Protein 4PPS (pdb70)

Nearest PDB structures (foldseek):
  4iwf-assembly1_A  TM=1.003E+00  e=2.265E-34  Homo sapiens
  2qgw-assembly1_A  TM=9.998E-01  e=4.127E-34  Homo sapiens
  5krc-assembly1_B  TM=9.995E-01  e=3.058E-34  Homo sapiens
  3l03-assembly1_A  TM=9.975E-01  e=1.240E-33  Homo sapiens
  3erd-assembly1_B  TM=9.949E-01  e=5.856E-34  Homo sapiens

B-factor: mean 36.38, std 15.98, range [14.37, 150.78]

Solvent-accessible surface area: 20404 Å² total; per-residue (Å²): 78,73,3,53,85,41,72,26,71,88,2,12,57,31,1,75,121,6,60,48,75,111,33,133,8,94,47,68,100,108,165,119,43,62,62,57,45,0,6,25,20,20,12,65,2,17,31,76,34,1,75,77,6,9,12,0,53,131,2,17,5,0,94,70,12,62,54,128,9,6,5,31,0,1,20,26,0,1,19,2,8,20,14,0,10,8,0,76,48,0,13,122,60,85,42,70,0,26,26,0,61,56,0,65,2,53,94,96,49,0,127,44,2,120,40,8,18,103,17,4,52,38,5,22,29,2,2,41,30,0,68,148,16,95,5,78,22,63,8,4,4,0,0,7,0,2,3,0,1,4,4,0,0,23,83,94,152,53,78,104,38,43,72,20,2,24,100,2,10,30,63,2,4,24,1,0,17,50,21,2,51,130,75,62,49,79,88,106,88,13,8,33,37,0,3,38,0,2,9,0,4,3,13,0,8,29,3,3,8,60,8,10,69,27,20,92,33,5,68,64,118,130,38,13,131,19,40,102,11,2,60,65,2,5,106,51,33,108,84,125,0,41,90,34,75,22,72,94,2,12,67,34,1,77,98,6,60,46,79,98,32,132,7,109,72,49,101,111,170,123,62,54,56,50,52,2,7,23,20,22,12,64,4,15,35,71,32,2,69,70,9,4,78,8,0,71,121,2,13,5,0,78,69,8,66,58,128,14,8,11,42,0,1,19,17,0,1,21,2,9,20,13,0,10,7,0,73,42,0,10,130,63,82,46,84,0,22,24,0,60,52,4,64,3,49,97,98,64,0,117,44,1,109,38,9,20,103,17,4,49,37,5,24,31,2,3,49,17,0,75,111,16,94,4,82,21,62,9,5,4,0,0,9,0,2,2,0,2,3,3,0,0,17,71,74,163,72,73,81,14,2,29,115,3,9,27,52,1,5,30,2,0,21,62,22,2,50,153,82,60,51,78,90,90,83,16,13,32,36,0,1,41,0,3,10,0,4,3,13,0,4,29,3,2,5,44,8,8,62,27,18,106,44,2,74,70,97,137,28,11,126,16,42,98,11,1,58,57,3,6,95,47,35,115,190,86,31,3,25,134,27,0,124,99,41,124,143,60,2,74,173,56,2,96,112

Structure (mmCIF, N/CA/C/O backbone):
data_4PPS
#
_entry.id   4PPS
#
_cell.length_a   56.106
_cell.length_b   84.191
_cell.length_c   58.480
_cell.angle_alpha   90.00
_cell.angle_beta   108.35
_cell.angle_gamma   90.00
#
_symmetry.space_group_name_H-M   'P 1 21 1'
#
loop_
_entity.id
_entity.type
_entity.pdbx_description
1 polymer 'Estrogen receptor'
2 polymer 'Nuclear receptor coactivator 2'
3 non-polymer (1S,3aR,5R,7aS)-5-(4-hydroxyphenyl)-7a-methyloctahydro-1H-inden-1-ol
4 water water
#
loop_
_atom_site.group_PDB
_atom_site.id
_atom_site.type_symbol
_atom_site.label_atom_id
_atom_site.label_alt_id
_atom_site.label_comp_id
_atom_site.label_asym_id
_atom_site.label_entity_id
_atom_site.label_seq_id
_atom_site.pdbx_PDB_ins_code
_atom_site.Cartn_x
_atom_site.Cartn_y
_atom_site.Cartn_z
_atom_site.occupancy
_atom_site.B_iso_or_equiv
_atom_site.auth_seq_id
_atom_site.auth_comp_id
_atom_site.auth_asym_id
_atom_site.auth_atom_id
_atom_site.pdbx_PDB_model_num
ATOM 1 N N . SER A 1 1 ? -9.274 -19.351 24.621 1.00 87.86 305 SER A N 1
ATOM 2 C CA . SER A 1 1 ? -9.065 -18.784 25.947 1.00 87.34 305 SER A CA 1
ATOM 3 C C . SER A 1 1 ? -10.051 -17.664 26.255 1.00 85.01 305 SER A C 1
ATOM 4 O O . SER A 1 1 ? -10.707 -17.129 25.360 1.00 84.38 305 SER A O 1
ATOM 7 N N . LEU A 1 2 ? -10.138 -17.310 27.532 1.00 82.24 306 LEU A N 1
ATOM 8 C CA . LEU A 1 2 ? -11.042 -16.261 27.981 1.00 78.68 306 LEU A CA 1
ATOM 9 C C . LEU A 1 2 ? -10.689 -14.921 27.347 1.00 73.28 306 LEU A C 1
ATOM 10 O O . LEU A 1 2 ? -11.563 -14.086 27.117 1.00 73.37 306 LEU A O 1
ATOM 12 N N . ALA A 1 3 ? -9.405 -14.726 27.067 1.00 68.24 307 ALA A N 1
ATOM 13 C CA . ALA A 1 3 ? -8.924 -13.486 26.469 1.00 63.85 307 ALA A CA 1
ATOM 14 C C . ALA A 1 3 ? -9.663 -13.164 25.175 1.00 59.46 307 ALA A C 1
ATOM 15 O O . ALA A 1 3 ? -10.017 -12.012 24.921 1.00 59.35 307 ALA A O 1
ATOM 17 N N . LEU A 1 4 ? -9.897 -14.188 24.360 1.00 55.25 308 LEU A N 1
ATOM 18 C CA . LEU A 1 4 ? -10.566 -14.004 23.078 1.00 53.03 308 LEU A CA 1
ATOM 19 C C . LEU A 1 4 ? -12.077 -13.828 23.227 1.00 51.34 308 LEU A C 1
ATOM 20 O O . LEU A 1 4 ? -12.735 -13.304 22.330 1.00 53.68 308 LEU A O 1
ATOM 25 N N . SER A 1 5 ? -12.622 -14.263 24.359 1.00 47.65 309 SER A N 1
ATOM 26 C CA . SER A 1 5 ? -14.064 -14.190 24.584 1.00 48.02 309 SER A CA 1
ATOM 27 C C . SER A 1 5 ? -14.476 -12.881 25.250 1.00 48.34 309 SER A C 1
ATOM 28 O O . SER A 1 5 ? -15.662 -12.629 25.459 1.00 48.44 309 SER A O 1
ATOM 31 N N . LEU A 1 6 ? -13.493 -12.050 25.584 1.00 47.41 310 LEU A N 1
ATOM 32 C CA . LEU A 1 6 ? -13.763 -10.773 26.234 1.00 47.51 310 LEU A CA 1
ATOM 33 C C . LEU A 1 6 ? -14.360 -9.762 25.264 1.00 45.68 310 LEU A C 1
ATOM 34 O O . LEU A 1 6 ? -13.919 -9.653 24.120 1.00 48.14 310 LEU A O 1
ATOM 39 N N . THR A 1 7 ? -15.367 -9.026 25.724 1.00 43.48 311 THR A N 1
ATOM 40 C CA . THR A 1 7 ? -15.877 -7.897 24.963 1.00 41.72 311 THR A CA 1
ATOM 41 C C . THR A 1 7 ? -14.872 -6.759 25.092 1.00 41.89 311 THR A C 1
ATOM 42 O O . THR A 1 7 ? -14.035 -6.764 25.995 1.00 39.87 311 THR A O 1
ATOM 46 N N . ALA A 1 8 ? -14.949 -5.786 24.190 1.00 42.27 312 ALA A N 1
ATOM 47 C CA . ALA A 1 8 ? -14.031 -4.655 24.223 1.00 42.65 312 ALA A CA 1
ATOM 48 C C . ALA A 1 8 ? -14.069 -3.961 25.582 1.00 39.04 312 ALA A C 1
ATOM 49 O O . ALA A 1 8 ? -13.030 -3.639 26.159 1.00 35.88 312 ALA A O 1
ATOM 51 N N . ASP A 1 9 ? -15.273 -3.738 26.091 1.00 38.83 313 ASP A N 1
ATOM 52 C CA . ASP A 1 9 ? -15.440 -3.085 27.383 1.00 40.17 313 ASP A CA 1
ATOM 53 C C . ASP A 1 9 ? -14.878 -3.927 28.525 1.00 38.93 313 ASP A C 1
ATOM 54 O O . ASP A 1 9 ? -14.354 -3.391 29.501 1.00 39.26 313 ASP A O 1
ATOM 59 N N . GLN A 1 10 ? -14.983 -5.245 28.397 1.00 38.72 314 GLN A N 1
ATOM 60 C CA . GLN A 1 10 ? -14.441 -6.151 29.403 1.00 41.37 314 GLN A CA 1
ATOM 61 C C . GLN A 1 10 ? -12.916 -6.147 29.373 1.00 38.74 314 GLN A C 1
ATOM 62 O O . GLN A 1 10 ? -12.265 -6.314 30.405 1.00 33.08 314 GLN A O 1
ATOM 68 N N . MET A 1 11 ? -12.354 -5.954 28.184 1.00 35.98 315 MET A N 1
ATOM 69 C CA . MET A 1 11 ? -10.906 -5.865 28.020 1.00 38.36 315 MET A CA 1
ATOM 70 C C . MET A 1 11 ? -10.357 -4.620 28.716 1.00 36.58 315 MET A C 1
ATOM 71 O O . MET A 1 11 ? -9.378 -4.693 29.457 1.00 36.57 315 MET A O 1
ATOM 76 N N . VAL A 1 12 ? -10.991 -3.479 28.467 1.00 36.22 316 VAL A N 1
ATOM 77 C CA . VAL A 1 12 ? -10.590 -2.225 29.097 1.00 35.23 316 VAL A CA 1
ATOM 78 C C . VAL A 1 12 ? -10.691 -2.315 30.621 1.00 36.46 316 VAL A C 1
ATOM 79 O O . VAL A 1 12 ? -9.797 -1.866 31.340 1.00 35.15 316 VAL A O 1
ATOM 83 N N . SER A 1 13 ? -11.782 -2.902 31.107 1.00 37.21 317 SER A N 1
ATOM 84 C CA . SER A 1 13 ? -11.979 -3.080 32.541 1.00 39.12 317 SER A CA 1
ATOM 85 C C . SER A 1 13 ? -10.880 -3.956 33.131 1.00 37.63 317 SER A C 1
ATOM 86 O O . SER A 1 13 ? -10.305 -3.632 34.169 1.00 33.91 317 SER A O 1
ATOM 91 N N . ALA A 1 14 ? -10.594 -5.068 32.459 1.00 37.44 318 ALA A N 1
ATOM 92 C CA . ALA A 1 14 ? -9.549 -5.983 32.901 1.00 35.67 318 ALA A CA 1
ATOM 93 C C . ALA A 1 14 ? -8.197 -5.278 32.981 1.00 31.74 318 ALA A C 1
ATOM 94 O O . ALA A 1 14 ? -7.464 -5.433 33.956 1.00 32.57 318 ALA A O 1
ATOM 96 N N . LEU A 1 15 ? -7.871 -4.505 31.950 1.00 29.00 319 LEU A N 1
ATOM 97 C CA . LEU A 1 15 ? -6.598 -3.792 31.906 1.00 30.23 319 LEU A CA 1
ATOM 98 C C . LEU A 1 15 ? -6.526 -2.700 32.973 1.00 32.74 319 LEU A C 1
ATOM 99 O O . LEU A 1 15 ? -5.511 -2.554 33.660 1.00 31.66 319 LEU A O 1
ATOM 104 N N . LEU A 1 16 ? -7.608 -1.942 33.118 1.00 30.00 320 LEU A N 1
ATOM 105 C CA . LEU A 1 16 ? -7.674 -0.914 34.148 1.00 33.67 320 LEU A CA 1
ATOM 106 C C . LEU A 1 16 ? -7.465 -1.499 35.543 1.00 34.83 320 LEU A C 1
ATOM 107 O O . LEU A 1 16 ? -6.698 -0.960 36.340 1.00 36.07 320 LEU A O 1
ATOM 112 N N . ASP A 1 17 ? -8.143 -2.607 35.830 1.00 37.37 321 ASP A N 1
ATOM 113 C CA A ASP A 1 17 ? -8.070 -3.243 37.143 0.49 38.28 321 ASP A CA 1
ATOM 114 C CA B ASP A 1 17 ? -8.065 -3.223 37.149 0.51 38.24 321 ASP A CA 1
ATOM 115 C C . ASP A 1 17 ? -6.695 -3.848 37.406 1.00 38.91 321 ASP A C 1
ATOM 116 O O . ASP A 1 17 ? -6.283 -4.001 38.558 1.00 38.73 321 ASP A O 1
ATOM 125 N N . ALA A 1 18 ? -5.995 -4.199 36.331 1.00 33.73 322 ALA A N 1
ATOM 126 C CA . ALA A 1 18 ? -4.687 -4.836 36.435 1.00 35.27 322 ALA A CA 1
ATOM 127 C C . ALA A 1 18 ? -3.556 -3.835 36.649 1.00 34.76 322 ALA A C 1
ATOM 128 O O . ALA A 1 18 ? -2.424 -4.227 36.931 1.00 32.92 322 ALA A O 1
ATOM 130 N N . GLU A 1 19 ? -3.860 -2.547 36.511 1.00 28.30 323 GLU A N 1
ATOM 131 C CA . GLU A 1 19 ? -2.840 -1.505 36.632 1.00 29.77 323 GLU A CA 1
ATOM 132 C C . GLU A 1 19 ? -2.040 -1.620 37.925 1.00 30.80 323 GLU A C 1
ATOM 133 O O . GLU A 1 19 ? -2.609 -1.801 39.000 1.00 26.62 323 GLU A O 1
ATOM 139 N N . PRO A 1 20 ? -0.708 -1.520 37.819 1.00 26.41 324 PRO A N 1
ATOM 140 C CA . PRO A 1 20 ? 0.156 -1.571 39.000 1.00 29.10 324 PRO A CA 1
ATOM 141 C C . PRO A 1 20 ? -0.030 -0.331 39.863 1.00 32.02 324 PRO A C 1
ATOM 142 O O . PRO A 1 20 ? -0.584 0.667 39.397 1.00 33.17 324 PRO A O 1
ATOM 146 N N . PRO A 1 21 ? 0.425 -0.394 41.119 1.00 33.62 325 PRO A N 1
ATOM 147 C CA . PRO A 1 21 ? 0.334 0.751 42.025 1.00 38.07 325 PRO A CA 1
ATOM 148 C C . PRO A 1 21 ? 1.405 1.780 41.703 1.00 36.90 325 PRO A C 1
ATOM 149 O O . PRO A 1 21 ? 2.438 1.439 41.125 1.00 32.91 325 PRO A O 1
ATOM 153 N N . ILE A 1 22 ? 1.156 3.032 42.067 1.00 37.74 326 ILE A N 1
ATOM 154 C CA . ILE A 1 22 ? 2.152 4.076 41.888 1.00 44.30 326 ILE A CA 1
ATOM 155 C C . ILE A 1 22 ? 3.040 4.141 43.123 1.00 41.49 326 ILE A C 1
ATOM 156 O O . ILE A 1 22 ? 2.590 4.506 44.208 1.00 46.91 326 ILE A O 1
ATOM 161 N N . LEU A 1 23 ? 4.303 3.769 42.948 1.00 37.83 327 LEU A N 1
ATOM 162 C CA . LEU A 1 23 ? 5.239 3.690 44.058 1.00 35.82 327 LEU A CA 1
ATOM 163 C C . LEU A 1 23 ? 5.877 5.040 44.351 1.00 35.59 327 LEU A C 1
ATOM 164 O O . LEU A 1 23 ? 5.944 5.909 43.482 1.00 38.35 327 LEU A O 1
ATOM 169 N N . TYR A 1 24 ? 6.341 5.206 45.584 1.00 33.89 328 TYR A N 1
ATOM 170 C CA . TYR A 1 24 ? 7.078 6.396 45.978 1.00 36.72 328 TYR A CA 1
ATOM 171 C C . TYR A 1 24 ? 8.570 6.107 45.961 1.00 38.87 328 TYR A C 1
ATOM 172 O O . TYR A 1 24 ? 8.992 4.956 46.079 1.00 39.28 328 TYR A O 1
ATOM 181 N N . SER A 1 25 ? 9.364 7.158 45.797 1.00 38.93 329 SER A N 1
ATOM 182 C CA . SER A 1 25 ? 10.809 7.048 45.914 1.00 41.27 329 SER A CA 1
ATOM 183 C C . SER A 1 25 ? 11.193 7.261 47.370 1.00 44.37 329 SER A C 1
ATOM 184 O O . SER A 1 25 ? 10.443 7.873 48.131 1.00 46.54 329 SER A O 1
ATOM 187 N N . GLU A 1 26 ? 12.352 6.747 47.764 1.00 49.52 330 GLU A N 1
ATOM 188 C CA . GLU A 1 26 ? 12.858 6.995 49.108 1.00 54.77 330 GLU A CA 1
ATOM 189 C C . GLU A 1 26 ? 13.433 8.405 49.185 1.00 57.18 330 GLU A C 1
ATOM 190 O O . GLU A 1 26 ? 13.945 8.829 50.221 1.00 58.54 330 GLU A O 1
ATOM 196 N N . TYR A 1 27 ? 13.320 9.126 48.074 1.00 55.72 331 TYR A N 1
ATOM 197 C CA . TYR A 1 27 ? 13.883 10.466 47.919 1.00 56.58 331 TYR A CA 1
ATOM 198 C C . TYR A 1 27 ? 13.721 11.340 49.157 1.00 57.81 331 TYR A C 1
ATOM 199 O O . TYR A 1 27 ? 12.627 11.444 49.714 1.00 55.94 331 TYR A O 1
ATOM 208 N N . ASP A 1 28 ? 14.823 11.953 49.583 1.00 60.13 332 ASP A N 1
ATOM 209 C CA . ASP A 1 28 ? 14.807 12.929 50.664 1.00 66.12 332 ASP A CA 1
ATOM 210 C C . ASP A 1 28 ? 15.098 14.303 50.077 1.00 69.87 332 ASP A C 1
ATOM 211 O O . ASP A 1 28 ? 16.234 14.609 49.710 1.00 68.14 332 ASP A O 1
ATOM 216 N N . PRO A 1 29 ? 14.053 15.138 49.988 1.00 75.43 333 PRO A N 1
ATOM 217 C CA . PRO A 1 29 ? 14.102 16.393 49.222 1.00 78.03 333 PRO A CA 1
ATOM 218 C C . PRO A 1 29 ? 14.798 17.543 49.957 1.00 80.96 333 PRO A C 1
ATOM 219 O O . PRO A 1 29 ? 14.616 18.717 49.617 1.00 78.45 333 PRO A O 1
ATOM 223 N N . THR A 1 30 ? 15.603 17.188 50.953 1.00 85.11 334 THR A N 1
ATOM 224 C CA . THR A 1 30 ? 16.403 18.162 51.693 1.00 90.47 334 THR A CA 1
ATOM 225 C C . THR A 1 30 ? 17.893 17.929 51.436 1.00 92.89 334 THR A C 1
ATOM 226 O O . THR A 1 30 ? 18.754 18.465 52.140 1.00 94.67 334 THR A O 1
ATOM 230 N N . ARG A 1 31 ? 18.185 17.124 50.416 1.00 92.01 335 ARG A N 1
ATOM 231 C CA . ARG A 1 31 ? 19.559 16.767 50.083 1.00 92.50 335 ARG A CA 1
ATOM 232 C C . ARG A 1 31 ? 19.806 16.853 48.579 1.00 88.97 335 ARG A C 1
ATOM 233 O O . ARG A 1 31 ? 19.157 16.154 47.799 1.00 87.87 335 ARG A O 1
ATOM 241 N N . PRO A 1 32 ? 20.752 17.713 48.167 1.00 86.88 336 PRO A N 1
ATOM 242 C CA . PRO A 1 32 ? 21.114 17.855 46.753 1.00 83.31 336 PRO A CA 1
ATOM 243 C C . PRO A 1 32 ? 21.492 16.513 46.136 1.00 77.43 336 PRO A C 1
ATOM 244 O O . PRO A 1 32 ? 21.910 15.603 46.852 1.00 76.38 336 PRO A O 1
ATOM 248 N N . PHE A 1 33 ? 21.340 16.397 44.821 1.00 73.22 337 PHE A N 1
ATOM 249 C CA . PHE A 1 33 ? 21.651 15.156 44.123 1.00 68.74 337 PHE A CA 1
ATOM 250 C C . PHE A 1 33 ? 23.134 15.024 43.802 1.00 68.99 337 PHE A C 1
ATOM 251 O O . PHE A 1 33 ? 23.841 16.016 43.627 1.00 70.51 337 PHE A O 1
ATOM 259 N N . SER A 1 34 ? 23.592 13.781 43.731 1.00 66.73 338 SER A N 1
ATOM 260 C CA . SER A 1 34 ? 24.886 13.458 43.152 1.00 65.14 338 SER A CA 1
ATOM 261 C C . SER A 1 34 ? 24.633 12.392 42.097 1.00 63.46 338 SER A C 1
ATOM 262 O O . SER A 1 34 ? 23.565 11.778 42.080 1.00 58.04 338 SER A O 1
ATOM 265 N N . GLU A 1 35 ? 25.599 12.173 41.212 1.00 43.98 339 GLU A N 1
ATOM 266 C CA . GLU A 1 35 ? 25.421 11.196 40.143 1.00 48.87 339 GLU A CA 1
ATOM 267 C C . GLU A 1 35 ? 25.035 9.832 40.706 1.00 49.03 339 GLU A C 1
ATOM 268 O O . GLU A 1 35 ? 24.139 9.166 40.186 1.00 48.59 339 GLU A O 1
ATOM 274 N N . ALA A 1 36 ? 25.716 9.424 41.772 1.00 49.91 340 ALA A N 1
ATOM 275 C CA . ALA A 1 36 ? 25.428 8.152 42.421 1.00 51.23 340 ALA A CA 1
ATOM 276 C C . ALA A 1 36 ? 24.059 8.189 43.089 1.00 51.48 340 ALA A C 1
ATOM 277 O O . ALA A 1 36 ? 23.269 7.253 42.964 1.00 52.35 340 ALA A O 1
ATOM 279 N N . SER A 1 37 ? 23.790 9.280 43.799 1.00 49.05 341 SER A N 1
ATOM 280 C CA . SER A 1 37 ? 22.506 9.481 44.460 1.00 48.33 341 SER A CA 1
ATOM 281 C C . SER A 1 37 ? 21.347 9.335 43.482 1.00 45.97 341 SER A C 1
ATOM 282 O O . SER A 1 37 ? 20.380 8.624 43.752 1.00 44.25 341 SER A O 1
ATOM 285 N N . MET A 1 38 ? 21.453 10.015 42.346 1.00 44.22 342 MET A N 1
ATOM 286 C CA . MET A 1 38 ? 20.412 9.986 41.327 1.00 43.36 342 MET A CA 1
ATOM 287 C C . MET A 1 38 ? 20.178 8.579 40.785 1.00 40.40 342 MET A C 1
ATOM 288 O O . MET A 1 38 ? 19.053 8.085 40.801 1.00 37.70 342 MET A O 1
ATOM 293 N N . MET A 1 39 ? 21.240 7.941 40.300 1.00 40.47 343 MET A N 1
ATOM 294 C CA . MET A 1 39 ? 21.140 6.582 39.775 1.00 39.62 343 MET A CA 1
ATOM 295 C C . MET A 1 39 ? 20.549 5.624 40.804 1.00 37.23 343 MET A C 1
ATOM 296 O O . MET A 1 39 ? 19.763 4.740 40.462 1.00 32.89 343 MET A O 1
ATOM 301 N N . GLY A 1 40 ? 20.936 5.801 42.062 1.00 35.80 344 GLY A N 1
ATOM 302 C CA . GLY A 1 40 ? 20.418 4.976 43.137 1.00 35.76 344 GLY A CA 1
ATOM 303 C C . GLY A 1 40 ? 18.907 5.056 43.227 1.00 33.10 344 GLY A C 1
ATOM 304 O O . GLY A 1 40 ? 18.223 4.032 43.265 1.00 35.64 344 GLY A O 1
ATOM 305 N N . LEU A 1 41 ? 18.383 6.279 43.254 1.00 28.90 345 LEU A N 1
ATOM 306 C CA . LEU A 1 41 ? 16.943 6.493 43.362 1.00 32.74 345 LEU A CA 1
ATOM 307 C C . LEU A 1 41 ? 16.187 5.872 42.190 1.00 32.22 345 LEU A C 1
ATOM 308 O O . LEU A 1 41 ? 15.191 5.173 42.382 1.00 35.57 345 LEU A O 1
ATOM 313 N N . LEU A 1 42 ? 16.666 6.132 40.979 1.00 27.69 346 LEU A N 1
ATOM 314 C CA . LEU A 1 42 ? 15.988 5.674 39.772 1.00 28.14 346 LEU A CA 1
ATOM 315 C C . LEU A 1 42 ? 16.014 4.156 39.632 1.00 27.65 346 LEU A C 1
ATOM 316 O O . LEU A 1 42 ? 15.017 3.545 39.255 1.00 26.90 346 LEU A O 1
ATOM 321 N N . THR A 1 43 ? 17.159 3.552 39.932 1.00 27.90 347 THR A N 1
ATOM 322 C CA . THR A 1 43 ? 17.300 2.106 39.825 1.00 27.57 347 THR A CA 1
ATOM 323 C C . THR A 1 43 ? 16.550 1.388 40.942 1.00 28.69 347 THR A C 1
ATOM 324 O O . THR A 1 43 ? 15.942 0.343 40.716 1.00 28.94 347 THR A O 1
ATOM 328 N N . ASN A 1 44 ? 16.596 1.950 42.147 1.00 29.19 348 ASN A N 1
ATOM 329 C CA . ASN A 1 44 ? 15.843 1.398 43.266 1.00 28.65 348 ASN A CA 1
ATOM 330 C C . ASN A 1 44 ? 14.359 1.398 42.938 1.00 27.01 348 ASN A C 1
ATOM 331 O O . ASN A 1 44 ? 13.659 0.414 43.173 1.00 28.83 348 ASN A O 1
ATOM 336 N N . LEU A 1 45 ? 13.889 2.513 42.384 1.00 24.11 349 LEU A N 1
ATOM 337 C CA . LEU A 1 45 ? 12.504 2.636 41.955 1.00 25.33 349 LEU A CA 1
ATOM 338 C C . LEU A 1 45 ? 12.173 1.603 40.879 1.00 24.94 349 LEU A C 1
ATOM 339 O O . LEU A 1 45 ? 11.173 0.896 40.973 1.00 20.98 349 LEU A O 1
ATOM 344 N N . ALA A 1 46 ? 13.018 1.523 39.855 1.00 25.10 350 ALA A N 1
ATOM 345 C CA . ALA A 1 46 ? 12.800 0.590 38.754 1.00 25.18 350 ALA A CA 1
ATOM 346 C C . ALA A 1 46 ? 12.719 -0.854 39.252 1.00 25.94 350 ALA A C 1
ATOM 347 O O . ALA A 1 46 ? 11.870 -1.627 38.804 1.00 25.22 350 ALA A O 1
ATOM 349 N N . ASP A 1 47 ? 13.605 -1.217 40.173 1.00 24.29 351 ASP A N 1
ATOM 350 C CA . ASP A 1 47 ? 13.620 -2.567 40.723 1.00 25.79 351 ASP A CA 1
ATOM 351 C C . ASP A 1 47 ? 12.304 -2.903 41.429 1.00 24.13 351 ASP A C 1
ATOM 352 O O . ASP A 1 47 ? 11.766 -4.008 41.282 1.00 26.80 351 ASP A O 1
ATOM 357 N N . ARG A 1 48 ? 11.789 -1.955 42.203 1.00 27.05 352 ARG A N 1
ATOM 358 C CA . ARG A 1 48 ? 10.537 -2.184 42.913 1.00 25.75 352 ARG A CA 1
ATOM 359 C C . ARG A 1 48 ? 9.355 -2.239 41.946 1.00 24.48 352 ARG A C 1
ATOM 360 O O . ARG A 1 48 ? 8.440 -3.045 42.118 1.00 24.88 352 ARG A O 1
ATOM 368 N N . GLU A 1 49 ? 9.392 -1.396 40.918 1.00 21.15 353 GLU A N 1
ATOM 369 C CA . GLU A 1 49 ? 8.346 -1.391 39.901 1.00 24.51 353 GLU A CA 1
ATOM 370 C C . GLU A 1 49 ? 8.306 -2.708 39.140 1.00 24.96 353 GLU A C 1
ATOM 371 O O . GLU A 1 49 ? 7.236 -3.182 38.760 1.00 26.19 353 GLU A O 1
ATOM 377 N N . LEU A 1 50 ? 9.481 -3.284 38.907 1.00 25.18 354 LEU A N 1
ATOM 378 C CA . LEU A 1 50 ? 9.587 -4.545 38.181 1.00 29.02 354 LEU A CA 1
ATOM 379 C C . LEU A 1 50 ? 8.767 -5.645 38.845 1.00 27.28 354 LEU A C 1
ATOM 380 O O . LEU A 1 50 ? 8.042 -6.384 38.176 1.00 24.57 354 LEU A O 1
ATOM 385 N N . VAL A 1 51 ? 8.888 -5.759 40.162 1.00 27.57 355 VAL A N 1
ATOM 386 C CA . VAL A 1 51 ? 8.144 -6.776 40.894 1.00 28.03 355 VAL A CA 1
ATOM 387 C C . VAL A 1 51 ? 6.644 -6.644 40.643 1.00 23.73 355 VAL A C 1
ATOM 388 O O . VAL A 1 51 ? 5.958 -7.641 40.417 1.00 22.60 355 VAL A O 1
ATOM 392 N N . HIS A 1 52 ? 6.142 -5.412 40.676 1.00 25.99 356 HIS A N 1
ATOM 393 C CA . HIS A 1 52 ? 4.722 -5.158 40.436 1.00 24.50 356 HIS A CA 1
ATOM 394 C C . HIS A 1 52 ? 4.343 -5.380 38.970 1.00 21.81 356 HIS A C 1
ATOM 395 O O . HIS A 1 52 ? 3.246 -5.850 38.675 1.00 24.44 356 HIS A O 1
ATOM 402 N N . MET A 1 53 ? 5.251 -5.052 38.055 1.00 21.03 357 MET A N 1
ATOM 403 C CA . MET A 1 53 ? 5.001 -5.271 36.630 1.00 24.75 357 MET A CA 1
ATOM 404 C C . MET A 1 53 ? 4.683 -6.739 36.346 1.00 23.56 357 MET A C 1
ATOM 405 O O . MET A 1 53 ? 3.888 -7.061 35.463 1.00 24.20 357 MET A O 1
ATOM 410 N N . ILE A 1 54 ? 5.312 -7.629 37.101 1.00 22.73 358 ILE A N 1
ATOM 411 C CA . ILE A 1 54 ? 5.125 -9.063 36.907 1.00 27.46 358 ILE A CA 1
ATOM 412 C C . ILE A 1 54 ? 3.752 -9.546 37.358 1.00 30.22 358 ILE A C 1
ATOM 413 O O . ILE A 1 54 ? 3.022 -10.168 36.583 1.00 28.21 358 ILE A O 1
ATOM 418 N N . TRP A 1 56 ? 1.105 -7.464 37.258 1.00 26.80 360 TRP A N 1
ATOM 419 C CA . TRP A 1 56 ? 0.356 -6.858 36.162 1.00 24.96 360 TRP A CA 1
ATOM 420 C C . TRP A 1 56 ? 0.380 -7.738 34.913 1.00 24.22 360 TRP A C 1
ATOM 421 O O . TRP A 1 56 ? -0.658 -8.013 34.315 1.00 23.82 360 TRP A O 1
ATOM 432 N N . ALA A 1 57 ? 1.568 -8.181 34.524 1.00 25.37 361 ALA A N 1
ATOM 433 C CA . ALA A 1 57 ? 1.705 -9.011 33.335 1.00 25.19 361 ALA A CA 1
ATOM 434 C C . ALA A 1 57 ? 0.770 -10.210 33.401 1.00 25.28 361 ALA A C 1
ATOM 435 O O . ALA A 1 57 ? 0.069 -10.515 32.440 1.00 25.90 361 ALA A O 1
ATOM 437 N N . LYS A 1 58 ? 0.765 -10.883 34.546 1.00 28.19 362 LYS A N 1
ATOM 438 C CA . LYS A 1 58 ? -0.046 -12.079 34.730 1.00 28.02 362 LYS A CA 1
ATOM 439 C C . LYS A 1 58 ? -1.539 -11.800 34.590 1.00 27.11 362 LYS A C 1
ATOM 440 O O . LYS A 1 58 ? -2.327 -12.720 34.380 1.00 28.90 362 LYS A O 1
ATOM 446 N N . ARG A 1 59 ? -1.927 -10.533 34.705 1.00 27.12 363 ARG A N 1
ATOM 447 C CA A ARG A 1 59 ? -3.331 -10.147 34.604 0.52 30.30 363 ARG A CA 1
ATOM 448 C CA B ARG A 1 59 ? -3.334 -10.160 34.601 0.48 30.34 363 ARG A CA 1
ATOM 449 C C . ARG A 1 59 ? -3.698 -9.614 33.222 1.00 31.34 363 ARG A C 1
ATOM 450 O O . ARG A 1 59 ? -4.865 -9.325 32.948 1.00 30.30 363 ARG A O 1
ATOM 465 N N . VAL A 1 60 ? -2.700 -9.476 32.353 1.00 27.75 364 VAL A N 1
ATOM 466 C CA . VAL A 1 60 ? -2.970 -9.096 30.972 1.00 30.50 364 VAL A CA 1
ATOM 467 C C . VAL A 1 60 ? -3.618 -10.286 30.276 1.00 31.39 364 VAL A C 1
ATOM 468 O O . VAL A 1 60 ? -3.019 -11.357 30.192 1.00 29.78 364 VAL A O 1
ATOM 472 N N . PRO A 1 61 ? -4.854 -10.110 29.790 1.00 35.66 365 PRO A N 1
ATOM 473 C CA . PRO A 1 61 ? -5.584 -11.217 29.163 1.00 38.36 365 PRO A CA 1
ATOM 474 C C . PRO A 1 61 ? -4.732 -11.930 28.121 1.00 39.28 365 PRO A C 1
ATOM 475 O O . PRO A 1 61 ? -4.166 -11.278 27.246 1.00 39.28 365 PRO A O 1
ATOM 479 N N . GLY A 1 62 ? -4.637 -13.252 28.227 1.00 39.30 366 GLY A N 1
ATOM 480 C CA . GLY A 1 62 ? -3.879 -14.038 27.270 1.00 36.82 366 GLY A CA 1
ATOM 481 C C . GLY A 1 62 ? -2.480 -14.401 27.732 1.00 36.62 366 GLY A C 1
ATOM 482 O O . GLY A 1 62 ? -1.935 -15.426 27.323 1.00 37.06 366 GLY A O 1
ATOM 483 N N . PHE A 1 63 ? -1.898 -13.566 28.589 1.00 36.52 367 PHE A N 1
ATOM 484 C CA . PHE A 1 63 ? -0.522 -13.767 29.037 1.00 33.10 367 PHE A CA 1
ATOM 485 C C . PHE A 1 63 ? -0.377 -15.028 29.884 1.00 36.46 367 PHE A C 1
ATOM 486 O O . PHE A 1 63 ? 0.585 -15.779 29.732 1.00 36.48 367 PHE A O 1
ATOM 494 N N . VAL A 1 64 ? -1.339 -15.253 30.774 1.00 36.59 368 VAL A N 1
ATOM 495 C CA . VAL A 1 64 ? -1.305 -16.407 31.662 1.00 40.50 368 VAL A CA 1
ATOM 496 C C . VAL A 1 64 ? -1.413 -17.715 30.877 1.00 44.31 368 VAL A C 1
ATOM 497 O O . VAL A 1 64 ? -1.082 -18.786 31.388 1.00 45.64 368 VAL A O 1
ATOM 501 N N . ASP A 1 65 ? -1.867 -17.622 29.631 1.00 43.63 369 ASP A N 1
ATOM 502 C CA . ASP A 1 65 ? -2.006 -18.801 28.777 1.00 45.14 369 ASP A CA 1
ATOM 503 C C . ASP A 1 65 ? -0.656 -19.301 28.265 1.00 43.66 369 ASP A C 1
ATOM 504 O O . ASP A 1 65 ? -0.531 -20.449 27.838 1.00 43.79 369 ASP A O 1
ATOM 509 N N . LEU A 1 66 ? 0.351 -18.434 28.310 1.00 37.48 370 LEU A N 1
ATOM 510 C CA . LEU A 1 66 ? 1.662 -18.751 27.754 1.00 36.07 370 LEU A CA 1
ATOM 511 C C . LEU A 1 66 ? 2.510 -19.604 28.691 1.00 37.41 370 LEU A C 1
ATOM 512 O O . LEU A 1 66 ? 2.277 -19.641 29.900 1.00 41.55 370 LEU A O 1
ATOM 517 N N . THR A 1 67 ? 3.497 -20.289 28.121 1.00 37.38 371 THR A N 1
ATOM 518 C CA . THR A 1 67 ? 4.432 -21.083 28.907 1.00 38.42 371 THR A CA 1
ATOM 519 C C . THR A 1 67 ? 5.310 -20.171 29.750 1.00 37.27 371 THR A C 1
ATOM 520 O O . THR A 1 67 ? 5.573 -19.027 29.377 1.00 35.55 371 THR A O 1
ATOM 524 N N . LEU A 1 68 ? 5.767 -20.683 30.886 1.00 37.77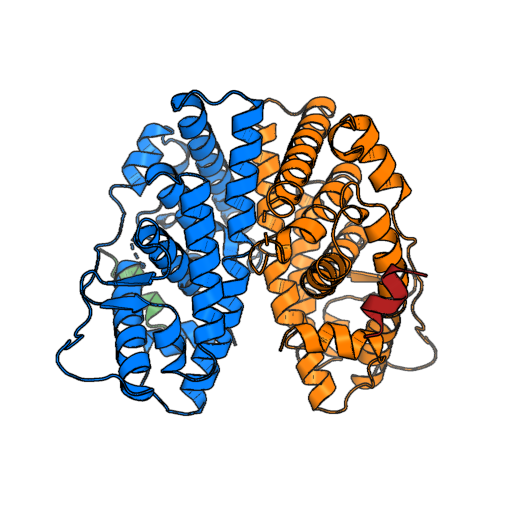 372 LEU A N 1
ATOM 525 C CA . LEU A 1 68 ? 6.673 -19.939 31.747 1.00 38.88 372 LEU A CA 1
ATOM 526 C C . LEU A 1 68 ? 7.866 -19.418 30.950 1.00 39.52 372 LEU A C 1
ATOM 527 O O . LEU A 1 68 ? 8.349 -18.312 31.190 1.00 38.33 372 LEU A O 1
ATOM 532 N N . HIS A 1 69 ? 8.333 -20.220 29.998 1.00 39.87 373 HIS A N 1
ATOM 533 C CA . HIS A 1 69 ? 9.453 -19.827 29.152 1.00 39.80 373 HIS A CA 1
ATOM 534 C C . HIS A 1 69 ? 9.114 -18.603 28.311 1.00 34.43 373 HIS A C 1
ATOM 535 O O . HIS A 1 69 ? 9.898 -17.659 28.230 1.00 37.04 373 HIS A O 1
ATOM 542 N N . ASP A 1 70 ? 7.946 -18.625 27.678 1.00 32.46 374 ASP A N 1
ATOM 543 C CA . ASP A 1 70 ? 7.531 -17.523 26.817 1.00 32.08 374 ASP A CA 1
ATOM 544 C C . ASP A 1 70 ? 7.242 -16.245 27.605 1.00 29.88 374 ASP A C 1
ATOM 545 O O . ASP A 1 70 ? 7.529 -15.143 27.138 1.00 29.58 374 ASP A O 1
ATOM 550 N N . GLN A 1 71 ? 6.676 -16.395 28.798 1.00 24.34 375 GLN A N 1
ATOM 551 C CA . GLN A 1 71 ? 6.420 -15.250 29.662 1.00 28.12 375 GLN A CA 1
ATOM 552 C C . GLN A 1 71 ? 7.728 -14.564 30.037 1.00 26.23 375 GLN A C 1
ATOM 553 O O . GLN A 1 71 ? 7.839 -13.339 29.979 1.00 22.60 375 GLN A O 1
ATOM 559 N N . VAL A 1 72 ? 8.715 -15.365 30.423 1.00 27.61 376 VAL A N 1
ATOM 560 C CA . VAL A 1 72 ? 10.034 -14.846 30.762 1.00 28.53 376 VAL A CA 1
ATOM 561 C C . VAL A 1 72 ? 10.628 -14.066 29.593 1.00 26.88 376 VAL A C 1
ATOM 562 O O . VAL A 1 72 ? 11.139 -12.959 29.766 1.00 28.20 376 VAL A O 1
ATOM 566 N N . HIS A 1 73 ? 10.548 -14.647 28.401 1.00 26.94 377 HIS A N 1
ATOM 567 C CA . HIS A 1 73 ? 11.089 -14.015 27.205 1.00 29.55 377 HIS A CA 1
ATOM 568 C C . HIS A 1 73 ? 10.448 -12.651 26.932 1.00 29.42 377 HIS A C 1
ATOM 569 O O . HIS A 1 73 ? 11.149 -11.662 26.722 1.00 26.76 377 HIS A O 1
ATOM 576 N N . LEU A 1 74 ? 9.120 -12.597 26.942 1.00 28.69 378 LEU A N 1
ATOM 577 C CA . LEU A 1 74 ? 8.414 -11.342 26.681 1.00 26.19 378 LEU A CA 1
ATOM 578 C C . LEU A 1 74 ? 8.767 -10.256 27.695 1.00 24.34 378 LEU A C 1
ATOM 579 O O . LEU A 1 74 ? 9.016 -9.108 27.325 1.00 21.99 378 LEU A O 1
ATOM 584 N N . LEU A 1 75 ? 8.791 -10.616 28.975 1.00 24.43 379 LEU A N 1
ATOM 585 C CA . LEU A 1 75 ? 9.146 -9.650 30.010 1.00 22.66 379 LEU A CA 1
ATOM 586 C C . LEU A 1 75 ? 10.597 -9.180 29.892 1.00 22.56 379 LEU A C 1
ATOM 587 O O . LEU A 1 75 ? 10.879 -7.987 30.013 1.00 24.73 379 LEU A O 1
ATOM 592 N N . GLU A 1 76 ? 11.516 -10.109 29.651 1.00 23.36 380 GLU A N 1
ATOM 593 C CA . GLU A 1 76 ? 12.919 -9.743 29.475 1.00 25.35 380 GLU A CA 1
ATOM 594 C C . GLU A 1 76 ? 13.084 -8.767 28.312 1.00 24.52 380 GLU A C 1
ATOM 595 O O . GLU A 1 76 ? 13.858 -7.812 28.395 1.00 23.23 380 GLU A O 1
ATOM 601 N N . CYS A 1 77 ? 12.338 -8.998 27.237 1.00 22.81 381 CYS A N 1
ATOM 602 C CA . CYS A 1 77 ? 12.389 -8.123 26.071 1.00 23.43 381 CYS A CA 1
ATOM 603 C C . CYS A 1 77 ? 11.781 -6.738 26.322 1.00 24.13 381 CYS A C 1
ATOM 604 O O . CYS A 1 77 ? 12.316 -5.725 25.862 1.00 25.94 381 CYS A O 1
ATOM 607 N N . ALA A 1 78 ? 10.677 -6.695 27.067 1.00 22.91 382 ALA A N 1
ATOM 608 C CA . ALA A 1 78 ? 9.836 -5.498 27.112 1.00 24.83 382 ALA A CA 1
ATOM 609 C C . ALA A 1 78 ? 9.905 -4.664 28.386 1.00 21.67 382 ALA A C 1
ATOM 610 O O . ALA A 1 78 ? 9.364 -3.562 28.419 1.00 20.79 382 ALA A O 1
ATOM 612 N N . TRP A 1 79 ? 10.549 -5.178 29.429 1.00 21.28 383 TRP A N 1
ATOM 613 C CA . TRP A 1 79 ? 10.436 -4.561 30.757 1.00 22.62 383 TRP A CA 1
ATOM 614 C C . TRP A 1 79 ? 10.768 -3.064 30.817 1.00 23.27 383 TRP A C 1
ATOM 615 O O . TRP A 1 79 ? 10.079 -2.306 31.500 1.00 20.42 383 TRP A O 1
ATOM 626 N N . LEU A 1 80 ? 11.819 -2.634 30.123 1.00 19.13 384 LEU A N 1
ATOM 627 C CA . LEU A 1 80 ? 12.197 -1.223 30.166 1.00 18.11 384 LEU A CA 1
ATOM 628 C C . LEU A 1 80 ? 11.254 -0.359 29.328 1.00 19.24 384 LEU A C 1
ATOM 629 O O . LEU A 1 80 ? 10.975 0.783 29.686 1.00 19.72 384 LEU A O 1
ATOM 634 N N . GLU A 1 81 ? 10.764 -0.903 28.216 1.00 22.31 385 GLU A N 1
ATOM 635 C CA . GLU A 1 81 ? 9.737 -0.216 27.434 1.00 19.10 385 GLU A CA 1
ATOM 636 C C . GLU A 1 81 ? 8.515 0.035 28.305 1.00 22.18 385 GLU A C 1
ATOM 637 O O . GLU A 1 81 ? 7.925 1.116 28.280 1.00 23.62 385 GLU A O 1
ATOM 643 N N . ILE A 1 82 ? 8.132 -0.985 29.062 1.00 19.68 386 ILE A N 1
ATOM 644 C CA . ILE A 1 82 ? 6.969 -0.904 29.938 1.00 17.04 386 ILE A CA 1
ATOM 645 C C . ILE A 1 82 ? 7.152 0.151 31.032 1.00 19.97 386 ILE A C 1
ATOM 646 O O . ILE A 1 82 ? 6.258 0.961 31.274 1.00 20.37 386 ILE A O 1
ATOM 651 N N . LEU A 1 83 ? 8.310 0.148 31.685 1.00 18.81 387 LEU A N 1
ATOM 652 C CA . LEU A 1 83 ? 8.608 1.174 32.682 1.00 21.02 387 LEU A CA 1
ATOM 653 C C . LEU A 1 83 ? 8.550 2.566 32.066 1.00 22.85 387 LEU A C 1
ATOM 654 O O . LEU A 1 83 ? 7.989 3.492 32.649 1.00 20.68 387 LEU A O 1
ATOM 659 N N . MET A 1 84 ? 9.133 2.707 30.881 1.00 21.57 388 MET A N 1
ATOM 660 C CA . MET A 1 84 ? 9.210 4.006 30.220 1.00 20.95 388 MET A CA 1
ATOM 661 C C . MET A 1 84 ? 7.861 4.559 29.771 1.00 21.55 388 MET A C 1
ATOM 662 O O . MET A 1 84 ? 7.595 5.748 29.943 1.00 22.61 388 MET A O 1
ATOM 667 N N . ILE A 1 85 ? 7.009 3.715 29.194 1.00 20.46 389 ILE A N 1
ATOM 668 C CA . ILE A 1 85 ? 5.695 4.195 28.776 1.00 19.90 389 ILE A CA 1
ATOM 669 C C . ILE A 1 85 ? 4.859 4.576 30.000 1.00 23.74 389 ILE A C 1
ATOM 670 O O . ILE A 1 85 ? 4.086 5.534 29.961 1.00 22.64 389 ILE A O 1
ATOM 675 N N . GLY A 1 86 ? 5.034 3.837 31.091 1.00 25.00 390 GLY A N 1
ATOM 676 C CA . GLY A 1 86 ? 4.405 4.196 32.349 1.00 22.64 390 GLY A CA 1
ATOM 677 C C . GLY A 1 86 ? 4.883 5.560 32.818 1.00 24.62 390 GLY A C 1
ATOM 678 O O . GLY A 1 86 ? 4.084 6.411 33.214 1.00 25.02 390 GLY A O 1
ATOM 679 N N . LEU A 1 87 ? 6.194 5.771 32.767 1.00 22.73 391 LEU A N 1
ATOM 680 C CA . LEU A 1 87 ? 6.781 7.047 33.168 1.00 26.20 391 LEU A CA 1
ATOM 681 C C . LEU A 1 87 ? 6.273 8.204 32.309 1.00 26.47 391 LEU A C 1
ATOM 682 O O . LEU A 1 87 ? 5.911 9.265 32.822 1.00 27.67 391 LEU A O 1
ATOM 687 N N . VAL A 1 88 ? 6.251 7.993 31.000 1.00 27.38 392 VAL A N 1
ATOM 688 C CA . VAL A 1 88 ? 5.782 9.011 30.071 1.00 27.94 392 VAL A CA 1
ATOM 689 C C . VAL A 1 88 ? 4.312 9.335 30.329 1.00 31.79 392 VAL A C 1
ATOM 690 O O . VAL A 1 88 ? 3.916 10.503 30.359 1.00 28.69 392 VAL A O 1
ATOM 694 N N . TRP A 1 89 ? 3.512 8.293 30.526 1.00 29.64 393 TRP A N 1
ATOM 695 C CA . TRP A 1 89 ? 2.090 8.453 30.806 1.00 28.21 393 TRP A CA 1
ATOM 696 C C . TRP A 1 89 ? 1.817 9.366 32.000 1.00 30.02 393 TRP A C 1
ATOM 697 O O . TRP A 1 89 ? 1.048 10.323 31.894 1.00 29.39 393 TRP A O 1
ATOM 708 N N . ARG A 1 90 ? 2.439 9.076 33.138 1.00 29.05 394 ARG A N 1
ATOM 709 C CA . ARG A 1 90 ? 2.154 9.853 34.342 1.00 34.20 394 ARG A CA 1
ATOM 710 C C . ARG A 1 90 ? 2.816 11.231 34.329 1.00 29.95 394 ARG A C 1
ATOM 711 O O . ARG A 1 90 ? 2.454 12.102 35.117 1.00 27.82 394 ARG A O 1
ATOM 719 N N . SER A 1 91 ? 3.765 11.427 33.418 1.00 26.49 395 SER A N 1
ATOM 720 C CA . SER A 1 91 ? 4.426 12.719 33.255 1.00 28.68 395 SER A CA 1
ATOM 721 C C . SER A 1 91 ? 3.652 13.627 32.302 1.00 30.41 395 SER A C 1
ATOM 722 O O . SER A 1 91 ? 3.991 14.799 32.135 1.00 31.51 395 SER A O 1
ATOM 725 N N . MET A 1 92 ? 2.611 13.079 31.685 1.00 31.07 396 MET A N 1
ATOM 726 C CA . MET A 1 92 ? 1.853 13.787 30.655 1.00 37.59 396 MET A CA 1
ATOM 727 C C . MET A 1 92 ? 1.491 15.222 31.030 1.00 38.84 396 MET A C 1
ATOM 728 O O . MET A 1 92 ? 1.725 16.149 30.254 1.00 38.57 396 MET A O 1
ATOM 733 N N . GLU A 1 93 ? 0.912 15.400 32.213 1.00 41.40 397 GLU A N 1
ATOM 734 C CA . GLU A 1 93 ? 0.433 16.714 32.634 1.00 45.37 397 GLU A CA 1
ATOM 735 C C . GLU A 1 93 ? 1.492 17.534 33.369 1.00 43.38 397 GLU A C 1
ATOM 736 O O . GLU A 1 93 ? 1.172 18.504 34.053 1.00 43.44 397 GLU A O 1
ATOM 742 N N . HIS A 1 94 ? 2.751 17.145 33.216 1.00 41.27 398 HIS A N 1
ATOM 743 C CA . HIS A 1 94 ? 3.854 17.885 33.814 1.00 38.26 398 HIS A CA 1
ATOM 744 C C . HIS A 1 94 ? 4.865 18.276 32.743 1.00 34.29 398 HIS A C 1
ATOM 745 O O . HIS A 1 94 ? 5.977 17.748 32.706 1.00 34.43 398 HIS A O 1
ATOM 752 N N . PRO A 1 95 ? 4.477 19.207 31.861 1.00 34.17 399 PRO A N 1
ATOM 753 C CA . PRO A 1 95 ? 5.338 19.613 30.746 1.00 35.12 399 PRO A CA 1
ATOM 754 C C . PRO A 1 95 ? 6.742 19.943 31.236 1.00 31.77 399 PRO A C 1
ATOM 755 O O . PRO A 1 95 ? 6.888 20.693 32.200 1.00 33.27 399 PRO A O 1
ATOM 759 N N . GLY A 1 96 ? 7.753 19.368 30.594 1.00 31.11 400 GLY A N 1
ATOM 760 C CA . GLY A 1 96 ? 9.137 19.647 30.931 1.00 32.40 400 GLY A CA 1
ATOM 761 C C . GLY A 1 96 ? 9.666 18.871 32.122 1.00 34.82 400 GLY A C 1
ATOM 762 O O . GLY A 1 96 ? 10.809 19.066 32.539 1.00 35.39 400 GLY A O 1
ATOM 763 N N . LYS A 1 97 ? 8.840 17.989 32.676 1.00 28.98 401 LYS A N 1
ATOM 764 C CA . LYS A 1 97 ? 9.231 17.239 33.862 1.00 29.68 401 LYS A CA 1
ATOM 765 C C . LYS A 1 97 ? 8.933 15.754 33.710 1.00 26.01 401 LYS A C 1
ATOM 766 O O . LYS A 1 97 ? 8.082 15.359 32.912 1.00 25.50 401 LYS A O 1
ATOM 772 N N . LEU A 1 98 ? 9.640 14.935 34.481 1.00 27.37 402 LEU A N 1
ATOM 773 C CA . LEU A 1 98 ? 9.394 13.499 34.498 1.00 27.09 402 LEU A CA 1
ATOM 774 C C . LEU A 1 98 ? 8.945 13.077 35.888 1.00 26.47 402 LEU A C 1
ATOM 775 O O . LEU A 1 98 ? 9.679 13.241 36.864 1.00 27.19 402 LEU A O 1
ATOM 780 N N . LEU A 1 99 ? 7.730 12.545 35.975 1.00 22.79 403 LEU A N 1
ATOM 781 C CA . LEU A 1 99 ? 7.179 12.124 37.255 1.00 26.14 403 LEU A CA 1
ATOM 782 C C . LEU A 1 99 ? 7.544 10.672 37.530 1.00 26.19 403 LEU A C 1
ATOM 783 O O . LEU A 1 99 ? 6.741 9.766 37.315 1.00 26.35 403 LEU A O 1
ATOM 788 N N . PHE A 1 100 ? 8.769 10.456 37.991 1.00 27.00 404 PHE A N 1
ATOM 789 C CA . PHE A 1 100 ? 9.213 9.113 38.332 1.00 25.40 404 PHE A CA 1
ATOM 790 C C . PHE A 1 100 ? 8.368 8.562 39.472 1.00 30.03 404 PHE A C 1
ATOM 791 O O . PHE A 1 100 ? 8.016 7.383 39.484 1.00 31.61 404 PHE A O 1
ATOM 799 N N . ALA A 1 101 ? 8.036 9.435 40.419 1.00 28.26 405 ALA A N 1
ATOM 800 C CA . ALA A 1 101 ? 7.148 9.099 41.525 1.00 32.37 405 ALA A CA 1
ATOM 801 C C . ALA A 1 101 ? 6.467 10.379 42.005 1.00 34.16 405 ALA A C 1
ATOM 802 O O . ALA A 1 101 ? 6.932 11.476 41.701 1.00 33.50 405 ALA A O 1
ATOM 804 N N . PRO A 1 102 ? 5.361 10.249 42.755 1.00 36.78 406 PRO A N 1
ATOM 805 C CA . PRO A 1 102 ? 4.647 11.444 43.219 1.00 35.78 406 PRO A CA 1
ATOM 806 C C . PRO A 1 102 ? 5.563 12.382 43.997 1.00 39.48 406 PRO A C 1
ATOM 807 O O . PRO A 1 102 ? 5.319 13.588 44.041 1.00 43.01 406 PRO A O 1
ATOM 811 N N . ASN A 1 103 ? 6.612 11.828 44.594 1.00 35.33 407 ASN A N 1
ATOM 812 C CA . ASN A 1 103 ? 7.541 12.615 45.394 1.00 34.92 407 ASN A CA 1
ATOM 813 C C . ASN A 1 103 ? 8.905 12.767 44.729 1.00 32.85 407 ASN A C 1
ATOM 814 O O . ASN A 1 103 ? 9.869 13.199 45.360 1.00 34.98 407 ASN A O 1
ATOM 819 N N . LEU A 1 104 ? 8.980 12.407 43.452 1.00 31.28 408 LEU A N 1
ATOM 820 C CA . LEU A 1 104 ? 10.214 12.554 42.689 1.00 33.15 408 LEU A CA 1
ATOM 821 C C . LEU A 1 104 ? 9.921 13.070 41.281 1.00 32.11 408 LEU A C 1
ATOM 822 O O . LEU A 1 104 ? 9.878 12.302 40.318 1.00 27.50 408 LEU A O 1
ATOM 827 N N . LEU A 1 105 ? 9.712 14.379 41.180 1.00 33.18 409 LEU A N 1
ATOM 828 C CA . LEU A 1 105 ? 9.419 15.030 39.909 1.00 34.85 409 LEU A CA 1
ATOM 829 C C . LEU A 1 105 ? 10.661 15.765 39.407 1.00 36.15 409 LEU A C 1
ATOM 830 O O . LEU A 1 105 ? 11.048 16.790 39.963 1.00 39.94 409 LEU A O 1
ATOM 835 N N . LEU A 1 106 ? 11.279 15.233 38.358 1.00 33.31 410 LEU A N 1
ATOM 836 C CA . LEU A 1 106 ? 12.542 15.761 37.851 1.00 34.36 410 LEU A CA 1
ATOM 837 C C . LEU A 1 106 ? 12.369 16.541 36.553 1.00 35.48 410 LEU A C 1
ATOM 838 O O . LEU A 1 106 ? 11.750 16.058 35.604 1.00 37.09 410 LEU A O 1
ATOM 843 N N . ASP A 1 107 ? 12.922 17.749 36.509 1.00 38.00 411 ASP A N 1
ATOM 844 C CA . ASP A 1 107 ? 12.934 18.519 35.269 1.00 41.41 411 ASP A CA 1
ATOM 845 C C . ASP A 1 107 ? 14.137 18.110 34.416 1.00 38.21 411 ASP A C 1
ATOM 846 O O . ASP A 1 107 ? 15.012 17.378 34.883 1.00 33.39 411 ASP A O 1
ATOM 851 N N . ARG A 1 108 ? 14.171 18.575 33.169 1.00 38.40 412 ARG A N 1
ATOM 852 C CA . ARG A 1 108 ? 15.193 18.164 32.204 1.00 38.09 412 ARG A CA 1
ATOM 853 C C . ARG A 1 108 ? 16.632 18.311 32.707 1.00 39.68 412 ARG A C 1
ATOM 854 O O . ARG A 1 108 ? 17.437 17.379 32.590 1.00 39.90 412 ARG A O 1
ATOM 862 N N . ASN A 1 109 ? 16.956 19.485 33.245 1.00 38.75 413 ASN A N 1
ATOM 863 C CA . ASN A 1 109 ? 18.320 19.788 33.674 1.00 42.80 413 ASN A CA 1
ATOM 864 C C . ASN A 1 109 ? 18.876 18.838 34.739 1.00 42.53 413 ASN A C 1
ATOM 865 O O . ASN A 1 109 ? 20.096 18.682 34.862 1.00 43.89 413 ASN A O 1
ATOM 870 N N . GLN A 1 110 ? 17.987 18.218 35.511 1.00 41.33 414 GLN A N 1
ATOM 871 C CA . GLN A 1 110 ? 18.407 17.257 36.527 1.00 42.22 414 GLN A CA 1
ATOM 872 C C . GLN A 1 110 ? 18.843 15.938 35.895 1.00 39.19 414 GLN A C 1
ATOM 873 O O . GLN A 1 110 ? 19.403 15.070 36.563 1.00 40.56 414 GLN A O 1
ATOM 879 N N . GLY A 1 111 ? 18.592 15.800 34.597 1.00 38.46 415 GLY A N 1
ATOM 880 C CA . GLY A 1 111 ? 19.104 14.670 33.845 1.00 41.12 415 GLY A CA 1
ATOM 881 C C . GLY A 1 111 ? 20.615 14.765 33.742 1.00 42.63 415 GLY A C 1
ATOM 882 O O . GLY A 1 111 ? 21.307 13.751 33.654 1.00 40.25 415 GLY A O 1
ATOM 883 N N . LYS A 1 112 ? 21.125 15.993 33.764 1.00 44.29 416 LYS A N 1
ATOM 884 C CA . LYS A 1 112 ? 22.561 16.234 33.665 1.00 46.96 416 LYS A CA 1
ATOM 885 C C . LYS A 1 112 ? 23.301 15.809 34.931 1.00 49.61 416 LYS A C 1
ATOM 886 O O . LYS A 1 112 ? 24.532 15.765 34.953 1.00 51.93 416 LYS A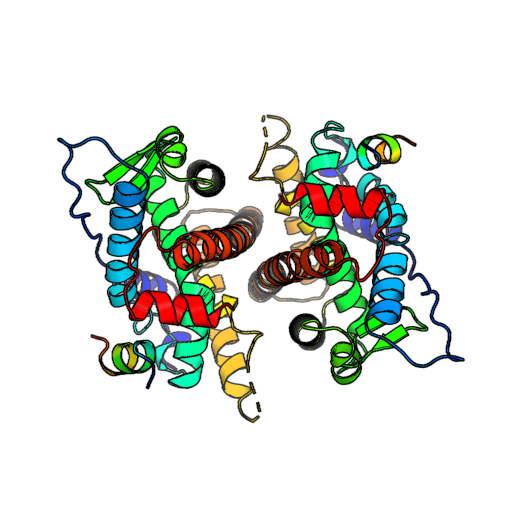 O 1
ATOM 892 N N . CYS A 1 113 ? 22.550 15.501 35.984 1.00 48.55 417 CYS A N 1
ATOM 893 C CA . CYS A 1 113 ? 23.143 15.019 37.227 1.00 50.64 417 CYS A CA 1
ATOM 894 C C . CYS A 1 113 ? 23.899 13.723 36.977 1.00 50.54 417 CYS A C 1
ATOM 895 O O . CYS A 1 113 ? 24.823 13.377 37.712 1.00 52.26 417 CYS A O 1
ATOM 898 N N . VAL A 1 114 ? 23.491 13.008 35.933 1.00 46.18 418 VAL A N 1
ATOM 899 C CA . VAL A 1 114 ? 24.113 11.744 35.565 1.00 42.94 418 VAL A CA 1
ATOM 900 C C . VAL A 1 114 ? 24.627 11.815 34.133 1.00 44.56 418 VAL A C 1
ATOM 901 O O . VAL A 1 114 ? 23.936 12.305 33.241 1.00 45.02 418 VAL A O 1
ATOM 905 N N . GLU A 1 115 ? 25.843 11.325 33.917 1.00 47.40 419 GLU A N 1
ATOM 906 C CA . GLU A 1 115 ? 26.461 11.386 32.599 1.00 48.95 419 GLU A CA 1
ATOM 907 C C . GLU A 1 115 ? 25.663 10.609 31.558 1.00 44.47 419 GLU A C 1
ATOM 908 O O . GLU A 1 115 ? 25.350 9.434 31.751 1.00 43.55 419 GLU A O 1
ATOM 914 N N . GLY A 1 116 ? 25.335 11.280 30.458 1.00 42.39 420 GLY A N 1
ATOM 915 C CA . GLY A 1 116 ? 24.675 10.648 29.331 1.00 37.75 420 GLY A CA 1
ATOM 916 C C . GLY A 1 116 ? 23.182 10.448 29.496 1.00 38.50 420 GLY A C 1
ATOM 917 O O . GLY A 1 116 ? 22.526 9.896 28.613 1.00 39.38 420 GLY A O 1
ATOM 918 N N . MET A 1 117 ? 22.634 10.900 30.618 1.00 37.42 421 MET A N 1
ATOM 919 C CA . MET A 1 117 ? 21.230 10.634 30.909 1.00 33.08 421 MET A CA 1
ATOM 920 C C . MET A 1 117 ? 20.276 11.703 30.381 1.00 33.13 421 MET A C 1
ATOM 921 O O . MET A 1 117 ? 19.123 11.405 30.071 1.00 30.27 421 MET A O 1
ATOM 926 N N . VAL A 1 118 ? 20.744 12.943 30.277 1.00 32.38 422 VAL A N 1
ATOM 927 C CA . VAL A 1 118 ? 19.876 14.013 29.795 1.00 36.96 422 VAL A CA 1
ATOM 928 C C . VAL A 1 118 ? 19.358 13.673 28.397 1.00 35.17 422 VAL A C 1
ATOM 929 O O . VAL A 1 118 ? 18.223 14.001 28.046 1.00 33.09 422 VAL A O 1
ATOM 933 N N . GLU A 1 119 ? 20.189 12.998 27.610 1.00 36.14 423 GLU A N 1
ATOM 934 C CA . GLU A 1 119 ? 19.776 12.526 26.293 1.00 38.16 423 GLU A CA 1
ATOM 935 C C . GLU A 1 119 ? 18.569 11.597 26.408 1.00 32.09 423 GLU A C 1
ATOM 936 O O . GLU A 1 119 ? 17.658 11.641 25.581 1.00 30.51 423 GLU A O 1
ATOM 942 N N . ILE A 1 120 ? 18.567 10.753 27.434 1.00 28.82 424 ILE A N 1
ATOM 943 C CA . ILE A 1 120 ? 17.442 9.854 27.671 1.00 28.86 424 ILE A CA 1
ATOM 944 C C . ILE A 1 120 ? 16.219 10.651 28.120 1.00 26.81 424 ILE A C 1
ATOM 945 O O . ILE A 1 120 ? 15.105 10.421 27.649 1.00 26.87 424 ILE A O 1
ATOM 950 N N . PHE A 1 121 ? 16.438 11.593 29.033 1.00 27.12 425 PHE A N 1
ATOM 951 C CA . PHE A 1 121 ? 15.365 12.444 29.535 1.00 24.82 425 PHE A CA 1
ATOM 952 C C . PHE A 1 121 ? 14.651 13.182 28.408 1.00 23.71 425 PHE A C 1
ATOM 953 O O . PHE A 1 121 ? 13.422 13.215 28.361 1.00 24.38 425 PHE A O 1
ATOM 961 N N . ASP A 1 122 ? 15.427 13.774 27.504 1.00 23.13 426 ASP A N 1
ATOM 962 C CA . ASP A 1 122 ? 14.862 14.504 26.371 1.00 28.80 426 ASP A CA 1
ATOM 963 C C . ASP A 1 122 ? 13.929 13.641 25.520 1.00 28.23 426 ASP A C 1
ATOM 964 O O . ASP A 1 122 ? 12.892 14.113 25.055 1.00 25.82 426 ASP A O 1
ATOM 969 N N . MET A 1 123 ? 14.301 12.381 25.314 1.00 28.90 427 MET A N 1
ATOM 970 C CA . MET A 1 123 ? 13.478 11.460 24.533 1.00 28.25 427 MET A CA 1
ATOM 971 C C . MET A 1 123 ? 12.173 11.135 25.255 1.00 29.42 427 MET A C 1
ATOM 972 O O . MET A 1 123 ? 11.099 11.112 24.648 1.00 28.55 427 MET A O 1
ATOM 977 N N . LEU A 1 124 ? 12.268 10.885 26.556 1.00 26.72 428 LEU A N 1
ATOM 978 C CA . LEU A 1 124 ? 11.084 10.608 27.358 1.00 26.23 428 LEU A CA 1
ATOM 979 C C . LEU A 1 124 ? 10.168 11.826 27.368 1.00 25.58 428 LEU A C 1
ATOM 980 O O . LEU A 1 124 ? 8.954 11.703 27.205 1.00 26.02 428 LEU A O 1
ATOM 985 N N . LEU A 1 125 ? 10.762 13.003 27.545 1.00 25.43 429 LEU A N 1
ATOM 986 C CA . LEU A 1 125 ? 10.008 14.250 27.563 1.00 27.10 429 LEU A CA 1
ATOM 987 C C . LEU A 1 125 ? 9.310 14.510 26.226 1.00 30.36 429 LEU A C 1
ATOM 988 O O . LEU A 1 125 ? 8.168 14.972 26.193 1.00 28.15 429 LEU A O 1
ATOM 993 N N . ALA A 1 126 ? 9.997 14.205 25.129 1.00 30.51 430 ALA A N 1
ATOM 994 C CA . ALA A 1 126 ? 9.428 14.379 23.796 1.00 30.62 430 ALA A CA 1
ATOM 995 C C . ALA A 1 126 ? 8.208 13.484 23.597 1.00 31.35 430 ALA A C 1
ATOM 996 O O . ALA A 1 126 ? 7.219 13.893 22.990 1.00 30.59 430 ALA A O 1
ATOM 998 N N . THR A 1 127 ? 8.286 12.261 24.111 1.00 27.89 431 THR A N 1
ATOM 999 C CA . THR A 1 127 ? 7.183 11.311 24.017 1.00 29.27 431 THR A CA 1
ATOM 1000 C C . THR A 1 127 ? 6.008 11.777 24.864 1.00 27.81 431 THR A C 1
ATOM 1001 O O . THR A 1 127 ? 4.848 11.648 24.471 1.00 28.39 431 THR A O 1
ATOM 1005 N N . SER A 1 128 ? 6.319 12.325 26.032 1.00 30.12 432 SER A N 1
ATOM 1006 C CA . SER A 1 128 ? 5.291 12.843 26.923 1.00 31.54 432 SER A CA 1
ATOM 1007 C C . SER A 1 128 ? 4.525 13.973 26.241 1.00 29.42 432 SER A C 1
ATOM 1008 O O . SER A 1 128 ? 3.296 14.018 26.287 1.00 29.92 432 SER A O 1
ATOM 1011 N N . SER A 1 129 ? 5.259 14.877 25.598 1.00 30.70 433 SER A N 1
ATOM 1012 C CA . SER A 1 129 ? 4.648 15.992 24.880 1.00 33.95 433 SER A CA 1
ATOM 1013 C C . SER A 1 129 ? 3.737 15.482 23.771 1.00 29.86 433 SER A C 1
ATOM 1014 O O . SER A 1 129 ? 2.664 16.039 23.523 1.00 27.02 433 SER A O 1
ATOM 1017 N N . ARG A 1 130 ? 4.169 14.416 23.108 1.00 28.36 434 ARG A N 1
ATOM 1018 C CA . ARG A 1 130 ? 3.372 13.802 22.055 1.00 29.06 434 ARG A CA 1
ATOM 1019 C C . ARG A 1 130 ? 2.059 13.262 22.622 1.00 30.54 434 ARG A C 1
ATOM 1020 O O . ARG A 1 130 ? 0.988 13.528 22.076 1.00 31.36 434 ARG A O 1
ATOM 1028 N N . PHE A 1 131 ? 2.147 12.511 23.718 1.00 28.53 435 PHE A N 1
ATOM 1029 C CA . PHE A 1 131 ? 0.955 12.011 24.403 1.00 31.21 435 PHE A CA 1
ATOM 1030 C C . PHE A 1 131 ? 0.027 13.154 24.782 1.00 27.46 435 PHE A C 1
ATOM 1031 O O . PHE A 1 131 ? -1.189 13.058 24.628 1.00 24.92 435 PHE A O 1
ATOM 1039 N N . ARG A 1 132 ? 0.614 14.230 25.291 1.00 30.96 436 ARG A N 1
ATOM 1040 C CA . ARG A 1 132 ? -0.146 15.403 25.689 1.00 34.58 436 ARG A CA 1
ATOM 1041 C C . ARG A 1 132 ? -0.827 16.029 24.475 1.00 36.86 436 ARG A C 1
ATOM 1042 O O . ARG A 1 132 ? -2.001 16.395 24.529 1.00 39.45 436 ARG A O 1
ATOM 1050 N N . MET A 1 133 ? -0.086 16.136 23.378 1.00 35.67 437 MET A N 1
ATOM 1051 C CA . MET A 1 133 ? -0.612 16.708 22.145 1.00 40.83 437 MET A CA 1
ATOM 1052 C C . MET A 1 133 ? -1.785 15.892 21.599 1.00 43.92 437 MET A C 1
ATOM 1053 O O . MET A 1 133 ? -2.763 16.451 21.107 1.00 43.61 437 MET A O 1
ATOM 1058 N N . MET A 1 134 ? -1.681 14.569 21.684 1.00 34.87 438 MET A N 1
ATOM 1059 C CA . MET A 1 134 ? -2.733 13.686 21.189 1.00 34.20 438 MET A CA 1
ATOM 1060 C C . MET A 1 134 ? -3.893 13.565 22.170 1.00 31.43 438 MET A C 1
ATOM 1061 O O . MET A 1 134 ? -4.920 12.970 21.850 1.00 34.12 438 MET A O 1
ATOM 1066 N N . ASN A 1 135 ? -3.721 14.119 23.366 1.00 30.01 439 ASN A N 1
ATOM 1067 C CA . ASN A 1 135 ? -4.685 13.921 24.443 1.00 31.69 439 ASN A CA 1
ATOM 1068 C C . ASN A 1 135 ? -4.907 12.432 24.723 1.00 32.61 439 ASN A C 1
ATOM 1069 O O . ASN A 1 135 ? -6.045 11.963 24.780 1.00 34.33 439 ASN A O 1
ATOM 1074 N N . LEU A 1 136 ? -3.812 11.693 24.887 1.00 30.75 440 LEU A N 1
ATOM 1075 C CA . LEU A 1 136 ? -3.880 10.259 25.165 1.00 32.13 440 LEU A CA 1
ATOM 1076 C C . LEU A 1 136 ? -4.738 9.957 26.390 1.00 34.28 440 LEU A C 1
ATOM 1077 O O . LEU A 1 136 ? -4.566 10.569 27.443 1.00 36.04 440 LEU A O 1
ATOM 1082 N N . GLN A 1 137 ? -5.657 9.006 26.245 1.00 34.36 441 GLN A N 1
ATOM 1083 C CA . GLN A 1 137 ? -6.560 8.630 27.328 1.00 34.01 441 GLN A CA 1
ATOM 1084 C C . GLN A 1 137 ? -6.048 7.413 28.093 1.00 33.31 441 GLN A C 1
ATOM 1085 O O . GLN A 1 137 ? -5.330 6.580 27.542 1.00 29.87 441 GLN A O 1
ATOM 1091 N N . GLY A 1 138 ? -6.427 7.317 29.365 1.00 28.42 442 GLY A N 1
ATOM 1092 C CA . GLY A 1 138 ? -6.017 6.206 30.206 1.00 28.30 442 GLY A CA 1
ATOM 1093 C C . GLY A 1 138 ? -6.382 4.852 29.624 1.00 27.65 442 GLY A C 1
ATOM 1094 O O . GLY A 1 138 ? -5.623 3.889 29.741 1.00 26.11 442 GLY A O 1
ATOM 1095 N N . GLU A 1 139 ? -7.549 4.779 28.992 1.00 27.56 443 GLU A N 1
ATOM 1096 C CA . GLU A 1 139 ? -8.012 3.540 28.381 1.00 26.53 443 GLU A CA 1
ATOM 1097 C C . GLU A 1 139 ? -7.107 3.129 27.223 1.00 26.32 443 GLU A C 1
ATOM 1098 O O . GLU A 1 139 ? -6.848 1.941 27.011 1.00 23.30 443 GLU A O 1
ATOM 1104 N N . GLU A 1 140 ? -6.626 4.120 26.479 1.00 25.14 444 GLU A N 1
ATOM 1105 C CA . GLU A 1 140 ? -5.733 3.874 25.352 1.00 25.46 444 GLU A CA 1
ATOM 1106 C C . GLU A 1 140 ? -4.340 3.491 25.832 1.00 25.54 444 GLU A C 1
ATOM 1107 O O . GLU A 1 140 ? -3.675 2.647 25.232 1.00 22.38 444 GLU A O 1
ATOM 1113 N N . PHE A 1 141 ? -3.901 4.125 26.916 1.00 26.31 445 PHE A N 1
ATOM 1114 C CA . PHE A 1 141 ? -2.585 3.856 27.482 1.00 24.49 445 PHE A CA 1
ATOM 1115 C C . PHE A 1 141 ? -2.447 2.403 27.928 1.00 23.03 445 PHE A C 1
ATOM 1116 O O . PHE A 1 141 ? -1.466 1.744 27.602 1.00 22.15 445 PHE A O 1
ATOM 1124 N N . VAL A 1 142 ? -3.427 1.898 28.672 1.00 19.61 446 VAL A N 1
ATOM 1125 C CA . VAL A 1 142 ? -3.353 0.513 29.127 1.00 23.04 446 VAL A CA 1
ATOM 1126 C C . VAL A 1 142 ? -3.339 -0.458 27.949 1.00 21.85 446 VAL A C 1
ATOM 1127 O O . VAL A 1 142 ? -2.692 -1.503 28.009 1.00 22.13 446 VAL A O 1
ATOM 1131 N N . CYS A 1 143 ? -4.048 -0.110 26.878 1.00 21.12 447 CYS A N 1
ATOM 1132 C CA . CYS A 1 143 ? -4.010 -0.915 25.662 1.00 23.96 447 CYS A CA 1
ATOM 1133 C C . CYS A 1 143 ? -2.606 -0.936 25.060 1.00 22.42 447 CYS A C 1
ATOM 1134 O O . CYS A 1 143 ? -2.074 -2.000 24.747 1.00 22.73 447 CYS A O 1
ATOM 1137 N N . LEU A 1 144 ? -2.002 0.239 24.906 1.00 22.04 448 LEU A N 1
ATOM 1138 C CA . LEU A 1 144 ? -0.662 0.331 24.328 1.00 24.37 448 LEU A CA 1
ATOM 1139 C C . LEU A 1 144 ? 0.369 -0.455 25.131 1.00 24.46 448 LEU A C 1
ATOM 1140 O O . LEU A 1 144 ? 1.224 -1.133 24.563 1.00 23.61 448 LEU A O 1
ATOM 1145 N N . LYS A 1 145 ? 0.284 -0.360 26.453 1.00 22.83 449 LYS A N 1
ATOM 1146 C CA . LYS A 1 145 ? 1.249 -1.024 27.318 1.00 21.04 449 LYS A CA 1
ATOM 1147 C C . LYS A 1 145 ? 1.141 -2.545 27.192 1.00 19.77 449 LYS A C 1
ATOM 1148 O O . LYS A 1 145 ? 2.147 -3.252 27.234 1.00 21.49 449 LYS A O 1
ATOM 1154 N N . SER A 1 146 ? -0.079 -3.047 27.033 1.00 22.26 450 SER A N 1
ATOM 1155 C CA . SER A 1 146 ? -0.289 -4.480 26.856 1.00 21.95 450 SER A CA 1
ATOM 1156 C C . SER A 1 146 ? 0.260 -4.948 25.514 1.00 21.04 450 SER A C 1
ATOM 1157 O O . SER A 1 146 ? 0.866 -6.013 25.415 1.00 18.29 450 SER A O 1
ATOM 1160 N N . ILE A 1 147 ? 0.049 -4.140 24.482 1.00 21.87 451 ILE A N 1
ATOM 1161 C CA . ILE A 1 147 ? 0.597 -4.431 23.163 1.00 22.27 451 ILE A CA 1
ATOM 1162 C C . ILE A 1 147 ? 2.117 -4.569 23.215 1.00 18.07 451 ILE A C 1
ATOM 1163 O O . ILE A 1 147 ? 2.685 -5.469 22.600 1.00 20.77 451 ILE A O 1
ATOM 1168 N N . ILE A 1 148 ? 2.771 -3.677 23.954 1.00 18.96 452 ILE A N 1
ATOM 1169 C CA . ILE A 1 148 ? 4.223 -3.727 24.104 1.00 19.39 452 ILE A CA 1
ATOM 1170 C C . ILE A 1 148 ? 4.659 -5.056 24.707 1.00 20.50 452 ILE A C 1
ATOM 1171 O O . ILE A 1 148 ? 5.582 -5.704 24.210 1.00 20.80 452 ILE A O 1
ATOM 1176 N N . LEU A 1 149 ? 3.990 -5.457 25.785 1.00 19.31 453 LEU A N 1
ATOM 1177 C CA . LEU A 1 149 ? 4.296 -6.721 26.447 1.00 20.88 453 LEU A CA 1
ATOM 1178 C C . LEU A 1 149 ? 4.242 -7.905 25.479 1.00 22.86 453 LEU A C 1
ATOM 1179 O O . LEU A 1 149 ? 5.146 -8.743 25.456 1.00 23.39 453 LEU A O 1
ATOM 1184 N N . LEU A 1 150 ? 3.181 -7.967 24.680 1.00 24.06 454 LEU A N 1
ATOM 1185 C CA . LEU A 1 150 ? 2.942 -9.112 23.806 1.00 21.26 454 LEU A CA 1
ATOM 1186 C C . LEU A 1 150 ? 3.699 -9.037 22.475 1.00 20.29 454 LEU A C 1
ATOM 1187 O O . LEU A 1 150 ? 4.020 -10.067 21.885 1.00 23.63 454 LEU A O 1
ATOM 1192 N N . ASN A 1 151 ? 3.980 -7.823 22.012 1.00 21.17 455 ASN A N 1
ATOM 1193 C CA . ASN A 1 151 ? 4.618 -7.620 20.710 1.00 22.87 455 ASN A CA 1
ATOM 1194 C C . ASN A 1 151 ? 6.146 -7.641 20.711 1.00 26.33 455 ASN A C 1
ATOM 1195 O O . ASN A 1 151 ? 6.764 -8.268 19.849 1.00 28.00 455 ASN A O 1
ATOM 1200 N N . SER A 1 152 ? 6.754 -6.948 21.667 1.00 37.41 456 SER A N 1
ATOM 1201 C CA . SER A 1 152 ? 8.189 -6.674 21.602 1.00 38.23 456 SER A CA 1
ATOM 1202 C C . SER A 1 152 ? 9.076 -7.897 21.350 1.00 35.36 456 SER A C 1
ATOM 1203 O O . SER A 1 152 ? 10.035 -7.818 20.587 1.00 42.00 456 SER A O 1
ATOM 1206 N N . GLY A 1 153 ? 8.755 -9.022 21.979 1.00 34.41 457 GLY A N 1
ATOM 1207 C CA . GLY A 1 153 ? 9.561 -10.219 21.823 1.00 39.82 457 GLY A CA 1
ATOM 1208 C C . GLY A 1 153 ? 8.901 -11.332 21.028 1.00 38.64 457 GLY A C 1
ATOM 1209 O O . GLY A 1 153 ? 9.416 -12.448 20.970 1.00 37.52 457 GLY A O 1
ATOM 1210 N N . VAL A 1 154 ? 7.767 -11.028 20.403 1.00 37.34 458 VAL A N 1
ATOM 1211 C CA . VAL A 1 154 ? 6.962 -12.048 19.733 1.00 40.44 458 VAL A CA 1
ATOM 1212 C C . VAL A 1 154 ? 7.659 -12.684 18.524 1.00 45.73 458 VAL A C 1
ATOM 1213 O O . VAL A 1 154 ? 7.324 -13.800 18.125 1.00 42.57 458 VAL A O 1
ATOM 1217 N N . TYR A 1 155 ? 8.629 -11.979 17.951 1.00 50.68 459 TYR A N 1
ATOM 1218 C CA . TYR A 1 155 ? 9.335 -12.479 16.773 1.00 61.45 459 TYR A CA 1
ATOM 1219 C C . TYR A 1 155 ? 10.673 -13.113 17.131 1.00 64.86 459 TYR A C 1
ATOM 1220 O O . TYR A 1 155 ? 11.375 -13.630 16.264 1.00 66.17 459 TYR A O 1
ATOM 1229 N N . THR A 1 156 ? 11.020 -13.072 18.413 1.00 66.10 460 THR A N 1
ATOM 1230 C CA . THR A 1 156 ? 12.282 -13.630 18.877 1.00 67.47 460 THR A CA 1
ATOM 1231 C C . THR A 1 156 ? 12.083 -15.054 19.387 1.00 71.08 460 THR A C 1
ATOM 1232 O O . THR A 1 156 ? 12.953 -15.613 20.056 1.00 72.41 460 THR A O 1
ATOM 1236 N N . PHE A 1 157 ? 10.929 -15.633 19.069 1.00 72.42 461 PHE A N 1
ATOM 1237 C CA . PHE A 1 157 ? 10.620 -17.001 19.467 1.00 75.31 461 PHE A CA 1
ATOM 1238 C C . PHE A 1 157 ? 11.382 -18.014 18.617 1.00 77.93 461 PHE A C 1
ATOM 1239 O O . PHE A 1 157 ? 11.200 -18.080 17.401 1.00 77.88 461 PHE A O 1
ATOM 1247 N N . LYS A 1 163 ? 7.781 -26.341 16.971 1.00 94.79 467 LYS A N 1
ATOM 1248 C CA . LYS A 1 163 ? 6.623 -27.133 17.367 1.00 96.56 467 LYS A CA 1
ATOM 1249 C C . LYS A 1 163 ? 5.605 -26.290 18.128 1.00 95.53 467 LYS A C 1
ATOM 1250 O O . LYS A 1 163 ? 4.498 -26.747 18.415 1.00 95.38 467 LYS A O 1
ATOM 1252 N N . SER A 1 164 ? 5.985 -25.058 18.450 1.00 94.99 468 SER A N 1
ATOM 1253 C CA . SER A 1 164 ? 5.134 -24.177 19.242 1.00 94.28 468 SER A CA 1
ATOM 1254 C C . SER A 1 164 ? 4.679 -22.946 18.463 1.00 94.06 468 SER A C 1
ATOM 1255 O O . SER A 1 164 ? 4.811 -21.817 18.937 1.00 90.21 468 SER A O 1
ATOM 1257 N N . LEU A 1 165 ? 4.141 -23.170 17.268 1.00 80.76 469 LEU A N 1
ATOM 1258 C CA . LEU A 1 165 ? 3.628 -22.081 16.445 1.00 80.85 469 LEU A CA 1
ATOM 1259 C C . LEU A 1 165 ? 2.213 -21.701 16.872 1.00 81.72 469 LEU A C 1
ATOM 1260 O O . LEU A 1 165 ? 1.719 -20.624 16.534 1.00 79.51 469 LEU A O 1
ATOM 1262 N N . GLU A 1 166 ? 1.567 -22.593 17.617 1.00 84.19 470 GLU A N 1
ATOM 1263 C CA . GLU A 1 166 ? 0.211 -22.352 18.096 1.00 85.04 470 GLU A CA 1
ATOM 1264 C C . GLU A 1 166 ? 0.181 -21.207 19.103 1.00 82.20 470 GLU A C 1
ATOM 1265 O O . GLU A 1 166 ? -0.794 -20.461 19.182 1.00 80.27 470 GLU A O 1
ATOM 1271 N N . GLU A 1 167 ? 1.260 -21.075 19.868 1.00 81.98 471 GLU A N 1
ATOM 1272 C CA . GLU A 1 167 ? 1.366 -20.042 20.892 1.00 80.75 471 GLU A CA 1
ATOM 1273 C C . GLU A 1 167 ? 1.547 -18.663 20.269 1.00 74.17 471 GLU A C 1
ATOM 1274 O O . GLU A 1 167 ? 0.861 -17.710 20.637 1.00 71.57 471 GLU A O 1
ATOM 1280 N N . LYS A 1 168 ? 2.476 -18.565 19.323 1.00 70.13 472 LYS A N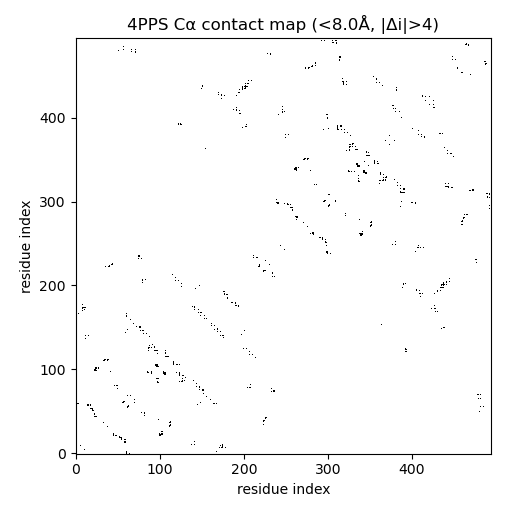 1
ATOM 1281 C CA . LYS A 1 168 ? 2.714 -17.315 18.611 1.00 65.80 472 LYS A CA 1
ATOM 1282 C C . LYS A 1 168 ? 1.442 -16.809 17.920 1.00 59.76 472 LYS A C 1
ATOM 1283 O O . LYS A 1 168 ? 1.192 -15.605 17.869 1.00 56.50 472 LYS A O 1
ATOM 1289 N N . ASP A 1 169 ? 0.643 -17.735 17.395 1.00 57.77 473 ASP A N 1
ATOM 1290 C CA . ASP A 1 169 ? -0.620 -17.392 16.744 1.00 55.37 473 ASP A CA 1
ATOM 1291 C C . ASP A 1 169 ? -1.659 -16.935 17.769 1.00 49.20 473 ASP A C 1
ATOM 1292 O O . ASP A 1 169 ? -2.467 -16.043 17.498 1.00 47.54 473 ASP A O 1
ATOM 1297 N N . HIS A 1 170 ? -1.636 -17.552 18.947 1.00 43.34 474 HIS A N 1
ATOM 1298 C CA . HIS A 1 170 ? -2.526 -17.144 20.028 1.00 44.13 474 HIS A CA 1
ATOM 1299 C C . HIS A 1 170 ? -2.224 -15.708 20.453 1.00 39.92 474 HIS A C 1
ATOM 1300 O O . HIS A 1 170 ? -3.134 -14.904 20.659 1.00 39.52 474 HIS A O 1
ATOM 1307 N N . ILE A 1 171 ? -0.937 -15.393 20.576 1.00 36.07 475 ILE A N 1
ATOM 1308 C CA . ILE A 1 171 ? -0.508 -14.045 20.932 1.00 34.66 475 ILE A CA 1
ATOM 1309 C C . ILE A 1 171 ? -0.949 -13.020 19.890 1.00 33.14 475 ILE A C 1
ATOM 1310 O O . ILE A 1 171 ? -1.297 -11.888 20.232 1.00 31.65 475 ILE A O 1
ATOM 1315 N N . HIS A 1 172 ? -0.940 -13.425 18.625 1.00 32.08 476 HIS A N 1
ATOM 1316 C CA . HIS A 1 172 ? -1.362 -12.549 17.545 1.00 33.61 476 HIS A CA 1
ATOM 1317 C C . HIS A 1 172 ? -2.868 -12.325 17.546 1.00 31.10 476 HIS A C 1
ATOM 1318 O O . HIS A 1 172 ? -3.336 -11.248 17.178 1.00 26.43 476 HIS A O 1
ATOM 1325 N N . ARG A 1 173 ? -3.622 -13.338 17.962 1.00 35.27 477 ARG A N 1
ATOM 1326 C CA . ARG A 1 173 ? -5.068 -13.197 18.111 1.00 36.02 477 ARG A CA 1
ATOM 1327 C C . ARG A 1 173 ? -5.379 -12.242 19.255 1.00 31.45 477 ARG A C 1
ATOM 1328 O O . ARG A 1 173 ? -6.265 -11.395 19.146 1.00 29.80 477 ARG A O 1
ATOM 1336 N N . VAL A 1 174 ? -4.642 -12.380 20.352 1.00 28.97 478 VAL A N 1
ATOM 1337 C CA . VAL A 1 174 ? -4.797 -11.476 21.482 1.00 29.39 478 VAL A CA 1
ATOM 1338 C C . VAL A 1 174 ? -4.432 -10.050 21.081 1.00 25.60 478 VAL A C 1
ATOM 1339 O O . VAL A 1 174 ? -5.124 -9.099 21.444 1.00 22.55 478 VAL A O 1
ATOM 1343 N N . LEU A 1 175 ? -3.349 -9.904 20.320 1.00 23.53 479 LEU A N 1
ATOM 1344 C CA . LEU A 1 175 ? -2.945 -8.589 19.830 1.00 22.22 479 LEU A CA 1
ATOM 1345 C C . LEU A 1 175 ? -4.039 -7.954 18.971 1.00 22.91 479 LEU A C 1
ATOM 1346 O O . LEU A 1 175 ? -4.310 -6.757 19.081 1.00 21.20 479 LEU A O 1
ATOM 1351 N N . ASP A 1 176 ? -4.664 -8.757 18.116 1.00 23.28 480 ASP A N 1
ATOM 1352 C CA . ASP A 1 176 ? -5.754 -8.269 17.275 1.00 25.11 480 ASP A CA 1
ATOM 1353 C C . ASP A 1 176 ? -6.917 -7.780 18.132 1.00 26.68 480 ASP A C 1
ATOM 1354 O O . ASP A 1 176 ? -7.552 -6.775 17.817 1.00 24.28 480 ASP A O 1
ATOM 1359 N N . LYS A 1 177 ? -7.193 -8.501 19.214 1.00 25.91 481 LYS A N 1
ATOM 1360 C CA . LYS A 1 177 ? -8.263 -8.125 20.129 1.00 28.61 481 LYS A CA 1
ATOM 1361 C C . LYS A 1 177 ? -7.983 -6.762 20.761 1.00 27.19 481 LYS A C 1
ATOM 1362 O O . LYS A 1 177 ? -8.890 -5.945 20.925 1.00 22.65 481 LYS A O 1
ATOM 1368 N N . ILE A 1 178 ? -6.727 -6.511 21.110 1.00 26.93 482 ILE A N 1
ATOM 1369 C CA . ILE A 1 178 ? -6.371 -5.227 21.702 1.00 23.37 482 ILE A CA 1
ATOM 1370 C C . ILE A 1 178 ? -6.540 -4.110 20.677 1.00 21.72 482 ILE A C 1
ATOM 1371 O O . ILE A 1 178 ? -6.973 -3.008 21.020 1.00 21.57 482 ILE A O 1
ATOM 1376 N N . THR A 1 179 ? -6.208 -4.400 19.419 1.00 21.93 483 THR A N 1
ATOM 1377 C CA . THR A 1 179 ? -6.456 -3.452 18.338 1.00 23.07 483 THR A CA 1
ATOM 1378 C C . THR A 1 179 ? -7.948 -3.149 18.251 1.00 20.98 483 THR A C 1
ATOM 1379 O O . THR A 1 179 ? -8.354 -1.990 18.169 1.00 23.47 483 THR A O 1
ATOM 1383 N N . ASP A 1 180 ? -8.764 -4.198 18.262 1.00 21.13 484 ASP A N 1
ATOM 1384 C CA . ASP A 1 180 ? -10.213 -4.026 18.261 1.00 24.05 484 ASP A CA 1
ATOM 1385 C C . ASP A 1 180 ? -10.628 -3.119 19.416 1.00 23.43 484 ASP A C 1
ATOM 1386 O O . ASP A 1 180 ? -11.511 -2.270 19.273 1.00 23.58 484 ASP A O 1
ATOM 1391 N N . THR A 1 181 ? -9.983 -3.304 20.563 1.00 24.10 485 THR A N 1
ATOM 1392 C CA . THR A 1 181 ? -10.326 -2.545 21.762 1.00 29.08 485 THR A CA 1
ATOM 1393 C C . THR A 1 181 ? -9.989 -1.060 21.621 1.00 26.37 485 THR A C 1
ATOM 1394 O O . THR A 1 181 ? -10.794 -0.201 21.987 1.00 25.91 485 THR A O 1
ATOM 1398 N N . LEU A 1 182 ? -8.806 -0.763 21.087 1.00 23.12 486 LEU A N 1
ATOM 1399 C CA . LEU A 1 182 ? -8.416 0.617 20.806 1.00 23.46 486 LEU A CA 1
ATOM 1400 C C . LEU A 1 182 ? -9.413 1.289 19.870 1.00 22.82 486 LEU A C 1
ATOM 1401 O O . LEU A 1 182 ? -9.861 2.410 20.121 1.00 23.93 486 LEU A O 1
ATOM 1406 N N . ILE A 1 183 ? -9.749 0.596 18.786 1.00 20.89 487 ILE A N 1
ATOM 1407 C CA . ILE A 1 183 ? -10.708 1.094 17.808 1.00 20.75 487 ILE A CA 1
ATOM 1408 C C . ILE A 1 183 ? -12.078 1.327 18.444 1.00 25.65 487 ILE A C 1
ATOM 1409 O O . ILE A 1 183 ? -12.736 2.332 18.174 1.00 25.19 487 ILE A O 1
ATOM 1414 N N . HIS A 1 184 ? -12.496 0.393 19.291 1.00 30.16 488 HIS A N 1
ATOM 1415 C CA . HIS A 1 184 ? -13.751 0.516 20.026 1.00 31.22 488 HIS A CA 1
ATOM 1416 C C . HIS A 1 184 ? -13.806 1.801 20.855 1.00 30.36 488 HIS A C 1
ATOM 1417 O O . HIS A 1 184 ? -14.828 2.491 20.883 1.00 27.34 488 HIS A O 1
ATOM 1424 N N . LEU A 1 185 ? -12.706 2.115 21.532 1.00 28.88 489 LEU A N 1
ATOM 1425 C CA . LEU A 1 185 ? -12.637 3.316 22.358 1.00 26.46 489 LEU A CA 1
ATOM 1426 C C . LEU A 1 185 ? -12.740 4.568 21.497 1.00 27.08 489 LEU A C 1
ATOM 1427 O O . LEU A 1 185 ? -13.378 5.546 21.878 1.00 28.39 489 LEU A O 1
ATOM 1432 N N . MET A 1 186 ? -12.115 4.529 20.326 1.00 30.02 490 MET A N 1
ATOM 1433 C CA . MET A 1 186 ? -12.117 5.677 19.428 1.00 26.29 490 MET A CA 1
ATOM 1434 C C . MET A 1 186 ? -13.491 5.890 18.804 1.00 28.90 490 MET A C 1
ATOM 1435 O O . MET A 1 186 ? -13.952 7.023 18.672 1.00 28.49 490 MET A O 1
ATOM 1440 N N . ALA A 1 187 ? -14.145 4.796 18.427 1.00 26.26 491 ALA A N 1
ATOM 1441 C CA . ALA A 1 187 ? -15.508 4.869 17.921 1.00 28.24 491 ALA A CA 1
ATOM 1442 C C . ALA A 1 187 ? -16.433 5.440 18.993 1.00 31.51 491 ALA A C 1
ATOM 1443 O O . ALA A 1 187 ? -17.250 6.320 18.719 1.00 32.91 491 ALA A O 1
ATOM 1445 N N . LYS A 1 188 ? -16.294 4.936 20.216 1.00 30.39 492 LYS A N 1
ATOM 1446 C CA . LYS A 1 188 ? -17.102 5.408 21.338 1.00 35.20 492 LYS A CA 1
ATOM 1447 C C . LYS A 1 188 ? -16.857 6.888 21.623 1.00 33.49 492 LYS A C 1
ATOM 1448 O O . LYS A 1 188 ? -17.744 7.589 22.109 1.00 29.32 492 LYS A O 1
ATOM 1454 N N . ALA A 1 189 ? -15.652 7.356 21.317 1.00 32.90 493 ALA A N 1
ATOM 1455 C CA . ALA A 1 189 ? -15.293 8.753 21.535 1.00 34.37 493 ALA A CA 1
ATOM 1456 C C . ALA A 1 189 ? -15.811 9.657 20.417 1.00 37.01 493 ALA A C 1
ATOM 1457 O O . ALA A 1 189 ? -15.631 10.873 20.463 1.00 40.88 493 ALA A O 1
ATOM 1459 N N . GLY A 1 190 ? -16.444 9.060 19.412 1.00 33.82 494 GLY A N 1
ATOM 1460 C CA . GLY A 1 190 ? -17.070 9.825 18.347 1.00 35.00 494 GLY A CA 1
ATOM 1461 C C . GLY A 1 190 ? -16.190 10.124 17.146 1.00 32.70 494 GLY A C 1
ATOM 1462 O O . GLY A 1 190 ? -16.552 10.937 16.296 1.00 32.01 494 GLY A O 1
ATOM 1463 N N . LEU A 1 191 ? -15.033 9.475 17.066 1.00 28.52 495 LEU A N 1
ATOM 1464 C CA . LEU A 1 191 ? -14.153 9.661 15.918 1.00 29.51 495 LEU A CA 1
ATOM 1465 C C . LEU A 1 191 ? -14.729 8.989 14.674 1.00 31.32 495 LEU A C 1
ATOM 1466 O O . LEU A 1 191 ? -15.307 7.904 14.755 1.00 30.44 495 LEU A O 1
ATOM 1471 N N . THR A 1 192 ? -14.580 9.641 13.525 1.00 29.77 496 THR A N 1
ATOM 1472 C CA . THR A 1 192 ? -15.001 9.044 12.267 1.00 30.48 496 THR A CA 1
ATOM 1473 C C . THR A 1 192 ? -14.084 7.874 11.947 1.00 28.50 496 THR A C 1
ATOM 1474 O O . THR A 1 192 ? -13.073 7.665 12.621 1.00 26.07 496 THR A O 1
ATOM 1478 N N . LEU A 1 193 ? -14.441 7.113 10.921 1.00 32.51 497 LEU A N 1
ATOM 1479 C CA . LEU A 1 193 ? -13.647 5.966 10.510 1.00 34.92 497 LEU A CA 1
ATOM 1480 C C . LEU A 1 193 ? -12.230 6.395 10.149 1.00 32.95 497 LEU A C 1
ATOM 1481 O O . LEU A 1 193 ? -11.256 5.770 10.566 1.00 28.37 497 LEU A O 1
ATOM 1486 N N . GLN A 1 194 ? -12.124 7.466 9.371 1.00 32.70 498 GLN A N 1
ATOM 1487 C CA . GLN A 1 194 ? -10.826 7.959 8.930 1.00 32.22 498 GLN A CA 1
ATOM 1488 C C . GLN A 1 194 ? -9.985 8.423 10.114 1.00 28.74 498 GLN A C 1
ATOM 1489 O O . GLN A 1 194 ? -8.773 8.215 10.145 1.00 32.69 498 GLN A O 1
ATOM 1495 N N . GLN A 1 195 ? -10.638 9.047 11.088 1.00 26.23 499 GLN A N 1
ATOM 1496 C CA . GLN A 1 195 ? -9.955 9.541 12.279 1.00 27.97 499 GLN A CA 1
ATOM 1497 C C . GLN A 1 195 ? -9.522 8.404 13.199 1.00 25.61 499 GLN A C 1
ATOM 1498 O O . GLN A 1 195 ? -8.506 8.502 13.888 1.00 23.92 499 GLN A O 1
ATOM 1504 N N . GLN A 1 196 ? -10.304 7.330 13.213 1.00 24.24 500 GLN A N 1
ATOM 1505 C CA . GLN A 1 196 ? -9.965 6.151 13.998 1.00 23.92 500 GLN A CA 1
ATOM 1506 C C . GLN A 1 196 ? -8.669 5.524 13.499 1.00 24.33 500 GLN A C 1
ATOM 1507 O O . GLN A 1 196 ? -7.751 5.266 14.280 1.00 24.84 500 GLN A O 1
ATOM 1513 N N . HIS A 1 197 ? -8.607 5.267 12.194 1.00 24.35 501 HIS A N 1
ATOM 1514 C CA . HIS A 1 197 ? -7.434 4.643 11.598 1.00 24.55 501 HIS A CA 1
ATOM 1515 C C . HIS A 1 197 ? -6.208 5.532 11.756 1.00 23.11 501 HIS A C 1
ATOM 1516 O O . HIS A 1 197 ? -5.131 5.054 12.100 1.00 25.16 501 HIS A O 1
ATOM 1523 N N . GLN A 1 198 ? -6.378 6.825 11.507 1.00 21.17 502 GLN A N 1
ATOM 1524 C CA . GLN A 1 198 ? -5.291 7.781 11.691 1.00 21.46 502 GLN A CA 1
ATOM 1525 C C . GLN A 1 198 ? -4.745 7.775 13.121 1.00 22.04 502 GLN A C 1
ATOM 1526 O O . GLN A 1 198 ? -3.531 7.740 13.326 1.00 19.33 502 GLN A O 1
ATOM 1532 N N . ARG A 1 199 ? -5.638 7.810 14.106 1.00 20.67 503 ARG A N 1
ATOM 1533 C CA . ARG A 1 199 ? -5.209 7.833 15.504 1.00 23.99 503 ARG A CA 1
ATOM 1534 C C . ARG A 1 199 ? -4.550 6.522 15.922 1.00 23.09 503 ARG A C 1
ATOM 1535 O O . ARG A 1 199 ? -3.579 6.521 16.681 1.00 19.85 503 ARG A O 1
ATOM 1543 N N . LEU A 1 200 ? -5.083 5.409 15.431 1.00 19.19 504 LEU A N 1
ATOM 1544 C CA . LEU A 1 200 ? -4.506 4.105 15.729 1.00 21.35 504 LEU A CA 1
ATOM 1545 C C . LEU A 1 200 ? -3.071 4.065 15.233 1.00 19.54 504 LEU A C 1
ATOM 1546 O O . LEU A 1 200 ? -2.162 3.638 15.947 1.00 20.96 504 LEU A O 1
ATOM 1551 N N . ALA A 1 201 ? -2.872 4.523 14.004 1.00 25.21 505 ALA A N 1
ATOM 1552 C CA . ALA A 1 201 ? -1.541 4.576 13.417 1.00 22.72 505 ALA A CA 1
ATOM 1553 C C . ALA A 1 201 ? -0.620 5.445 14.265 1.00 20.75 505 ALA A C 1
ATOM 1554 O O . ALA A 1 201 ? 0.504 5.054 14.577 1.00 22.54 505 ALA A O 1
ATOM 1556 N N . GLN A 1 202 ? -1.106 6.623 14.640 1.00 20.58 506 GLN A N 1
ATOM 1557 C CA . GLN A 1 202 ? -0.315 7.562 15.425 1.00 20.44 506 GLN A CA 1
ATOM 1558 C C . GLN A 1 202 ? 0.169 6.935 16.727 1.00 22.75 506 GLN A C 1
ATOM 1559 O O . GLN A 1 202 ? 1.327 7.092 17.108 1.00 21.76 506 GLN A O 1
ATOM 1565 N N . LEU A 1 203 ? -0.720 6.225 17.411 1.00 19.98 507 LEU A N 1
ATOM 1566 C CA . LEU A 1 203 ? -0.371 5.628 18.691 1.00 20.85 507 LEU A CA 1
ATOM 1567 C C . LEU A 1 203 ? 0.698 4.552 18.529 1.00 20.04 507 LEU A C 1
ATOM 1568 O O . LEU A 1 203 ? 1.661 4.504 19.293 1.00 22.93 507 LEU A O 1
ATOM 1573 N N . LEU A 1 204 ? 0.525 3.691 17.533 1.00 20.68 508 LEU A N 1
ATOM 1574 C CA . LEU A 1 204 ? 1.445 2.575 17.322 1.00 21.33 508 LEU A CA 1
ATOM 1575 C C . LEU A 1 204 ? 2.831 3.018 16.854 1.00 21.54 508 LEU A C 1
ATOM 1576 O O . LEU A 1 204 ? 3.829 2.360 17.148 1.00 23.42 508 LEU A O 1
ATOM 1581 N N . LEU A 1 205 ? 2.894 4.122 16.116 1.00 19.83 509 LEU A N 1
ATOM 1582 C CA . LEU A 1 205 ? 4.180 4.663 15.690 1.00 20.61 509 LEU A CA 1
ATOM 1583 C C . LEU A 1 205 ? 4.986 5.151 16.887 1.00 20.49 509 LEU A C 1
ATOM 1584 O O . LEU A 1 205 ? 6.215 5.151 16.860 1.00 20.00 509 LEU A O 1
ATOM 1589 N N . ILE A 1 206 ? 4.292 5.563 17.941 1.00 23.29 510 ILE A N 1
ATOM 1590 C CA . ILE A 1 206 ? 4.970 5.995 19.157 1.00 25.80 510 ILE A CA 1
ATOM 1591 C C . ILE A 1 206 ? 5.691 4.814 19.809 1.00 23.43 510 ILE A C 1
ATOM 1592 O O . ILE A 1 206 ? 6.704 4.987 20.485 1.00 20.11 510 ILE A O 1
ATOM 1597 N N . LEU A 1 207 ? 5.182 3.609 19.575 1.00 21.59 511 LEU A N 1
ATOM 1598 C CA . LEU A 1 207 ? 5.818 2.410 20.112 1.00 23.51 511 LEU A CA 1
ATOM 1599 C C . LEU A 1 207 ? 7.189 2.171 19.479 1.00 22.27 511 LEU A C 1
ATOM 1600 O O . LEU A 1 207 ? 8.054 1.530 20.077 1.00 21.35 511 LEU A O 1
ATOM 1605 N N . SER A 1 208 ? 7.384 2.686 18.269 1.00 19.36 512 SER A N 1
ATOM 1606 C CA . SER A 1 208 ? 8.697 2.647 17.641 1.00 23.63 512 SER A CA 1
ATOM 1607 C C . SER A 1 208 ? 9.694 3.493 18.426 1.00 23.16 512 SER A C 1
ATOM 1608 O O . SER A 1 208 ? 10.836 3.086 18.644 1.00 21.85 512 SER A O 1
ATOM 1611 N N . HIS A 1 209 ? 9.257 4.672 18.853 1.00 23.33 513 HIS A N 1
ATOM 1612 C CA A HIS A 1 209 ? 10.118 5.566 19.617 0.55 23.29 513 HIS A CA 1
ATOM 1613 C CA B HIS A 1 209 ? 10.110 5.574 19.622 0.45 23.23 513 HIS A CA 1
ATOM 1614 C C . HIS A 1 209 ? 10.372 5.024 21.020 1.00 20.56 513 HIS A C 1
ATOM 1615 O O . HIS A 1 209 ? 11.448 5.216 21.583 1.00 21.40 513 HIS A O 1
ATOM 1628 N N . ILE A 1 210 ? 9.379 4.338 21.579 1.00 21.15 514 ILE A N 1
ATOM 1629 C CA . ILE A 1 210 ? 9.529 3.734 22.901 1.00 20.91 514 ILE A CA 1
ATOM 1630 C C . ILE A 1 210 ? 10.551 2.598 22.864 1.00 19.77 514 ILE A C 1
ATOM 1631 O O . ILE A 1 210 ? 11.356 2.450 23.784 1.00 20.08 514 ILE A O 1
ATOM 1636 N N . ARG A 1 211 ? 10.526 1.809 21.793 1.00 18.87 515 ARG A N 1
ATOM 1637 C CA . ARG A 1 211 ? 11.545 0.783 21.579 1.00 18.48 515 ARG A CA 1
ATOM 1638 C C . ARG A 1 211 ? 12.929 1.421 21.500 1.00 16.75 515 ARG A C 1
ATOM 1639 O O . ARG A 1 211 ? 13.893 0.935 22.097 1.00 16.65 515 ARG A O 1
ATOM 1647 N N . HIS A 1 212 ? 13.021 2.515 20.753 1.00 20.44 516 HIS A N 1
ATOM 1648 C CA . HIS A 1 212 ? 14.276 3.241 20.605 1.00 21.75 516 HIS A CA 1
ATOM 1649 C C . HIS A 1 212 ? 14.813 3.709 21.960 1.00 22.45 516 HIS A C 1
ATOM 1650 O O . HIS A 1 212 ? 15.997 3.543 22.266 1.00 19.07 516 HIS A O 1
ATOM 1657 N N . MET A 1 213 ? 13.938 4.297 22.768 1.00 18.73 517 MET A N 1
ATOM 1658 C CA . MET A 1 213 ? 14.333 4.782 24.087 1.00 20.60 517 MET A CA 1
ATOM 1659 C C . MET A 1 213 ? 14.795 3.648 24.998 1.00 21.40 517 MET A C 1
ATOM 1660 O O . MET A 1 213 ? 15.744 3.807 25.768 1.00 24.01 517 MET A O 1
ATOM 1665 N N . SER A 1 214 ? 14.113 2.512 24.915 1.00 18.71 518 SER A N 1
ATOM 1666 C CA . SER A 1 214 ? 14.485 1.345 25.704 1.00 23.07 518 SER A CA 1
ATOM 1667 C C . SER A 1 214 ? 15.877 0.836 25.337 1.00 21.59 518 SER A C 1
ATOM 1668 O O . SER A 1 214 ? 16.692 0.556 26.218 1.00 22.14 518 SER A O 1
ATOM 1671 N N . ASN A 1 215 ? 16.147 0.710 24.040 1.00 21.43 519 ASN A N 1
ATOM 1672 C CA . ASN A 1 215 ? 17.463 0.283 23.580 1.00 20.15 519 ASN A CA 1
ATOM 1673 C C . ASN A 1 215 ? 18.553 1.238 24.057 1.00 22.38 519 ASN A C 1
ATOM 1674 O O . ASN A 1 2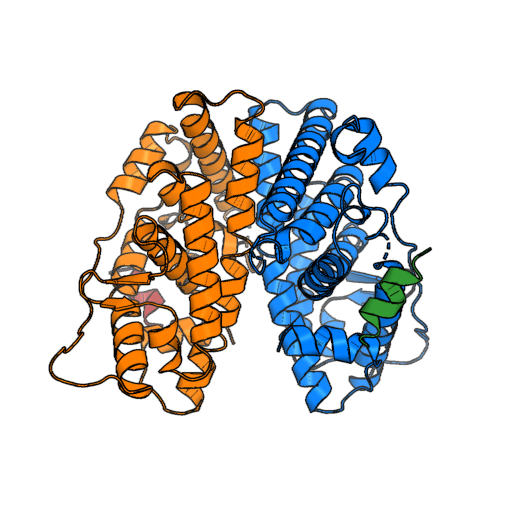15 ? 19.610 0.810 24.517 1.00 24.10 519 ASN A O 1
ATOM 1679 N N . LYS A 1 216 ? 18.286 2.536 23.956 1.00 24.52 520 LYS A N 1
ATOM 1680 C CA . LYS A 1 216 ? 19.227 3.546 24.439 1.00 27.71 520 LYS A CA 1
ATOM 1681 C C . LYS A 1 216 ? 19.404 3.485 25.958 1.00 27.30 520 LYS A C 1
ATOM 1682 O O . LYS A 1 216 ? 20.528 3.560 26.471 1.00 24.68 520 LYS A O 1
ATOM 1688 N N . GLY A 1 217 ? 18.294 3.339 26.676 1.00 23.51 521 GLY A N 1
ATOM 1689 C CA . GLY A 1 217 ? 18.346 3.273 28.125 1.00 24.62 521 GLY A CA 1
ATOM 1690 C C . GLY A 1 217 ? 19.053 2.022 28.611 1.00 27.52 521 GLY A C 1
ATOM 1691 O O . GLY A 1 217 ? 19.748 2.043 29.627 1.00 29.65 521 GLY A O 1
ATOM 1692 N N . MET A 1 218 ? 18.868 0.927 27.883 1.00 25.35 522 MET A N 1
ATOM 1693 C CA . MET A 1 218 ? 19.509 -0.331 28.230 1.00 26.72 522 MET A CA 1
ATOM 1694 C C . MET A 1 218 ? 21.023 -0.186 28.136 1.00 30.16 522 MET A C 1
ATOM 1695 O O . MET A 1 218 ? 21.760 -0.668 28.996 1.00 30.63 522 MET A O 1
ATOM 1700 N N . GLU A 1 219 ? 21.479 0.487 27.085 1.00 30.20 523 GLU A N 1
ATOM 1701 C CA . GLU A 1 219 ? 22.902 0.749 26.902 1.00 34.89 523 GLU A CA 1
ATOM 1702 C C . GLU A 1 219 ? 23.446 1.671 27.988 1.00 32.82 523 GLU A C 1
ATOM 1703 O O . GLU A 1 219 ? 24.560 1.479 28.470 1.00 34.88 523 GLU A O 1
ATOM 1709 N N . HIS A 1 220 ? 22.659 2.674 28.365 1.00 29.62 524 HIS A N 1
ATOM 1710 C CA . HIS A 1 220 ? 23.068 3.609 29.407 1.00 29.24 524 HIS A CA 1
ATOM 1711 C C . HIS A 1 220 ? 23.131 2.913 30.759 1.00 32.80 524 HIS A C 1
ATOM 1712 O O . HIS A 1 220 ? 24.079 3.095 31.523 1.00 29.70 524 HIS A O 1
ATOM 1719 N N . LEU A 1 221 ? 22.107 2.121 31.053 1.00 34.29 525 LEU A N 1
ATOM 1720 C CA . LEU A 1 221 ? 22.053 1.381 32.304 1.00 36.65 525 LEU A CA 1
ATOM 1721 C C . LEU A 1 221 ? 23.235 0.423 32.393 1.00 38.53 525 LEU A C 1
ATOM 1722 O O . LEU A 1 221 ? 23.802 0.217 33.467 1.00 37.36 525 LEU A O 1
ATOM 1727 N N . TYR A 1 222 ? 23.609 -0.155 31.256 1.00 39.43 526 TYR A N 1
ATOM 1728 C CA . TYR A 1 222 ? 24.741 -1.072 31.205 1.00 45.14 526 TYR A CA 1
ATOM 1729 C C . TYR A 1 222 ? 26.054 -0.358 31.511 1.00 46.01 526 TYR A C 1
ATOM 1730 O O . TYR A 1 222 ? 26.875 -0.856 32.283 1.00 43.53 526 TYR A O 1
ATOM 1739 N N . SER A 1 223 ? 26.246 0.809 30.902 1.00 50.00 527 SER A N 1
ATOM 1740 C CA . SER A 1 223 ? 27.469 1.583 31.096 1.00 54.38 527 SER A CA 1
ATOM 1741 C C . SER A 1 223 ? 27.638 1.992 32.556 1.00 56.20 527 SER A C 1
ATOM 1742 O O . SER A 1 223 ? 28.745 1.953 33.094 1.00 58.49 527 SER A O 1
ATOM 1745 N N . MET A 1 224 ? 26.539 2.387 33.191 1.00 54.89 528 MET A N 1
ATOM 1746 C CA . MET A 1 224 ? 26.563 2.751 34.604 1.00 57.78 528 MET A CA 1
ATOM 1747 C C . MET A 1 224 ? 26.897 1.538 35.467 1.00 58.71 528 MET A C 1
ATOM 1748 O O . MET A 1 224 ? 27.556 1.660 36.500 1.00 59.33 528 MET A O 1
ATOM 1753 N N . LYS A 1 225 ? 26.439 0.368 35.033 1.00 57.31 529 LYS A N 1
ATOM 1754 C CA . LYS A 1 225 ? 26.731 -0.881 35.727 1.00 61.84 529 LYS A CA 1
ATOM 1755 C C . LYS A 1 225 ? 28.225 -1.194 35.720 1.00 67.65 529 LYS A C 1
ATOM 1756 O O . LYS A 1 225 ? 28.844 -1.334 36.776 1.00 70.23 529 LYS A O 1
ATOM 1762 N N . CYS A 1 226 ? 28.796 -1.304 34.523 1.00 69.26 530 CYS A N 1
ATOM 1763 C CA . CYS A 1 226 ? 30.212 -1.623 34.368 1.00 71.64 530 CYS A CA 1
ATOM 1764 C C . CYS A 1 226 ? 31.103 -0.674 35.164 1.00 74.02 530 CYS A C 1
ATOM 1765 O O . CYS A 1 226 ? 32.130 -1.083 35.706 1.00 75.61 530 CYS A O 1
ATOM 1768 N N . LYS A 1 227 ? 30.705 0.591 35.232 1.00 94.52 531 LYS A N 1
ATOM 1769 C CA . LYS A 1 227 ? 31.477 1.599 35.949 1.00 95.38 531 LYS A CA 1
ATOM 1770 C C . LYS A 1 227 ? 31.322 1.466 37.462 1.00 94.89 531 LYS A C 1
ATOM 1771 O O . LYS A 1 227 ? 31.977 2.177 38.222 1.00 95.64 531 LYS A O 1
ATOM 1777 N N . ASN A 1 228 ? 30.454 0.553 37.890 1.00 94.29 532 ASN A N 1
ATOM 1778 C CA . ASN A 1 228 ? 30.166 0.365 39.311 1.00 94.57 532 ASN A CA 1
ATOM 1779 C C . ASN A 1 228 ? 29.792 1.671 40.007 1.00 94.29 532 ASN A C 1
ATOM 1780 O O . ASN A 1 228 ? 30.147 1.896 41.164 1.00 93.99 532 ASN A O 1
ATOM 1785 N N . VAL A 1 229 ? 29.072 2.525 39.288 1.00 93.58 533 VAL A N 1
ATOM 1786 C CA . VAL A 1 229 ? 28.633 3.809 39.817 1.00 92.91 533 VAL A CA 1
ATOM 1787 C C . VAL A 1 229 ? 27.338 3.636 40.607 1.00 90.07 533 VAL A C 1
ATOM 1788 O O . VAL A 1 229 ? 26.755 4.605 41.093 1.00 89.20 533 VAL A O 1
ATOM 1792 N N . VAL A 1 230 ? 26.899 2.389 40.743 1.00 88.34 534 VAL A N 1
ATOM 1793 C CA . VAL A 1 230 ? 25.651 2.092 41.436 1.00 85.18 534 VAL A CA 1
ATOM 1794 C C . VAL A 1 230 ? 25.435 0.585 41.567 1.00 82.72 534 VAL A C 1
ATOM 1795 O O . VAL A 1 230 ? 25.607 -0.157 40.597 1.00 85.52 534 VAL A O 1
ATOM 1799 N N . PRO A 1 231 ? 25.070 0.127 42.778 1.00 77.04 535 PRO A N 1
ATOM 1800 C CA . PRO A 1 231 ? 24.770 -1.288 43.023 1.00 72.76 535 PRO A CA 1
ATOM 1801 C C . PRO A 1 231 ? 23.359 -1.665 42.568 1.00 66.10 535 PRO A C 1
ATOM 1802 O O . PRO A 1 231 ? 22.380 -1.298 43.219 1.00 66.60 535 PRO A O 1
ATOM 1806 N N . LEU A 1 232 ? 23.264 -2.391 41.459 1.00 59.45 536 LEU A N 1
ATOM 1807 C CA . LEU A 1 232 ? 21.974 -2.817 40.925 1.00 50.23 536 LEU A CA 1
ATOM 1808 C C . LEU A 1 232 ? 21.506 -4.107 41.607 1.00 46.53 536 LEU A C 1
ATOM 1809 O O . LEU A 1 232 ? 22.324 -4.959 41.971 1.00 44.45 536 LEU A O 1
ATOM 1814 N N . SER A 1 233 ? 20.194 -4.234 41.799 1.00 43.01 537 SER A N 1
ATOM 1815 C CA . SER A 1 233 ? 19.624 -5.438 42.393 1.00 42.49 537 SER A CA 1
ATOM 1816 C C . SER A 1 233 ? 19.922 -6.647 41.515 1.00 39.99 537 SER A C 1
ATOM 1817 O O . SER A 1 233 ? 20.191 -6.502 40.324 1.00 37.42 537 SER A O 1
ATOM 1820 N N . ASP A 1 234 ? 19.878 -7.837 42.105 1.00 41.08 538 ASP A N 1
ATOM 1821 C CA . ASP A 1 234 ? 20.086 -9.069 41.349 1.00 43.88 538 ASP A CA 1
ATOM 1822 C C . ASP A 1 234 ? 19.057 -9.202 40.230 1.00 40.39 538 ASP A C 1
ATOM 1823 O O . ASP A 1 234 ? 19.380 -9.628 39.120 1.00 36.42 538 ASP A O 1
ATOM 1828 N N . LEU A 1 235 ? 17.817 -8.834 40.530 1.00 38.73 539 LEU A N 1
ATOM 1829 C CA . LEU A 1 235 ? 16.752 -8.871 39.538 1.00 33.81 539 LEU A CA 1
ATOM 1830 C C . LEU A 1 235 ? 17.082 -7.968 38.355 1.00 32.96 539 LEU A C 1
ATOM 1831 O O . LEU A 1 235 ? 16.962 -8.372 37.202 1.00 33.20 539 LEU A O 1
ATOM 1836 N N . LEU A 1 236 ? 17.501 -6.743 38.650 1.00 33.25 540 LEU A N 1
ATOM 1837 C CA . LEU A 1 236 ? 17.808 -5.770 37.610 1.00 36.87 540 LEU A CA 1
ATOM 1838 C C . LEU A 1 236 ? 18.988 -6.229 36.750 1.00 36.91 540 LEU A C 1
ATOM 1839 O O . LEU A 1 236 ? 18.982 -6.065 35.530 1.00 34.05 540 LEU A O 1
ATOM 1844 N N . LEU A 1 237 ? 19.994 -6.814 37.392 1.00 37.32 541 LEU A N 1
ATOM 1845 C CA . LEU A 1 237 ? 21.163 -7.318 36.680 1.00 39.28 541 LEU A CA 1
ATOM 1846 C C . LEU A 1 237 ? 20.790 -8.438 35.712 1.00 39.48 541 LEU A C 1
ATOM 1847 O O . LEU A 1 237 ? 21.309 -8.505 34.600 1.00 37.45 541 LEU A O 1
ATOM 1852 N N . GLU A 1 238 ? 19.884 -9.313 36.137 1.00 40.35 542 GLU A N 1
ATOM 1853 C CA . GLU A 1 238 ? 19.443 -10.415 35.288 1.00 39.84 542 GLU A CA 1
ATOM 1854 C C . GLU A 1 238 ? 18.615 -9.914 34.106 1.00 37.39 542 GLU A C 1
ATOM 1855 O O . GLU A 1 238 ? 18.756 -10.408 32.987 1.00 38.58 542 GLU A O 1
ATOM 1861 N N . MET A 1 239 ? 17.759 -8.927 34.353 1.00 36.94 543 MET A N 1
ATOM 1862 C CA . MET A 1 239 ? 16.972 -8.319 33.284 1.00 37.22 543 MET A CA 1
ATOM 1863 C C . MET A 1 239 ? 17.889 -7.667 32.257 1.00 42.11 543 MET A C 1
ATOM 1864 O O . MET A 1 239 ? 17.684 -7.791 31.049 1.00 42.44 543 MET A O 1
ATOM 1869 N N . LEU A 1 240 ? 18.906 -6.971 32.753 1.00 44.08 544 LEU A N 1
ATOM 1870 C CA . LEU A 1 240 ? 19.873 -6.295 31.902 1.00 43.61 544 LEU A CA 1
ATOM 1871 C C . LEU A 1 240 ? 20.694 -7.314 31.122 1.00 47.79 544 LEU A C 1
ATOM 1872 O O . LEU A 1 240 ? 20.980 -7.130 29.939 1.00 47.02 544 LEU A O 1
ATOM 1877 N N . ASP A 1 241 ? 21.064 -8.395 31.799 1.00 51.50 545 ASP A N 1
ATOM 1878 C CA . ASP A 1 241 ? 21.894 -9.435 31.207 1.00 55.55 545 ASP A CA 1
ATOM 1879 C C . ASP A 1 241 ? 21.210 -10.087 30.006 1.00 51.64 545 ASP A C 1
ATOM 1880 O O . ASP A 1 241 ? 21.873 -10.547 29.077 1.00 49.47 545 ASP A O 1
ATOM 1885 N N . ALA A 1 242 ? 19.881 -10.120 30.030 1.00 47.95 546 ALA A N 1
ATOM 1886 C CA . ALA A 1 242 ? 19.109 -10.752 28.964 1.00 45.00 546 ALA A CA 1
ATOM 1887 C C . ALA A 1 242 ? 19.210 -9.987 27.646 1.00 44.70 546 ALA A C 1
ATOM 1888 O O . ALA A 1 242 ? 18.980 -10.548 26.575 1.00 42.62 546 ALA A O 1
ATOM 1890 N N . HIS A 1 243 ? 19.559 -8.707 27.725 1.00 45.02 547 HIS A N 1
ATOM 1891 C CA . HIS A 1 243 ? 19.662 -7.877 26.529 1.00 48.29 547 HIS A CA 1
ATOM 1892 C C . HIS A 1 243 ? 21.067 -7.860 25.927 1.00 53.27 547 HIS A C 1
ATOM 1893 O O . HIS A 1 243 ? 21.271 -7.344 24.827 1.00 54.43 547 HIS A O 1
ATOM 1900 N N . ARG A 1 244 ? 22.030 -8.428 26.646 1.00 55.58 548 ARG A N 1
ATOM 1901 C CA . ARG A 1 244 ? 23.407 -8.474 26.165 1.00 62.75 548 ARG A CA 1
ATOM 1902 C C . ARG A 1 244 ? 23.875 -9.910 25.957 1.00 67.03 548 ARG A C 1
ATOM 1903 O O . ARG A 1 244 ? 24.638 -10.196 25.033 1.00 70.89 548 ARG A O 1
ATOM 1905 N N . SER B 1 1 ? 0.578 22.419 0.308 1.00 78.31 305 SER B N 1
ATOM 1906 C CA . SER B 1 1 ? 1.556 21.420 -0.105 1.00 78.49 305 SER B CA 1
ATOM 1907 C C . SER B 1 1 ? 0.953 20.435 -1.101 1.00 78.26 305 SER B C 1
ATOM 1908 O O . SER B 1 1 ? -0.193 20.010 -0.954 1.00 78.65 305 SER B O 1
ATOM 1911 N N . LEU B 1 2 ? 1.735 20.074 -2.114 1.00 76.52 306 LEU B N 1
ATOM 1912 C CA . LEU B 1 2 ? 1.278 19.154 -3.149 1.00 74.48 306 LEU B CA 1
ATOM 1913 C C . LEU B 1 2 ? 1.041 17.756 -2.589 1.00 68.91 306 LEU B C 1
ATOM 1914 O O . LEU B 1 2 ? 0.154 17.036 -3.046 1.00 67.43 306 LEU B O 1
ATOM 1919 N N . ALA B 1 3 ? 1.838 17.381 -1.594 1.0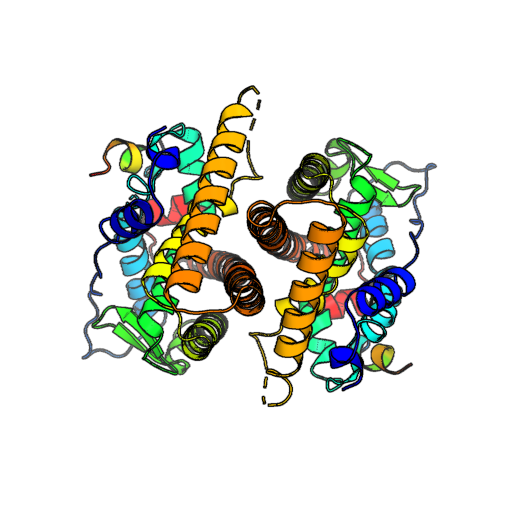0 65.33 307 ALA B N 1
ATOM 1920 C CA . ALA B 1 3 ? 1.767 16.046 -1.011 1.00 62.13 307 ALA B CA 1
ATOM 1921 C C . ALA B 1 3 ? 0.399 15.758 -0.399 1.00 61.12 307 ALA B C 1
ATOM 1922 O O . ALA B 1 3 ? -0.112 14.643 -0.500 1.00 61.67 307 ALA B O 1
ATOM 1924 N N . LEU B 1 4 ? -0.189 16.767 0.233 1.00 61.07 308 LEU B N 1
ATOM 1925 C CA . LEU B 1 4 ? -1.466 16.599 0.918 1.00 61.27 308 LEU B CA 1
ATOM 1926 C C . LEU B 1 4 ? -2.644 16.520 -0.050 1.00 63.30 308 LEU B C 1
ATOM 1927 O O . LEU B 1 4 ? -3.690 15.963 0.283 1.00 62.55 308 LEU B O 1
ATOM 1932 N N . SER B 1 5 ?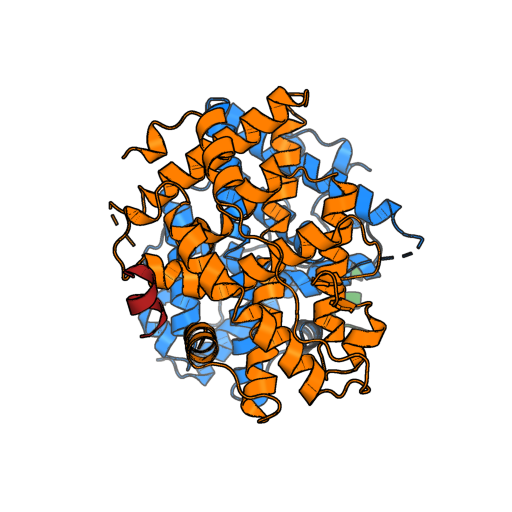 -2.472 17.075 -1.246 1.00 64.77 309 SER B N 1
ATOM 1933 C CA . SER B 1 5 ? -3.529 17.046 -2.253 1.00 66.52 309 SER B CA 1
ATOM 1934 C C . SER B 1 5 ? -3.472 15.762 -3.078 1.00 62.72 309 SER B C 1
ATOM 1935 O O . SER B 1 5 ? -4.313 15.532 -3.946 1.00 63.20 309 SER B O 1
ATOM 1938 N N . LEU B 1 6 ? -2.473 14.931 -2.801 1.00 57.50 310 LEU B N 1
ATOM 1939 C CA . LEU B 1 6 ? -2.336 13.647 -3.475 1.00 53.22 310 LEU B CA 1
ATOM 1940 C C . LEU B 1 6 ? -3.426 12.682 -3.031 1.00 49.17 310 LEU B C 1
ATOM 1941 O O . LEU B 1 6 ? -3.671 12.520 -1.836 1.00 51.39 310 LEU B O 1
ATOM 1946 N N . THR B 1 7 ? -4.079 12.041 -3.994 1.00 44.44 311 THR B N 1
ATOM 1947 C CA . THR B 1 7 ? -5.012 10.969 -3.681 1.00 44.39 311 THR B CA 1
ATOM 1948 C C . THR B 1 7 ? -4.211 9.765 -3.202 1.00 43.40 311 THR B C 1
ATOM 1949 O O . THR B 1 7 ? -2.980 9.779 -3.233 1.00 42.79 311 THR B O 1
ATOM 1953 N N . ALA B 1 8 ? -4.905 8.724 -2.760 1.00 41.48 312 ALA B N 1
ATOM 1954 C CA . ALA B 1 8 ? -4.237 7.506 -2.321 1.00 39.29 312 ALA B CA 1
ATOM 1955 C C . ALA B 1 8 ? -3.522 6.836 -3.491 1.00 40.01 312 ALA B C 1
ATOM 1956 O O . ALA B 1 8 ? -2.346 6.481 -3.394 1.00 37.44 312 ALA B O 1
ATOM 1958 N N . ASP B 1 9 ? -4.239 6.672 -4.598 1.00 40.66 313 ASP B N 1
ATOM 1959 C CA . ASP B 1 9 ? -3.684 6.027 -5.783 1.00 42.85 313 ASP B CA 1
ATOM 1960 C C . ASP B 1 9 ? -2.475 6.775 -6.345 1.00 43.33 313 ASP B C 1
ATOM 1961 O O . ASP B 1 9 ? -1.560 6.162 -6.894 1.00 45.61 313 ASP B O 1
ATOM 1966 N N . GLN B 1 10 ? -2.479 8.097 -6.212 1.00 42.88 314 GLN B N 1
ATOM 1967 C CA . GLN B 1 10 ? -1.366 8.914 -6.686 1.00 43.76 314 GLN B CA 1
ATOM 1968 C C . GLN B 1 10 ? -0.170 8.786 -5.749 1.00 42.04 314 GLN B C 1
ATOM 1969 O O . GLN B 1 10 ? 0.984 8.847 -6.179 1.00 40.41 314 GLN B O 1
ATOM 1975 N N . MET B 1 11 ? -0.459 8.613 -4.464 1.00 38.86 315 MET B N 1
ATOM 1976 C CA . MET B 1 11 ? 0.572 8.390 -3.461 1.00 40.90 315 MET B CA 1
ATOM 1977 C C . MET B 1 11 ? 1.330 7.104 -3.768 1.00 37.99 315 MET B C 1
ATOM 1978 O O . MET B 1 11 ? 2.560 7.096 -3.847 1.00 33.61 315 MET B O 1
ATOM 1983 N N . VAL B 1 12 ? 0.581 6.020 -3.937 1.00 37.58 316 VAL B N 1
ATOM 1984 C CA . VAL B 1 12 ? 1.154 4.714 -4.245 1.00 37.44 316 VAL B CA 1
ATOM 1985 C C . VAL B 1 12 ? 2.011 4.757 -5.508 1.00 36.42 316 VAL B C 1
ATOM 1986 O O . VAL B 1 12 ? 3.131 4.243 -5.526 1.00 34.33 316 VAL B O 1
ATOM 1990 N N . SER B 1 13 ? 1.480 5.371 -6.560 1.00 37.16 317 SER B N 1
ATOM 1991 C CA . SER B 1 13 ? 2.201 5.488 -7.825 1.00 39.68 317 SER B CA 1
ATOM 1992 C C . SER B 1 13 ? 3.544 6.183 -7.640 1.00 39.16 317 SER B C 1
ATOM 1993 O O . SER B 1 13 ? 4.574 5.691 -8.099 1.00 42.12 317 SER B O 1
ATOM 1996 N N . ALA B 1 14 ? 3.527 7.329 -6.968 1.00 36.93 318 ALA B N 1
ATOM 1997 C CA . ALA B 1 14 ? 4.747 8.094 -6.739 1.00 36.36 318 ALA B CA 1
ATOM 1998 C C . ALA B 1 14 ? 5.782 7.273 -5.978 1.00 31.01 318 ALA B C 1
ATOM 1999 O O . ALA B 1 14 ? 6.960 7.269 -6.330 1.00 34.03 318 ALA B O 1
ATOM 2001 N N . LEU B 1 15 ? 5.337 6.574 -4.939 1.00 29.92 319 LEU B N 1
ATOM 2002 C CA . LEU B 1 15 ? 6.237 5.777 -4.113 1.00 29.87 319 LEU B CA 1
ATOM 2003 C C . LEU B 1 15 ? 6.792 4.586 -4.887 1.00 31.40 319 LEU B C 1
ATOM 2004 O O . LEU B 1 15 ? 7.986 4.292 -4.818 1.00 30.71 319 LEU B O 1
ATOM 2009 N N . LEU B 1 16 ? 5.923 3.904 -5.628 1.00 32.73 320 LEU B N 1
ATOM 2010 C CA . LEU B 1 16 ? 6.356 2.781 -6.449 1.00 35.06 320 LEU B CA 1
ATOM 2011 C C . LEU B 1 16 ? 7.349 3.239 -7.510 1.00 35.18 320 LEU B C 1
ATOM 2012 O O . LEU B 1 16 ? 8.315 2.540 -7.813 1.00 36.14 320 LEU B O 1
ATOM 2017 N N . ASP B 1 17 ? 7.109 4.420 -8.066 1.00 37.62 321 ASP B N 1
ATOM 2018 C CA . ASP B 1 17 ? 7.965 4.955 -9.118 1.00 41.53 321 ASP B CA 1
ATOM 2019 C C . ASP B 1 17 ? 9.321 5.404 -8.575 1.00 40.35 321 ASP B C 1
ATOM 2020 O O . ASP B 1 17 ? 10.310 5.447 -9.308 1.00 41.31 321 ASP B O 1
ATOM 2025 N N . ALA B 1 18 ? 9.363 5.732 -7.287 1.00 36.55 322 ALA B N 1
ATOM 2026 C CA . ALA B 1 18 ? 10.588 6.228 -6.665 1.00 33.03 322 ALA B CA 1
ATOM 2027 C C . ALA B 1 18 ? 11.447 5.096 -6.108 1.00 27.41 322 ALA B C 1
ATOM 2028 O O . ALA B 1 18 ? 12.533 5.332 -5.579 1.00 28.64 322 ALA B O 1
ATOM 2030 N N . GLU B 1 19 ? 10.957 3.867 -6.229 1.00 26.21 323 GLU B N 1
ATOM 2031 C CA . GLU B 1 19 ? 11.677 2.705 -5.720 1.00 26.58 323 GLU B CA 1
ATOM 2032 C C . GLU B 1 19 ? 13.089 2.616 -6.292 1.00 28.88 323 GLU B C 1
ATOM 2033 O O . GLU B 1 19 ? 13.277 2.700 -7.504 1.00 28.27 323 GLU B O 1
ATOM 2039 N N . PRO B 1 20 ? 14.090 2.449 -5.415 1.00 29.76 324 PRO B N 1
ATOM 2040 C CA . PRO B 1 20 ? 15.471 2.295 -5.881 1.00 30.68 324 PRO B CA 1
ATOM 2041 C C . PRO B 1 20 ? 15.688 0.913 -6.482 1.00 33.27 324 PRO B C 1
ATOM 2042 O O . PRO B 1 20 ? 14.946 -0.017 -6.162 1.00 32.95 324 PRO B O 1
ATOM 2046 N N . PRO B 1 21 ? 16.701 0.778 -7.348 1.00 30.39 325 PRO B N 1
ATOM 2047 C CA . PRO B 1 21 ? 17.003 -0.505 -7.987 1.00 27.48 325 PRO B CA 1
ATOM 2048 C C . PRO B 1 21 ? 17.638 -1.472 -7.000 1.00 25.31 325 PRO B C 1
ATOM 2049 O O . PRO B 1 21 ? 18.144 -1.042 -5.962 1.00 24.36 325 PRO B O 1
ATOM 2053 N N . ILE B 1 22 ? 17.604 -2.762 -7.313 1.00 27.66 326 ILE B N 1
ATOM 2054 C CA . ILE B 1 22 ? 18.350 -3.740 -6.533 1.00 31.76 326 ILE B CA 1
ATOM 2055 C C . ILE B 1 22 ? 19.792 -3.781 -7.031 1.00 33.49 326 ILE B C 1
ATOM 2056 O O . ILE B 1 22 ? 20.052 -4.112 -8.188 1.00 37.65 326 ILE B O 1
ATOM 2061 N N . LEU B 1 23 ? 20.725 -3.435 -6.151 1.00 30.01 327 LEU B N 1
ATOM 2062 C CA . LEU B 1 23 ? 22.129 -3.314 -6.526 1.00 27.66 327 LEU B CA 1
ATOM 2063 C C . LEU B 1 23 ? 22.894 -4.615 -6.311 1.00 29.11 327 LEU B C 1
ATOM 2064 O O . LEU B 1 23 ? 22.512 -5.441 -5.483 1.00 26.06 327 LEU B O 1
ATOM 2069 N N . TYR B 1 24 ? 23.981 -4.791 -7.059 1.00 29.01 328 TYR B N 1
ATOM 2070 C CA . TYR B 1 24 ? 24.856 -5.941 -6.868 1.00 23.42 328 TYR B CA 1
ATOM 2071 C C . TYR B 1 24 ? 25.947 -5.642 -5.846 1.00 26.70 328 TYR B C 1
ATOM 2072 O O . TYR B 1 24 ? 26.338 -4.489 -5.651 1.00 27.39 328 TYR B O 1
ATOM 2081 N N . SER B 1 25 ? 26.421 -6.686 -5.176 1.00 24.97 329 SER B N 1
ATOM 2082 C CA . SER B 1 25 ? 27.552 -6.551 -4.273 1.00 25.89 329 SER B CA 1
ATOM 2083 C C . SER B 1 25 ? 28.843 -6.805 -5.038 1.00 26.87 329 SER B C 1
ATOM 2084 O O . SER B 1 25 ? 28.821 -7.264 -6.181 1.00 26.79 329 SER B O 1
ATOM 2087 N N . GLU B 1 26 ? 29.969 -6.518 -4.395 1.00 26.75 330 GLU B N 1
ATOM 2088 C CA A GLU B 1 26 ? 31.273 -6.767 -4.991 0.53 29.41 330 GLU B CA 1
ATOM 2089 C CA B GLU B 1 26 ? 31.278 -6.764 -4.985 0.47 29.51 330 GLU B CA 1
ATOM 2090 C C . GLU B 1 26 ? 31.761 -8.179 -4.680 1.00 29.74 330 GLU B C 1
ATOM 2091 O O . GLU B 1 26 ? 32.963 -8.447 -4.681 1.00 34.82 330 GLU B O 1
ATOM 2102 N N . TYR B 1 27 ? 30.823 -9.082 -4.421 1.00 24.85 331 TYR B N 1
ATOM 2103 C CA . TYR B 1 27 ? 31.174 -10.450 -4.053 1.00 27.76 331 TYR B CA 1
ATOM 2104 C C . TYR B 1 27 ? 32.137 -11.100 -5.044 1.00 31.27 331 TYR B C 1
ATOM 2105 O O . TYR B 1 27 ? 31.886 -11.128 -6.250 1.00 30.33 331 TYR B O 1
ATOM 2114 N N . ASP B 1 28 ? 33.244 -11.613 -4.516 1.00 31.83 332 ASP B N 1
ATOM 2115 C CA . ASP B 1 28 ? 34.238 -12.313 -5.317 1.00 34.97 332 ASP B CA 1
ATOM 2116 C C . ASP B 1 28 ? 34.264 -13.792 -4.945 1.00 31.07 332 ASP B C 1
ATOM 2117 O O . ASP B 1 28 ? 34.776 -14.162 -3.892 1.00 32.14 332 ASP B O 1
ATOM 2122 N N . PRO B 1 29 ? 33.711 -14.643 -5.820 1.00 31.47 333 PRO B N 1
ATOM 2123 C CA . PRO B 1 29 ? 33.581 -16.080 -5.560 1.00 33.83 333 PRO B CA 1
ATOM 2124 C C . PRO B 1 29 ? 34.904 -16.842 -5.651 1.00 35.20 333 PRO B C 1
ATOM 2125 O O . PRO B 1 29 ? 34.910 -18.053 -5.441 1.00 36.10 333 PRO B O 1
ATOM 2129 N N . THR B 1 30 ? 36.001 -16.156 -5.954 1.00 37.43 334 THR B N 1
ATOM 2130 C CA . THR B 1 30 ? 37.291 -16.830 -6.082 1.00 39.41 334 THR B CA 1
ATOM 2131 C C . THR B 1 30 ? 37.984 -16.964 -4.730 1.00 38.38 334 THR B C 1
ATOM 2132 O O . THR B 1 30 ? 38.983 -17.668 -4.601 1.00 39.39 334 THR B O 1
ATOM 2136 N N . ARG B 1 31 ? 37.442 -16.286 -3.724 1.00 38.51 335 ARG B N 1
ATOM 2137 C CA . ARG B 1 31 ? 38.060 -16.240 -2.406 1.00 42.11 335 ARG B CA 1
ATOM 2138 C C . ARG B 1 31 ? 37.075 -16.636 -1.314 1.00 34.54 335 ARG B C 1
ATOM 2139 O O . ARG B 1 31 ? 35.880 -16.372 -1.429 1.00 32.00 335 ARG B O 1
ATOM 2147 N N . PRO B 1 32 ? 37.578 -17.271 -0.245 1.00 30.96 336 PRO B N 1
ATOM 2148 C CA . PRO B 1 32 ? 36.742 -17.585 0.917 1.00 33.24 336 PRO B CA 1
ATOM 2149 C C . PRO B 1 32 ? 36.431 -16.318 1.709 1.00 30.80 336 PRO B C 1
ATOM 2150 O O . PRO B 1 32 ? 37.161 -15.333 1.594 1.00 29.66 336 PRO B O 1
ATOM 2154 N N . PHE B 1 33 ? 35.357 -16.342 2.490 1.00 33.70 337 PHE B N 1
ATOM 2155 C CA . PHE B 1 33 ? 35.004 -15.205 3.329 1.00 33.91 337 PHE B CA 1
ATOM 2156 C C . PHE B 1 33 ? 35.914 -15.114 4.543 1.00 36.40 337 PHE B C 1
ATOM 2157 O O . PHE B 1 33 ? 36.342 -16.129 5.091 1.00 37.08 337 PHE B O 1
ATOM 2165 N N . SER B 1 34 ? 36.207 -13.888 4.954 1.00 35.55 338 SER B N 1
ATOM 2166 C CA . SER B 1 34 ? 36.773 -13.637 6.268 1.00 33.42 338 SER B CA 1
ATOM 2167 C C . SER B 1 34 ? 35.834 -12.663 6.962 1.00 32.27 338 SER B C 1
ATOM 2168 O O . SER B 1 34 ? 34.938 -12.105 6.329 1.00 29.22 338 SER B O 1
ATOM 2171 N N . GLU B 1 35 ? 36.024 -12.463 8.260 1.00 29.38 339 GLU B N 1
ATOM 2172 C CA . GLU B 1 35 ? 35.221 -11.484 8.980 1.00 27.57 339 GLU B CA 1
ATOM 2173 C C . GLU B 1 35 ? 35.358 -10.126 8.300 1.00 25.89 339 GLU B C 1
ATOM 2174 O O . GLU B 1 35 ? 34.378 -9.397 8.126 1.00 21.45 339 GLU B O 1
ATOM 2180 N N . ALA B 1 36 ? 36.585 -9.803 7.906 1.00 26.77 340 ALA B N 1
ATOM 2181 C CA . ALA B 1 36 ? 36.888 -8.520 7.286 1.00 28.35 340 ALA B CA 1
ATOM 2182 C C . ALA B 1 36 ? 36.280 -8.382 5.893 1.00 26.36 340 ALA B C 1
ATOM 2183 O O . ALA B 1 36 ? 35.721 -7.338 5.562 1.00 26.89 340 ALA B O 1
ATOM 2185 N N . SER B 1 37 ? 36.387 -9.426 5.076 1.00 26.74 341 SER B N 1
ATOM 2186 C CA . SER B 1 37 ? 35.891 -9.335 3.704 1.00 27.93 341 SER B CA 1
ATOM 2187 C C . SER B 1 37 ? 34.363 -9.315 3.644 1.00 25.16 341 SER B C 1
ATOM 2188 O O . SER B 1 37 ? 33.782 -8.648 2.788 1.00 26.45 341 SER B O 1
ATOM 2191 N N . MET B 1 38 ? 33.710 -10.037 4.548 1.00 22.24 342 MET B N 1
ATOM 2192 C CA . MET B 1 38 ? 32.252 -10.011 4.582 1.00 25.29 342 MET B CA 1
ATOM 2193 C C . MET B 1 38 ? 31.742 -8.650 5.050 1.00 23.40 342 MET B C 1
ATOM 2194 O O . MET B 1 38 ? 30.807 -8.101 4.472 1.00 23.34 342 MET B O 1
ATOM 2199 N N . MET B 1 39 ? 32.357 -8.106 6.096 1.00 22.47 343 MET B N 1
ATOM 2200 C CA . MET B 1 39 ? 32.002 -6.764 6.552 1.00 24.62 343 MET B CA 1
ATOM 2201 C C . MET B 1 39 ? 32.238 -5.748 5.437 1.00 23.19 343 MET B C 1
ATOM 2202 O O . MET B 1 39 ? 31.449 -4.822 5.253 1.00 22.76 343 MET B O 1
ATOM 2207 N N . GLY B 1 40 ? 33.324 -5.933 4.691 1.00 24.14 344 GLY B N 1
ATOM 2208 C CA . GLY B 1 40 ? 33.628 -5.070 3.564 1.00 25.93 344 GLY B CA 1
ATOM 2209 C C . GLY B 1 40 ? 32.538 -5.116 2.507 1.00 24.82 344 GLY B C 1
ATOM 2210 O O . GLY B 1 40 ? 32.102 -4.080 2.000 1.00 23.59 344 GLY B O 1
ATOM 2211 N N . LEU B 1 41 ? 32.098 -6.324 2.171 1.00 22.03 345 LEU B N 1
ATOM 2212 C CA . LEU B 1 41 ? 31.028 -6.507 1.195 1.00 22.77 345 LEU B CA 1
ATOM 2213 C C . LEU B 1 41 ? 29.745 -5.799 1.612 1.00 22.71 345 LEU B C 1
ATOM 2214 O O . LEU B 1 41 ? 29.184 -5.012 0.852 1.00 24.77 345 LEU B O 1
ATOM 2219 N N . LEU B 1 42 ? 29.280 -6.097 2.820 1.00 21.39 346 LEU B N 1
ATOM 2220 C CA . LEU B 1 42 ? 28.023 -5.548 3.314 1.00 23.38 346 LEU B CA 1
ATOM 2221 C C . LEU B 1 42 ? 28.064 -4.030 3.457 1.00 26.18 346 LEU B C 1
ATOM 2222 O O . LEU B 1 42 ? 27.076 -3.352 3.172 1.00 26.36 346 LEU B O 1
ATOM 2227 N N . THR B 1 43 ? 29.200 -3.496 3.897 1.00 23.66 347 THR B N 1
ATOM 2228 C CA . THR B 1 43 ? 29.315 -2.050 4.076 1.00 23.45 347 THR B CA 1
ATOM 2229 C C . THR B 1 43 ? 29.503 -1.323 2.744 1.00 23.91 347 THR B C 1
ATOM 2230 O O . THR B 1 43 ? 29.001 -0.213 2.563 1.00 23.95 347 THR B O 1
ATOM 2234 N N . ASN B 1 44 ? 30.221 -1.946 1.813 1.00 19.45 348 ASN B N 1
ATOM 2235 C CA . ASN B 1 44 ? 30.340 -1.387 0.474 1.00 22.52 348 ASN B CA 1
ATOM 2236 C C . ASN B 1 44 ? 28.966 -1.296 -0.168 1.00 19.09 348 ASN B C 1
ATOM 2237 O O . ASN B 1 44 ? 28.645 -0.310 -0.826 1.00 22.76 348 ASN B O 1
ATOM 2242 N N . LEU B 1 45 ? 28.166 -2.340 0.027 1.00 18.83 349 LEU B N 1
ATOM 2243 C CA . LEU B 1 45 ? 26.793 -2.376 -0.471 1.00 21.17 349 LEU B CA 1
ATOM 2244 C C . LEU B 1 45 ? 25.932 -1.279 0.151 1.00 20.54 349 LEU B C 1
ATOM 2245 O O . LEU B 1 45 ? 25.261 -0.531 -0.560 1.00 22.14 349 LEU B O 1
ATOM 2250 N N . ALA B 1 46 ? 25.946 -1.188 1.478 1.00 20.33 350 ALA B N 1
ATOM 2251 C CA . ALA B 1 46 ? 25.149 -0.181 2.171 1.00 21.51 350 ALA B CA 1
ATOM 2252 C C . ALA B 1 46 ? 25.490 1.212 1.657 1.00 24.13 350 ALA B C 1
ATOM 2253 O O . ALA B 1 46 ? 24.608 2.057 1.487 1.00 23.09 350 ALA B O 1
ATOM 2255 N N . ASP B 1 47 ? 26.775 1.442 1.410 1.00 23.37 351 ASP B N 1
ATOM 2256 C CA . ASP B 1 47 ? 27.245 2.737 0.935 1.00 21.30 351 ASP B CA 1
ATOM 2257 C C . ASP B 1 47 ? 26.619 3.115 -0.405 1.00 21.77 351 ASP B C 1
ATOM 2258 O O . ASP B 1 47 ? 26.089 4.215 -0.560 1.00 23.63 351 ASP B O 1
ATOM 2263 N N . ARG B 1 48 ? 26.680 2.212 -1.379 1.00 24.40 352 ARG B N 1
ATOM 2264 C CA A ARG B 1 48 ? 26.083 2.479 -2.683 0.57 25.38 352 ARG B CA 1
ATOM 2265 C CA B ARG B 1 48 ? 26.086 2.486 -2.682 0.43 25.44 352 ARG B CA 1
ATOM 2266 C C . ARG B 1 48 ? 24.567 2.610 -2.583 1.00 22.33 352 ARG B C 1
ATOM 2267 O O . ARG B 1 48 ? 23.955 3.402 -3.299 1.00 22.64 352 ARG B O 1
ATOM 2282 N N . GLU B 1 49 ? 23.964 1.838 -1.684 1.00 20.27 353 GLU B N 1
ATOM 2283 C CA . GLU B 1 49 ? 22.528 1.936 -1.453 1.00 20.03 353 GLU B CA 1
ATOM 2284 C C . GLU B 1 49 ? 22.142 3.301 -0.882 1.00 21.93 353 GLU B C 1
ATOM 2285 O O . GLU B 1 49 ? 21.088 3.848 -1.215 1.00 21.51 353 GLU B O 1
ATOM 2291 N N . LEU B 1 50 ? 22.991 3.846 -0.015 1.00 21.56 354 LEU B N 1
ATOM 2292 C CA . LEU B 1 50 ? 22.695 5.122 0.637 1.00 23.25 354 LEU B CA 1
ATOM 2293 C C . LEU B 1 50 ? 22.502 6.242 -0.379 1.00 23.39 354 LEU B C 1
ATOM 2294 O O . LEU B 1 50 ? 21.614 7.081 -0.230 1.00 20.57 354 LEU B O 1
ATOM 2299 N N . VAL B 1 51 ? 23.341 6.250 -1.411 1.00 23.74 355 VAL B N 1
ATOM 2300 C CA . VAL B 1 51 ? 23.250 7.255 -2.458 1.00 23.91 355 VAL B CA 1
ATOM 2301 C C . VAL B 1 51 ? 21.875 7.215 -3.116 1.00 20.66 355 VAL B C 1
ATOM 2302 O O . VAL B 1 51 ? 21.253 8.254 -3.340 1.00 23.74 355 VAL B O 1
ATOM 2306 N N . HIS B 1 52 ? 21.406 6.010 -3.424 1.00 18.20 356 HIS B N 1
ATOM 2307 C CA . HIS B 1 52 ? 20.081 5.820 -4.005 1.00 20.08 356 HIS B CA 1
ATOM 2308 C C . HIS B 1 52 ? 18.979 6.204 -3.020 1.00 22.12 356 HIS B C 1
ATOM 2309 O O . HIS B 1 52 ? 17.939 6.736 -3.410 1.00 23.75 356 HIS B O 1
ATOM 2316 N N . MET B 1 53 ? 19.211 5.931 -1.741 1.00 18.21 357 MET B N 1
ATOM 2317 C CA . MET B 1 53 ? 18.217 6.228 -0.716 1.00 19.95 357 MET B CA 1
ATOM 2318 C C . MET B 1 53 ? 18.005 7.729 -0.591 1.00 23.48 357 MET B C 1
ATOM 2319 O O . MET B 1 53 ? 16.874 8.193 -0.437 1.00 25.61 357 MET B O 1
ATOM 2324 N N . ILE B 1 54 ? 19.101 8.480 -0.643 1.00 20.00 358 ILE B N 1
ATOM 2325 C CA . ILE B 1 54 ? 19.034 9.927 -0.504 1.00 21.42 358 ILE B CA 1
ATOM 2326 C C . ILE B 1 54 ? 18.156 10.512 -1.598 1.00 25.48 358 ILE B C 1
ATOM 2327 O O . ILE B 1 54 ? 17.335 11.397 -1.349 1.00 26.43 358 ILE B O 1
ATOM 2332 N N . ASN B 1 55 ? 18.327 10.002 -2.813 1.00 27.55 359 ASN B N 1
ATOM 2333 C CA . ASN B 1 55 ? 17.537 10.454 -3.951 1.00 26.83 359 ASN B CA 1
ATOM 2334 C C . ASN B 1 55 ? 16.100 9.934 -3.921 1.00 27.04 359 ASN B C 1
ATOM 2335 O O . ASN B 1 55 ? 15.183 10.593 -4.408 1.00 30.81 359 ASN B O 1
ATOM 2340 N N . TRP B 1 56 ? 15.905 8.755 -3.340 1.00 24.00 360 TRP B N 1
ATOM 2341 C CA . TRP B 1 56 ? 14.559 8.239 -3.112 1.00 26.17 360 TRP B CA 1
ATOM 2342 C C . TRP B 1 56 ? 13.798 9.116 -2.122 1.00 24.03 360 TRP B C 1
ATOM 2343 O O . TRP B 1 56 ? 12.622 9.412 -2.325 1.00 26.52 360 TRP B O 1
ATOM 2354 N N . ALA B 1 57 ? 14.470 9.530 -1.052 1.00 23.69 361 ALA B N 1
ATOM 2355 C CA . ALA B 1 57 ? 13.826 10.347 -0.024 1.00 21.58 361 ALA B CA 1
ATOM 2356 C C . ALA B 1 57 ? 13.282 11.650 -0.607 1.00 24.09 361 ALA B C 1
ATOM 2357 O O . ALA B 1 57 ? 12.185 12.087 -0.252 1.00 25.06 361 ALA B O 1
ATOM 2359 N N . LYS B 1 58 ? 14.050 12.264 -1.503 1.00 22.09 362 LYS B N 1
ATOM 2360 C CA . LYS B 1 58 ? 13.625 13.502 -2.158 1.00 26.65 362 LYS B CA 1
ATOM 2361 C C . LYS B 1 58 ? 12.303 13.324 -2.910 1.00 27.89 362 LYS B C 1
ATOM 2362 O O . LYS B 1 58 ? 11.593 14.297 -3.176 1.00 30.79 362 LYS B O 1
ATOM 2368 N N . ARG B 1 59 ? 11.976 12.079 -3.245 1.00 28.51 363 ARG B N 1
ATOM 2369 C CA . ARG B 1 59 ? 10.762 11.781 -4.005 1.00 30.31 363 ARG B CA 1
ATOM 2370 C C . ARG B 1 59 ? 9.612 11.297 -3.126 1.00 32.73 363 ARG B C 1
ATOM 2371 O O . ARG B 1 59 ? 8.498 11.087 -3.614 1.00 34.44 363 ARG B O 1
ATOM 2379 N N . VAL B 1 60 ? 9.879 11.122 -1.834 1.00 29.06 364 VAL B N 1
ATOM 2380 C CA . VAL B 1 60 ? 8.811 10.825 -0.887 1.00 27.04 364 VAL B CA 1
ATOM 2381 C C . VAL B 1 60 ? 8.023 12.106 -0.634 1.00 31.20 364 VAL B C 1
ATOM 2382 O O . VAL B 1 60 ? 8.563 13.074 -0.099 1.00 29.39 364 VAL B O 1
ATOM 2386 N N . PRO B 1 61 ? 6.740 12.121 -1.031 1.00 37.52 365 PRO B N 1
ATOM 2387 C CA . PRO B 1 61 ? 5.892 13.314 -0.907 1.00 39.27 365 PRO B CA 1
ATOM 2388 C C . PRO B 1 61 ? 6.018 13.982 0.460 1.00 38.99 365 PRO B C 1
ATOM 2389 O O . PRO B 1 61 ? 5.905 13.314 1.487 1.00 38.14 365 PRO B O 1
ATOM 2393 N N . GLY B 1 62 ? 6.268 15.287 0.463 1.00 36.51 366 GLY B N 1
ATOM 2394 C CA . GLY B 1 62 ? 6.374 16.042 1.698 1.00 34.77 366 GLY B CA 1
ATOM 2395 C C . GLY B 1 62 ? 7.794 16.218 2.205 1.00 35.17 366 GLY B C 1
ATOM 2396 O O . GLY B 1 62 ? 8.081 17.165 2.937 1.00 38.18 366 GLY B O 1
ATOM 2397 N N . PHE B 1 63 ? 8.689 15.316 1.816 1.00 30.32 367 PHE B N 1
ATOM 2398 C CA . PHE B 1 63 ? 10.054 15.339 2.334 1.00 27.38 367 PHE B CA 1
ATOM 2399 C C . PHE B 1 63 ? 10.815 16.613 1.957 1.00 33.02 367 PHE B C 1
ATOM 2400 O O . PHE B 1 63 ? 11.474 17.219 2.802 1.00 34.84 367 PHE B O 1
ATOM 2408 N N . VAL B 1 64 ? 10.727 17.018 0.694 1.00 34.36 368 VAL B N 1
ATOM 2409 C CA . VAL B 1 64 ? 11.487 18.174 0.223 1.00 40.94 368 VAL B CA 1
ATOM 2410 C C . VAL B 1 64 ? 10.936 19.495 0.760 1.00 39.73 368 VAL B C 1
ATOM 2411 O O . VAL B 1 64 ? 11.562 20.543 0.608 1.00 40.80 368 VAL B O 1
ATOM 2415 N N . ASP B 1 65 ? 9.768 19.439 1.391 1.00 39.11 369 ASP B N 1
ATOM 2416 C CA . ASP B 1 65 ? 9.178 20.628 1.995 1.00 42.35 369 ASP B CA 1
ATOM 2417 C C . ASP B 1 65 ? 9.917 21.014 3.272 1.00 39.55 369 ASP B C 1
ATOM 2418 O O . ASP B 1 65 ? 9.786 22.135 3.763 1.00 43.40 369 ASP B O 1
ATOM 2423 N N . LEU B 1 66 ? 10.695 20.077 3.804 1.00 30.66 370 LEU B N 1
ATOM 2424 C CA . LEU B 1 66 ? 11.415 20.295 5.052 1.00 30.97 370 LEU B CA 1
ATOM 2425 C C . LEU B 1 66 ? 12.718 21.055 4.806 1.00 33.16 370 LEU B C 1
ATOM 2426 O O . LEU B 1 66 ? 13.233 21.067 3.688 1.00 32.01 370 LEU B O 1
ATOM 2431 N N . THR B 1 67 ? 13.242 21.694 5.847 1.00 31.48 371 THR B N 1
ATOM 2432 C CA . THR B 1 67 ? 14.553 22.328 5.762 1.00 32.80 371 THR B CA 1
ATOM 2433 C C . THR B 1 67 ? 15.620 21.252 5.594 1.00 32.77 371 THR B C 1
ATOM 2434 O O . THR B 1 67 ? 15.427 20.109 6.011 1.00 32.75 371 THR B O 1
ATOM 2438 N N . LEU B 1 68 ? 16.745 21.614 4.987 1.00 30.09 372 LEU B N 1
ATOM 2439 C CA . LEU B 1 68 ? 17.841 20.668 4.804 1.00 32.14 372 LEU B CA 1
ATOM 2440 C C . LEU B 1 68 ? 18.269 20.044 6.129 1.00 29.85 372 LEU B C 1
ATOM 2441 O O . LEU B 1 68 ? 18.622 18.870 6.183 1.00 29.06 372 LEU B O 1
ATOM 2446 N N A HIS B 1 69 ? 18.241 20.845 7.190 0.29 32.30 373 HIS B N 1
ATOM 2447 N N B HIS B 1 69 ? 18.236 20.833 7.198 0.71 32.46 373 HIS B N 1
ATOM 2448 C CA A HIS B 1 69 ? 18.573 20.369 8.528 0.29 32.22 373 HIS B CA 1
ATOM 2449 C CA B HIS B 1 69 ? 18.606 20.329 8.518 0.71 32.36 373 HIS B CA 1
ATOM 2450 C C A HIS B 1 69 ? 17.669 19.212 8.934 0.29 30.71 373 HIS B C 1
ATOM 2451 C C B HIS B 1 69 ? 17.659 19.226 8.987 0.71 30.81 373 HIS B C 1
ATOM 2452 O O A HIS B 1 69 ? 18.128 18.214 9.489 0.29 29.68 373 HIS B O 1
ATOM 2453 O O B HIS B 1 69 ? 18.084 18.270 9.638 0.71 29.65 373 HIS B O 1
ATOM 2466 N N . ASP B 1 70 ? 16.379 19.359 8.653 1.00 29.92 374 ASP B N 1
ATOM 2467 C CA . ASP B 1 70 ? 15.388 18.350 9.015 1.00 30.81 374 ASP B CA 1
ATOM 2468 C C . ASP B 1 70 ? 15.510 17.098 8.151 1.00 28.52 374 ASP B C 1
ATOM 2469 O O . ASP B 1 70 ? 15.380 15.979 8.648 1.00 25.49 374 ASP B O 1
ATOM 2474 N N . GLN B 1 71 ? 15.747 17.293 6.857 1.00 25.04 375 GLN B N 1
ATOM 2475 C CA . GLN B 1 71 ? 15.971 16.171 5.951 1.00 25.96 375 GLN B CA 1
ATOM 2476 C C . GLN B 1 71 ? 17.187 15.371 6.404 1.00 22.51 375 GLN B C 1
ATOM 2477 O O . GLN B 1 71 ? 17.150 14.141 6.458 1.00 22.12 375 GLN B O 1
ATOM 2483 N N . VAL B 1 72 ? 18.264 16.081 6.726 1.00 23.01 376 VAL B N 1
ATOM 2484 C CA . VAL B 1 72 ? 19.476 15.456 7.244 1.00 23.28 376 VAL B CA 1
ATOM 2485 C C . VAL B 1 72 ? 19.174 14.623 8.487 1.00 25.38 376 VAL B C 1
ATOM 2486 O O . VAL B 1 72 ? 19.598 13.473 8.600 1.00 27.42 376 VAL B O 1
ATOM 2490 N N . HIS B 1 73 ? 18.429 15.207 9.416 1.00 22.79 377 HIS B N 1
ATOM 2491 C CA . HIS B 1 73 ? 18.114 14.531 10.670 1.00 24.81 377 HIS B CA 1
ATOM 2492 C C . HIS B 1 73 ? 17.302 13.247 10.470 1.00 21.32 377 HIS B C 1
ATOM 2493 O O . HIS B 1 73 ? 17.652 12.196 11.006 1.00 23.83 377 HIS B O 1
ATOM 2500 N N . LEU B 1 74 ? 16.220 13.335 9.702 1.00 22.90 378 LEU B N 1
ATOM 2501 C CA . LEU B 1 74 ? 15.376 12.174 9.427 1.00 22.98 378 LEU B CA 1
ATOM 2502 C C . LEU B 1 74 ? 16.153 11.016 8.799 1.00 22.54 378 LEU B C 1
ATOM 2503 O O . LEU B 1 74 ? 15.969 9.857 9.172 1.00 22.96 378 LEU B O 1
ATOM 2508 N N . LEU B 1 75 ? 17.013 11.327 7.836 1.00 21.72 379 LEU B N 1
ATOM 2509 C CA . LEU B 1 75 ? 17.783 10.287 7.167 1.00 21.02 379 LEU B CA 1
ATOM 2510 C C . LEU B 1 75 ? 18.846 9.709 8.095 1.00 19.04 379 LEU B C 1
ATOM 2511 O O . LEU B 1 75 ? 19.072 8.501 8.110 1.00 20.28 379 LEU B O 1
ATOM 2516 N N . GLU B 1 76 ? 19.493 10.573 8.873 1.00 18.79 380 GLU B N 1
ATOM 2517 C CA . GLU B 1 76 ? 20.489 10.117 9.833 1.00 17.85 380 GLU B CA 1
ATOM 2518 C C . GLU B 1 76 ? 19.852 9.170 10.836 1.00 19.37 380 GLU B C 1
ATOM 2519 O O . GLU B 1 76 ? 20.464 8.186 11.250 1.00 20.48 380 GLU B O 1
ATOM 2525 N N . CYS B 1 77 ? 18.614 9.465 11.216 1.00 20.83 381 CYS B N 1
ATOM 2526 C CA . CYS B 1 77 ? 17.898 8.629 12.171 1.00 21.20 381 CYS B CA 1
ATOM 2527 C C . CYS B 1 77 ? 17.449 7.296 11.576 1.00 24.04 381 CYS B C 1
ATOM 2528 O O . CYS B 1 77 ? 17.532 6.258 12.238 1.00 23.87 381 CYS B O 1
ATOM 2531 N N . ALA B 1 78 ? 16.990 7.324 10.327 1.00 20.92 382 ALA B N 1
ATOM 2532 C CA . ALA B 1 78 ? 16.279 6.185 9.748 1.00 20.09 382 ALA B CA 1
ATOM 2533 C C . ALA B 1 78 ? 17.047 5.334 8.736 1.00 19.04 382 ALA B C 1
ATOM 2534 O O . ALA B 1 78 ? 16.531 4.312 8.294 1.00 17.15 382 ALA B O 1
ATOM 2536 N N . TRP B 1 79 ? 18.259 5.740 8.363 1.00 18.51 383 TRP B N 1
ATOM 2537 C CA . TRP B 1 79 ? 18.944 5.100 7.232 1.00 17.34 383 TRP B CA 1
ATOM 2538 C C . TRP B 1 79 ? 19.066 3.582 7.349 1.00 18.94 383 TRP B C 1
ATOM 2539 O O . TRP B 1 79 ? 18.820 2.865 6.379 1.00 16.48 383 TRP B O 1
ATOM 2550 N N . LEU B 1 80 ? 19.448 3.092 8.525 1.00 18.18 384 LEU B N 1
ATOM 2551 C CA . LEU B 1 80 ? 19.648 1.654 8.693 1.00 16.13 384 LEU B CA 1
ATOM 2552 C C . LEU B 1 80 ? 18.321 0.902 8.761 1.00 15.83 384 LEU B C 1
ATOM 2553 O O . LEU B 1 80 ? 18.199 -0.198 8.222 1.00 15.08 384 LEU B O 1
ATOM 2558 N N . GLU B 1 81 ? 17.324 1.496 9.414 1.00 15.87 385 GLU B N 1
ATOM 2559 C CA . GLU B 1 81 ? 15.973 0.945 9.372 1.00 15.15 385 GLU B CA 1
ATOM 2560 C C . GLU B 1 81 ? 15.512 0.777 7.928 1.00 17.49 385 GLU B C 1
ATOM 2561 O O . GLU B 1 81 ? 14.913 -0.235 7.567 1.00 18.24 385 GLU B O 1
ATOM 2567 N N . ILE B 1 82 ? 15.786 1.786 7.107 1.00 18.37 386 ILE B N 1
ATOM 2568 C CA . ILE B 1 82 ? 15.348 1.781 5.719 1.00 18.47 386 ILE B CA 1
ATOM 2569 C C . ILE B 1 82 ? 16.085 0.709 4.914 1.00 19.31 386 ILE B C 1
ATOM 2570 O O . ILE B 1 82 ? 15.478 -0.006 4.119 1.00 17.55 386 ILE B O 1
ATOM 2575 N N . LEU B 1 83 ? 17.390 0.586 5.133 1.00 19.05 387 LEU B N 1
ATOM 2576 C CA . LEU B 1 83 ? 18.150 -0.483 4.495 1.00 20.42 387 LEU B CA 1
ATOM 2577 C C . LEU B 1 83 ? 17.622 -1.846 4.927 1.00 21.01 387 LEU B C 1
ATOM 2578 O O . LEU B 1 83 ? 17.488 -2.762 4.114 1.00 18.45 387 LEU B O 1
ATOM 2583 N N . MET B 1 84 ? 17.318 -1.983 6.212 1.00 21.34 388 MET B N 1
ATOM 2584 C CA . MET B 1 84 ? 16.886 -3.274 6.729 1.00 21.17 388 MET B CA 1
ATOM 2585 C C . MET B 1 84 ? 15.505 -3.687 6.228 1.00 18.57 388 MET B C 1
ATOM 2586 O O . MET B 1 84 ? 15.292 -4.851 5.897 1.00 19.13 388 MET B O 1
ATOM 2591 N N . ILE B 1 85 ? 14.559 -2.752 6.170 1.00 18.47 389 ILE B N 1
ATOM 2592 C CA . ILE B 1 85 ? 13.229 -3.129 5.693 1.00 17.24 389 ILE B CA 1
ATOM 2593 C C . ILE B 1 85 ? 13.295 -3.523 4.218 1.00 20.45 389 ILE B C 1
ATOM 2594 O O . ILE B 1 85 ? 12.586 -4.427 3.773 1.00 22.58 389 ILE B O 1
ATOM 2599 N N . GLY B 1 86 ? 14.168 -2.859 3.470 1.00 19.95 390 GLY B N 1
ATOM 2600 C CA . GLY B 1 86 ? 14.391 -3.212 2.079 1.00 20.57 390 GLY B CA 1
ATOM 2601 C C . GLY B 1 86 ? 14.939 -4.622 1.954 1.00 20.05 390 GLY B C 1
ATOM 2602 O O . GLY B 1 86 ? 14.459 -5.417 1.146 1.00 23.99 390 GLY B O 1
ATOM 2603 N N . LEU B 1 87 ? 15.945 -4.933 2.765 1.00 17.90 391 LEU B N 1
ATOM 2604 C CA . LEU B 1 87 ? 16.551 -6.259 2.770 1.00 17.05 391 LEU B CA 1
ATOM 2605 C C . LEU B 1 87 ? 15.522 -7.340 3.099 1.00 20.52 391 LEU B C 1
ATOM 2606 O O . LEU B 1 87 ? 15.427 -8.355 2.408 1.00 20.92 391 LEU B O 1
ATOM 2611 N N . VAL B 1 88 ? 14.754 -7.115 4.158 1.00 18.60 392 VAL B N 1
ATOM 2612 C CA . VAL B 1 88 ? 13.733 -8.068 4.576 1.00 22.92 392 VAL B CA 1
ATOM 2613 C C . VAL B 1 88 ? 12.697 -8.268 3.475 1.00 22.55 392 VAL B C 1
ATOM 2614 O O . VAL B 1 88 ? 12.237 -9.384 3.232 1.00 25.98 392 VAL B O 1
ATOM 2618 N N . TRP B 1 89 ? 12.343 -7.178 2.803 1.00 23.17 393 TRP B N 1
ATOM 2619 C CA . TRP B 1 89 ? 11.383 -7.225 1.707 1.00 25.39 393 TRP B CA 1
ATOM 2620 C C . TRP B 1 89 ? 11.853 -8.092 0.539 1.00 25.73 393 TRP B C 1
ATOM 2621 O O . TRP B 1 89 ? 11.116 -8.959 0.070 1.00 23.52 393 TRP B O 1
ATOM 2632 N N . ARG B 1 90 ? 13.073 -7.866 0.063 1.00 24.78 394 ARG B N 1
ATOM 2633 C CA . ARG B 1 90 ? 13.548 -8.626 -1.088 1.00 27.66 394 ARG B CA 1
ATOM 2634 C C . ARG B 1 90 ? 13.949 -10.053 -0.718 1.00 24.47 394 ARG B C 1
ATOM 2635 O O . ARG B 1 90 ? 14.139 -10.893 -1.592 1.00 24.50 394 ARG B O 1
ATOM 2643 N N . SER B 1 91 ? 14.056 -10.323 0.578 1.00 23.62 395 SER B N 1
ATOM 2644 C CA . SER B 1 91 ? 14.361 -11.668 1.058 1.00 26.94 395 SER B CA 1
ATOM 2645 C C . SER B 1 91 ? 13.098 -12.506 1.258 1.00 29.89 395 SER B C 1
ATOM 2646 O O . SER B 1 91 ? 13.175 -13.712 1.499 1.00 27.16 395 SER B O 1
ATOM 2649 N N . MET B 1 92 ? 11.938 -11.864 1.152 1.00 28.94 396 MET B N 1
ATOM 2650 C CA . MET B 1 92 ? 10.664 -12.535 1.399 1.00 31.81 396 MET B CA 1
ATOM 2651 C C . MET B 1 92 ? 10.546 -13.905 0.743 1.00 34.41 396 MET B C 1
ATOM 2652 O O . MET B 1 92 ? 10.159 -14.877 1.391 1.00 38.24 396 MET B O 1
ATOM 2657 N N . GLU B 1 93 ? 10.872 -13.977 -0.543 1.00 33.48 397 GLU B N 1
ATOM 2658 C CA . GLU B 1 93 ? 10.690 -15.209 -1.301 1.00 38.69 397 GLU B CA 1
ATOM 2659 C C . GLU B 1 93 ? 11.893 -16.143 -1.202 1.00 38.90 397 GLU B C 1
ATOM 2660 O O . GLU B 1 93 ? 12.055 -17.048 -2.021 1.00 42.58 397 GLU B O 1
ATOM 2666 N N . HIS B 1 94 ? 12.729 -15.920 -0.193 1.00 37.39 398 HIS B N 1
ATOM 2667 C CA . HIS B 1 94 ? 13.897 -16.763 0.040 1.00 32.79 398 HIS B CA 1
ATOM 2668 C C . HIS B 1 94 ? 13.971 -17.202 1.499 1.00 31.95 398 HIS B C 1
ATOM 2669 O O . HIS B 1 94 ? 14.809 -16.714 2.258 1.00 30.85 398 HIS B O 1
ATOM 2676 N N . PRO B 1 95 ? 13.086 -18.128 1.897 1.00 33.18 399 PRO B N 1
ATOM 2677 C CA . PRO B 1 95 ? 13.045 -18.631 3.274 1.00 33.63 399 PRO B CA 1
ATOM 2678 C C . PRO B 1 95 ? 14.423 -19.072 3.764 1.00 29.68 399 PRO B C 1
ATOM 2679 O O . PRO B 1 95 ? 15.082 -19.870 3.105 1.00 31.37 399 PRO B O 1
ATOM 2683 N N . GLY B 1 96 ? 14.851 -18.547 4.907 1.00 28.40 400 GLY B N 1
ATOM 2684 C CA . GLY B 1 96 ? 16.117 -18.935 5.501 1.00 27.68 400 GLY B CA 1
ATOM 2685 C C . GLY B 1 96 ? 17.324 -18.170 4.992 1.00 27.99 400 GLY B C 1
ATOM 2686 O O . GLY B 1 96 ? 18.448 -18.413 5.435 1.00 28.29 400 GLY B O 1
ATOM 2687 N N . LYS B 1 97 ? 17.105 -17.243 4.065 1.00 23.82 401 LYS B N 1
ATOM 2688 C CA . LYS B 1 97 ? 18.214 -16.496 3.486 1.00 23.34 401 LYS B CA 1
ATOM 2689 C C . LYS B 1 97 ? 17.927 -15.007 3.413 1.00 23.41 401 LYS B C 1
ATOM 2690 O O . LYS B 1 97 ? 16.775 -14.585 3.319 1.00 25.16 401 LYS B O 1
ATOM 2696 N N . LEU B 1 98 ? 18.993 -14.216 3.461 1.00 19.23 402 LEU B N 1
ATOM 2697 C CA . LEU B 1 98 ? 18.894 -12.775 3.297 1.00 19.09 402 LEU B CA 1
ATOM 2698 C C . LEU B 1 98 ? 19.479 -12.395 1.941 1.00 21.82 402 LEU B C 1
ATOM 2699 O O . LEU B 1 98 ? 20.662 -12.620 1.678 1.00 20.86 402 LEU B O 1
ATOM 2704 N N . LEU B 1 99 ? 18.641 -11.840 1.074 1.00 21.54 403 LEU B N 1
ATOM 2705 C CA . LEU B 1 99 ? 19.082 -11.449 -0.258 1.00 20.15 403 LEU B CA 1
ATOM 2706 C C . LEU B 1 99 ? 19.670 -10.046 -0.211 1.00 20.97 403 LEU B C 1
ATOM 2707 O O . LEU B 1 99 ? 19.014 -9.075 -0.587 1.00 22.67 403 LEU B O 1
ATOM 2712 N N . PHE B 1 100 ? 20.903 -9.935 0.272 1.00 23.22 404 PHE B N 1
ATOM 2713 C CA . PHE B 1 100 ? 21.563 -8.636 0.320 1.00 20.44 404 PHE B CA 1
ATOM 2714 C C . PHE B 1 100 ? 21.684 -8.085 -1.092 1.00 22.02 404 PHE B C 1
ATOM 2715 O O . PHE B 1 100 ? 21.454 -6.900 -1.334 1.00 23.49 404 PHE B O 1
ATOM 2723 N N . ALA B 1 101 ? 22.031 -8.970 -2.019 1.00 20.36 405 ALA B N 1
ATOM 2724 C CA . ALA B 1 101 ? 22.139 -8.636 -3.429 1.00 22.32 405 ALA B CA 1
ATOM 2725 C C . ALA B 1 101 ? 21.847 -9.908 -4.209 1.00 24.69 405 ALA B C 1
ATOM 2726 O O . ALA B 1 101 ? 21.860 -10.996 -3.635 1.00 27.22 405 ALA B O 1
ATOM 2728 N N . PRO B 1 102 ? 21.568 -9.782 -5.514 1.00 29.19 406 PRO B N 1
ATOM 2729 C CA . PRO B 1 102 ? 21.318 -10.979 -6.322 1.00 30.76 406 PRO B CA 1
ATOM 2730 C C . PRO B 1 102 ? 22.502 -11.941 -6.286 1.00 29.63 406 PRO B C 1
ATOM 2731 O O . PRO B 1 102 ? 22.307 -13.153 -6.370 1.00 30.72 406 PRO B O 1
ATOM 2735 N N . ASN B 1 103 ? 23.711 -11.401 -6.153 1.00 22.43 407 ASN B N 1
ATOM 2736 C CA . ASN B 1 103 ? 24.916 -12.222 -6.094 1.00 25.46 407 ASN B CA 1
ATOM 2737 C C . ASN B 1 103 ? 25.415 -12.424 -4.668 1.00 27.58 407 ASN B C 1
ATOM 2738 O O . ASN B 1 103 ? 26.527 -12.909 -4.455 1.00 29.13 407 ASN B O 1
ATOM 2743 N N . LEU B 1 104 ? 24.591 -12.048 -3.693 1.00 24.48 408 LEU B N 1
ATOM 2744 C CA . LEU B 1 104 ? 24.951 -12.200 -2.288 1.00 23.01 408 LEU B CA 1
ATOM 2745 C C . LEU B 1 104 ? 23.744 -12.635 -1.456 1.00 27.26 408 LEU B C 1
ATOM 2746 O O . LEU B 1 104 ? 23.066 -11.811 -0.839 1.00 23.93 408 LEU B O 1
ATOM 2751 N N . LEU B 1 105 ? 23.487 -13.938 -1.455 1.00 24.04 409 LEU B N 1
ATOM 2752 C CA . LEU B 1 105 ? 22.353 -14.518 -0.748 1.00 25.91 409 LEU B CA 1
ATOM 2753 C C . LEU B 1 105 ? 22.876 -15.367 0.406 1.00 26.57 409 LEU B C 1
ATOM 2754 O O . LEU B 1 105 ? 23.439 -16.441 0.188 1.00 26.67 409 LEU B O 1
ATOM 2759 N N . LEU B 1 106 ? 22.690 -14.884 1.632 1.00 26.35 410 LEU B N 1
ATOM 2760 C CA . LEU B 1 106 ? 23.342 -15.485 2.794 1.00 24.37 410 LEU B CA 1
ATOM 2761 C C . LEU B 1 106 ? 22.375 -16.115 3.795 1.00 26.54 410 LEU B C 1
ATOM 2762 O O . LEU B 1 106 ? 21.333 -15.543 4.118 1.00 23.18 410 LEU B O 1
ATOM 2767 N N . ASP B 1 107 ? 22.734 -17.297 4.288 1.00 27.49 411 ASP B N 1
ATOM 2768 C CA . ASP B 1 107 ? 21.990 -17.927 5.371 1.00 29.66 411 ASP B CA 1
ATOM 2769 C C . ASP B 1 107 ? 22.650 -17.593 6.705 1.00 29.03 411 ASP B C 1
ATOM 2770 O O . ASP B 1 107 ? 23.712 -16.970 6.735 1.00 27.28 411 ASP B O 1
ATOM 2775 N N . ARG B 1 108 ? 22.028 -18.000 7.807 1.00 28.86 412 ARG B N 1
ATOM 2776 C CA . ARG B 1 108 ? 22.521 -17.605 9.122 1.00 25.84 412 ARG B CA 1
ATOM 2777 C C . ARG B 1 108 ? 23.913 -18.159 9.409 1.00 27.52 412 ARG B C 1
ATOM 2778 O O . ARG B 1 108 ? 24.677 -17.561 10.168 1.00 31.39 412 ARG B O 1
ATOM 2786 N N . ASN B 1 109 ? 24.243 -19.295 8.799 1.00 22.39 413 ASN B N 1
ATOM 2787 C CA . ASN B 1 109 ? 25.548 -19.911 9.015 1.00 25.22 413 ASN B CA 1
ATOM 2788 C C . ASN B 1 109 ? 26.677 -19.083 8.421 1.00 29.29 413 ASN B C 1
ATOM 2789 O O . ASN B 1 109 ? 27.801 -19.097 8.922 1.00 32.26 413 ASN B O 1
ATOM 2794 N N . GLN B 1 110 ? 26.370 -18.357 7.352 1.00 28.47 414 GLN B N 1
ATOM 2795 C CA . GLN B 1 110 ? 27.347 -17.476 6.730 1.00 29.04 414 GLN B CA 1
ATOM 2796 C C . GLN B 1 110 ? 27.488 -16.189 7.535 1.00 28.57 414 GLN B C 1
ATOM 2797 O O . GLN B 1 110 ? 28.506 -15.502 7.457 1.00 35.19 414 GLN B O 1
ATOM 2803 N N . GLY B 1 111 ? 26.466 -15.874 8.321 1.00 24.33 415 GLY B N 1
ATOM 2804 C CA . GLY B 1 111 ? 26.516 -14.721 9.199 1.00 26.17 415 GLY B CA 1
ATOM 2805 C C . GLY B 1 111 ? 27.511 -14.913 10.327 1.00 29.33 415 GLY B C 1
ATOM 2806 O O . GLY B 1 111 ? 28.065 -13.946 10.851 1.00 27.21 415 GLY B O 1
ATOM 2807 N N . LYS B 1 112 ? 27.741 -16.171 10.699 1.00 32.15 416 LYS B N 1
ATOM 2808 C CA . LYS B 1 112 ? 28.647 -16.502 11.795 1.00 32.81 416 LYS B CA 1
ATOM 2809 C C . LYS B 1 112 ? 30.085 -16.101 11.491 1.00 34.73 416 LYS B C 1
ATOM 2810 O O . LYS B 1 112 ? 30.922 -16.042 12.391 1.00 34.61 416 LYS B O 1
ATOM 2816 N N . CYS B 1 113 ? 30.369 -15.838 10.220 1.00 34.65 417 CYS B N 1
ATOM 2817 C CA . CYS B 1 113 ? 31.707 -15.433 9.806 1.00 35.34 417 CYS B CA 1
ATOM 2818 C C . CYS B 1 113 ? 32.137 -14.163 10.534 1.00 33.68 417 CYS B C 1
ATOM 2819 O O . CYS B 1 113 ? 33.313 -13.977 10.845 1.00 36.21 417 CYS B O 1
ATOM 2822 N N . VAL B 1 114 ? 31.171 -13.291 10.804 1.00 27.83 418 VAL B N 1
ATOM 2823 C CA . VAL B 1 114 ? 31.436 -12.040 11.500 1.00 26.93 418 VAL B CA 1
ATOM 2824 C C . VAL B 1 114 ? 30.993 -12.117 12.958 1.00 28.11 418 VAL B C 1
ATOM 2825 O O . VAL B 1 114 ? 29.859 -12.497 13.257 1.00 26.79 418 VAL B O 1
ATOM 2829 N N . GLU B 1 115 ? 31.895 -11.752 13.861 1.00 30.89 419 GLU B N 1
ATOM 2830 C CA . GLU B 1 115 ? 31.608 -11.794 15.290 1.00 35.62 419 GLU B CA 1
ATOM 2831 C C . GLU B 1 115 ? 30.334 -11.022 15.621 1.00 29.75 419 GLU B C 1
ATOM 2832 O O . GLU B 1 115 ? 30.235 -9.825 15.350 1.00 29.75 419 GLU B O 1
ATOM 2838 N N . GLY B 1 116 ? 29.357 -11.722 16.191 1.00 27.93 420 GLY B N 1
ATOM 2839 C CA . GLY B 1 116 ? 28.132 -11.100 16.664 1.00 29.77 420 GLY B CA 1
ATOM 2840 C C . GLY B 1 116 ? 27.082 -10.777 15.613 1.00 29.53 420 GLY B C 1
ATOM 2841 O O . GLY B 1 116 ? 26.040 -10.206 15.930 1.00 28.18 420 GLY B O 1
ATOM 2842 N N . MET B 1 117 ? 27.336 -11.143 14.362 1.00 28.42 421 MET B N 1
ATOM 2843 C CA . MET B 1 117 ? 26.423 -10.761 13.289 1.00 25.63 421 MET B CA 1
ATOM 2844 C C . MET B 1 117 ? 25.261 -11.739 13.116 1.00 26.28 421 MET B C 1
ATOM 2845 O O . MET B 1 117 ? 24.178 -11.348 12.683 1.00 26.92 421 MET B O 1
ATOM 2850 N N . VAL B 1 118 ? 25.478 -13.006 13.457 1.00 27.47 422 VAL B N 1
ATOM 2851 C CA . VAL B 1 118 ? 24.422 -14.002 13.306 1.00 30.63 422 VAL B CA 1
ATOM 2852 C C . VAL B 1 118 ? 23.174 -13.618 14.101 1.00 29.90 422 VAL B C 1
ATOM 2853 O O . VAL B 1 118 ? 22.055 -13.926 13.696 1.00 29.96 422 VAL B O 1
ATOM 2857 N N . GLU B 1 119 ? 23.369 -12.939 15.227 1.00 32.05 423 GLU B N 1
ATOM 2858 C CA . GLU B 1 119 ? 22.246 -12.446 16.017 1.00 32.16 423 GLU B CA 1
ATOM 2859 C C . GLU B 1 119 ? 21.397 -11.480 15.198 1.00 29.61 423 GLU B C 1
ATOM 2860 O O . GLU B 1 119 ? 20.167 -11.542 15.228 1.00 23.96 423 GLU B O 1
ATOM 2866 N N . ILE B 1 120 ? 22.062 -10.588 14.469 1.00 26.66 424 ILE B N 1
ATOM 2867 C CA . ILE B 1 120 ? 21.369 -9.636 13.612 1.00 28.52 424 ILE B CA 1
ATOM 2868 C C . ILE B 1 120 ? 20.694 -10.357 12.449 1.00 25.27 424 ILE B C 1
ATOM 2869 O O . ILE B 1 120 ? 19.540 -10.076 12.122 1.00 21.64 424 ILE B O 1
ATOM 2874 N N . PHE B 1 121 ? 21.413 -11.286 11.823 1.00 20.23 425 PHE B N 1
ATOM 2875 C CA . PHE B 1 121 ? 20.826 -12.073 10.744 1.00 21.62 425 PHE B CA 1
ATOM 2876 C C . PHE B 1 121 ? 19.546 -12.766 11.211 1.00 21.07 425 PHE B C 1
ATOM 2877 O O . PHE B 1 121 ? 18.536 -12.755 10.507 1.00 19.42 425 PHE B O 1
ATOM 2885 N N . ASP B 1 122 ? 19.591 -13.368 12.398 1.00 21.49 426 ASP B N 1
ATOM 2886 C CA . ASP B 1 122 ? 18.430 -14.076 12.937 1.00 22.47 426 ASP B CA 1
ATOM 2887 C C . ASP B 1 122 ? 17.204 -13.171 13.069 1.00 23.68 426 ASP B C 1
ATOM 2888 O O . ASP B 1 122 ? 16.089 -13.578 12.739 1.00 21.44 426 ASP B O 1
ATOM 2893 N N . MET B 1 123 ? 17.407 -11.950 13.559 1.00 20.51 427 MET B N 1
ATOM 2894 C CA . MET B 1 123 ? 16.311 -10.989 13.673 1.00 22.20 427 MET B CA 1
ATOM 2895 C C . MET B 1 123 ? 15.757 -10.584 12.305 1.00 22.36 427 MET B C 1
ATOM 2896 O O . MET B 1 123 ? 14.544 -10.484 12.120 1.00 22.23 427 MET B O 1
ATOM 2901 N N . LEU B 1 124 ? 16.650 -10.347 11.352 1.00 19.20 428 LEU B N 1
ATOM 2902 C CA . LEU B 1 124 ? 16.233 -10.000 9.996 1.00 19.72 428 LEU B CA 1
ATOM 2903 C C . LEU B 1 124 ? 15.438 -11.132 9.352 1.00 18.08 428 LEU B C 1
ATOM 2904 O O . LEU B 1 124 ? 14.393 -10.899 8.747 1.00 22.27 428 LEU B O 1
ATOM 2909 N N . LEU B 1 125 ? 15.940 -12.355 9.485 1.00 21.42 429 LEU B N 1
ATOM 2910 C CA . LEU B 1 125 ? 15.260 -13.533 8.953 1.00 26.90 429 LEU B CA 1
ATOM 2911 C C . LEU B 1 125 ? 13.878 -13.720 9.577 1.00 27.13 429 LEU B C 1
ATOM 2912 O O . LEU B 1 125 ? 12.926 -14.110 8.899 1.00 26.63 429 LEU B O 1
ATOM 2917 N N . ALA B 1 126 ? 13.777 -13.446 10.873 1.00 22.65 430 ALA B N 1
ATOM 2918 C CA . ALA B 1 126 ? 12.510 -13.570 11.578 1.00 26.94 430 ALA B CA 1
ATOM 2919 C C . ALA B 1 126 ? 11.496 -12.571 11.030 1.00 27.11 430 ALA B C 1
ATOM 2920 O O . ALA B 1 126 ? 10.319 -12.889 10.867 1.00 28.76 430 ALA B O 1
ATOM 2922 N N . THR B 1 127 ? 11.962 -11.360 10.747 1.00 23.85 431 THR B N 1
ATOM 2923 C CA . THR B 1 127 ? 11.103 -10.321 10.193 1.00 26.06 431 THR B CA 1
ATOM 2924 C C . THR B 1 127 ? 10.669 -10.698 8.783 1.00 23.70 431 THR B C 1
ATOM 2925 O O . THR B 1 127 ? 9.528 -10.464 8.385 1.00 24.48 431 THR B O 1
ATOM 2929 N N . SER B 1 128 ? 11.590 -11.289 8.029 1.00 22.51 432 SER B N 1
ATOM 2930 C CA . SER B 1 128 ? 11.295 -11.710 6.666 1.00 22.54 432 SER B CA 1
ATOM 2931 C C . SER B 1 128 ? 10.201 -12.775 6.661 1.00 24.43 432 SER B C 1
ATOM 2932 O O . SER B 1 128 ? 9.302 -12.749 5.821 1.00 25.09 432 SER B O 1
ATOM 2935 N N . SER B 1 129 ? 10.281 -13.706 7.608 1.00 28.03 433 SER B N 1
ATOM 2936 C CA . SER B 1 129 ? 9.269 -14.747 7.757 1.00 33.74 433 SER B CA 1
ATOM 2937 C C . SER B 1 129 ? 7.906 -14.144 8.081 1.00 32.21 433 SER B C 1
ATOM 2938 O O . SER B 1 129 ? 6.873 -14.632 7.620 1.00 33.76 433 SER B O 1
ATOM 2941 N N . ARG B 1 130 ? 7.912 -13.084 8.881 1.00 25.59 434 ARG B N 1
ATOM 2942 C CA . ARG B 1 130 ? 6.684 -12.400 9.270 1.00 25.24 434 ARG B CA 1
ATOM 2943 C C . ARG B 1 130 ? 6.015 -11.742 8.063 1.00 25.25 434 ARG B C 1
ATOM 2944 O O . ARG B 1 130 ? 4.805 -11.868 7.874 1.00 25.15 434 ARG B O 1
ATOM 2952 N N . PHE B 1 131 ? 6.805 -11.048 7.247 1.00 23.70 435 PHE B N 1
ATOM 2953 C CA . PHE B 1 131 ? 6.299 -10.470 6.005 1.00 24.60 435 PHE B CA 1
ATOM 2954 C C . PHE B 1 131 ? 5.658 -11.554 5.149 1.00 27.24 435 PHE B C 1
ATOM 2955 O O . PHE B 1 131 ? 4.572 -11.370 4.593 1.00 24.13 435 PHE B O 1
ATOM 2963 N N . ARG B 1 132 ? 6.350 -12.683 5.040 1.00 25.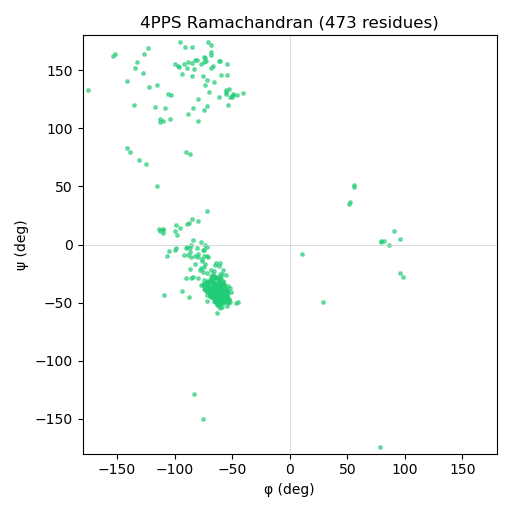69 436 ARG B N 1
ATOM 2964 C CA . ARG B 1 132 ? 5.900 -13.786 4.209 1.00 30.27 436 ARG B CA 1
ATOM 2965 C C . ARG B 1 132 ? 4.599 -14.368 4.750 1.00 33.92 436 ARG B C 1
ATOM 2966 O O . ARG B 1 132 ? 3.694 -14.705 3.986 1.00 37.90 436 ARG B O 1
ATOM 2974 N N . MET B 1 133 ? 4.506 -14.471 6.073 1.00 34.36 437 MET B N 1
ATOM 2975 C CA . MET B 1 133 ? 3.294 -14.964 6.721 1.00 36.90 437 MET B CA 1
ATOM 2976 C C . MET B 1 133 ? 2.111 -14.022 6.501 1.00 33.58 437 MET B C 1
ATOM 2977 O O . MET B 1 133 ? 0.986 -14.471 6.281 1.00 32.66 437 MET B O 1
ATOM 2982 N N . MET B 1 134 ? 2.372 -12.719 6.556 1.00 31.76 438 MET B N 1
ATOM 2983 C CA . MET B 1 134 ? 1.331 -11.715 6.347 1.00 30.44 438 MET B CA 1
ATOM 2984 C C . MET B 1 134 ? 1.042 -11.514 4.869 1.00 29.94 438 MET B C 1
ATOM 2985 O O . MET B 1 134 ? 0.082 -10.838 4.507 1.00 27.26 438 MET B O 1
ATOM 2990 N N . ASN B 1 135 ? 1.890 -12.083 4.019 1.00 26.91 439 ASN B N 1
ATOM 2991 C CA . ASN B 1 135 ? 1.804 -11.845 2.585 1.00 30.31 439 ASN B CA 1
ATOM 2992 C C . ASN B 1 135 ? 1.867 -10.349 2.282 1.00 29.83 439 ASN B C 1
ATOM 2993 O O . ASN B 1 135 ? 1.011 -9.807 1.582 1.00 29.03 439 ASN B O 1
ATOM 2998 N N . LEU B 1 136 ? 2.881 -9.687 2.828 1.00 31.05 440 LEU B N 1
ATOM 2999 C CA . LEU B 1 136 ? 3.065 -8.255 2.627 1.00 29.85 440 LEU B CA 1
ATOM 3000 C C . LEU B 1 136 ? 3.125 -7.919 1.144 1.00 29.84 440 LEU B C 1
ATOM 3001 O O . LEU B 1 136 ? 3.830 -8.577 0.382 1.00 28.94 440 LEU B O 1
ATOM 3006 N N . GLN B 1 137 ? 2.382 -6.895 0.742 1.00 31.86 441 GLN B N 1
ATOM 3007 C CA . GLN B 1 137 ? 2.341 -6.471 -0.653 1.00 29.31 441 GLN B CA 1
ATOM 3008 C C . GLN B 1 137 ? 3.297 -5.307 -0.900 1.00 27.48 441 GLN B C 1
ATOM 3009 O O . GLN B 1 137 ? 3.601 -4.540 0.014 1.00 28.99 441 GLN B O 1
ATOM 3015 N N . GLY B 1 138 ? 3.761 -5.178 -2.140 1.00 29.16 442 GLY B N 1
ATOM 3016 C CA . GLY B 1 138 ? 4.690 -4.124 -2.512 1.00 28.59 442 GLY B CA 1
ATOM 3017 C C . GLY B 1 138 ? 4.170 -2.729 -2.220 1.00 28.53 442 GLY B C 1
ATOM 3018 O O . GLY B 1 138 ? 4.922 -1.859 -1.782 1.00 27.11 442 GLY B O 1
ATOM 3019 N N . GLU B 1 139 ? 2.882 -2.513 -2.466 1.00 27.09 443 GLU B N 1
ATOM 3020 C CA . GLU B 1 139 ? 2.258 -1.224 -2.190 1.00 26.31 443 GLU B CA 1
ATOM 3021 C C . GLU B 1 139 ? 2.310 -0.902 -0.700 1.00 25.86 443 GLU B C 1
ATOM 3022 O O . GLU B 1 139 ? 2.533 0.244 -0.314 1.00 28.05 443 GLU B O 1
ATOM 3028 N N . GLU B 1 140 ? 2.090 -1.918 0.130 1.00 25.59 444 GLU B N 1
ATOM 3029 C CA . GLU B 1 140 ? 2.155 -1.749 1.578 1.00 26.09 444 GLU B CA 1
ATOM 3030 C C . GLU B 1 140 ? 3.590 -1.493 2.007 1.00 23.69 444 GLU B C 1
ATOM 3031 O O . GLU B 1 140 ? 3.856 -0.650 2.864 1.00 20.83 444 GLU B O 1
ATOM 3037 N N . PHE B 1 141 ? 4.515 -2.228 1.400 1.00 22.89 445 PHE B N 1
ATOM 3038 C CA . PHE B 1 141 ? 5.931 -2.079 1.709 1.00 21.18 445 PHE B CA 1
ATOM 3039 C C . PHE B 1 141 ? 6.429 -0.651 1.494 1.00 20.02 445 PHE B C 1
ATOM 3040 O O . PHE B 1 141 ? 7.107 -0.095 2.355 1.00 21.31 445 PHE B O 1
ATOM 3048 N N . VAL B 1 142 ? 6.097 -0.053 0.355 1.00 23.56 446 VAL B N 1
ATOM 3049 C CA . VAL B 1 142 ? 6.596 1.292 0.065 1.00 23.66 446 VAL B CA 1
ATOM 3050 C C . VAL B 1 142 ? 5.992 2.324 1.014 1.00 21.78 446 VAL B C 1
ATOM 3051 O O . VAL B 1 142 ? 6.643 3.305 1.363 1.00 22.86 446 VAL B O 1
ATOM 3055 N N . CYS B 1 143 ? 4.753 2.095 1.436 1.00 24.41 447 CYS B N 1
ATOM 3056 C CA . CYS B 1 143 ? 4.131 2.949 2.444 1.00 22.12 447 CYS B CA 1
ATOM 3057 C C . CYS B 1 143 ? 4.878 2.848 3.773 1.00 21.77 447 CYS B C 1
ATOM 3058 O O . CYS B 1 143 ? 5.187 3.863 4.399 1.00 20.54 447 CYS B O 1
ATOM 3061 N N . LEU B 1 144 ? 5.170 1.619 4.190 1.00 19.25 448 LEU B N 1
ATOM 3062 C CA . LEU B 1 144 ? 5.887 1.371 5.436 1.00 19.56 448 LEU B CA 1
ATOM 3063 C C . LEU B 1 144 ? 7.271 2.004 5.435 1.00 18.15 448 LEU B C 1
ATOM 3064 O O . LEU B 1 144 ? 7.710 2.553 6.446 1.00 16.70 448 LEU B O 1
ATOM 3069 N N . LYS B 1 145 ? 7.962 1.919 4.305 1.00 16.21 449 LYS B N 1
ATOM 3070 C CA . LYS B 1 145 ? 9.317 2.451 4.219 1.00 18.24 449 LYS B CA 1
ATOM 3071 C C . LYS B 1 145 ? 9.304 3.976 4.320 1.00 20.40 449 LYS B C 1
ATOM 3072 O O . LYS B 1 145 ? 10.193 4.575 4.930 1.00 19.88 449 LYS B O 1
ATOM 3078 N N . SER B 1 146 ? 8.290 4.602 3.730 1.00 19.94 450 SER B N 1
ATOM 3079 C CA A SER B 1 146 ? 8.136 6.051 3.807 0.55 21.27 450 SER B CA 1
ATOM 3080 C CA B SER B 1 146 ? 8.145 6.051 3.806 0.45 21.23 450 SER B CA 1
ATOM 3081 C C . SER B 1 146 ? 7.752 6.497 5.216 1.00 19.51 450 SER B C 1
ATOM 3082 O O . SER B 1 146 ? 8.194 7.545 5.689 1.00 20.04 450 SER B O 1
ATOM 3087 N N . ILE B 1 147 ? 6.926 5.700 5.886 1.00 20.54 451 ILE B N 1
ATOM 3088 C CA . ILE B 1 147 ? 6.556 6.004 7.265 1.00 20.24 451 ILE B CA 1
ATOM 3089 C C . ILE B 1 147 ? 7.806 6.019 8.143 1.00 21.15 451 ILE B C 1
ATOM 3090 O O . ILE B 1 147 ? 7.984 6.914 8.969 1.00 19.74 451 ILE B O 1
ATOM 3095 N N . ILE B 1 148 ? 8.682 5.036 7.947 1.00 21.31 452 ILE B N 1
ATOM 3096 C CA . ILE B 1 148 ? 9.938 4.975 8.690 1.00 19.02 452 ILE B CA 1
ATOM 3097 C C . ILE B 1 148 ? 10.752 6.253 8.509 1.00 19.18 452 ILE B C 1
ATOM 3098 O O . ILE B 1 148 ? 11.250 6.822 9.480 1.00 19.29 452 ILE B O 1
ATOM 3103 N N . LEU B 1 149 ? 10.882 6.703 7.263 1.00 19.21 453 LEU B N 1
ATOM 3104 C CA . LEU B 1 149 ? 11.636 7.919 6.965 1.00 21.33 453 LEU B CA 1
ATOM 3105 C C . LEU B 1 149 ? 11.092 9.124 7.726 1.00 19.92 453 LEU B C 1
ATOM 3106 O O . LEU B 1 149 ? 11.847 9.900 8.320 1.00 18.39 453 LEU B O 1
ATOM 3111 N N . LEU B 1 150 ? 9.776 9.283 7.700 1.00 19.55 454 LEU B N 1
ATOM 3112 C CA . LEU B 1 150 ? 9.150 10.462 8.283 1.00 24.28 454 LEU B CA 1
ATOM 3113 C C . LEU B 1 150 ? 9.014 10.382 9.805 1.00 26.01 454 LEU B C 1
ATOM 3114 O O . LEU B 1 150 ? 9.032 11.408 10.486 1.00 26.68 454 LEU B O 1
ATOM 3119 N N . ASN B 1 151 ? 8.897 9.168 10.334 1.00 25.32 455 ASN B N 1
ATOM 3120 C CA . ASN B 1 151 ? 8.549 8.984 11.743 1.00 25.71 455 ASN B CA 1
ATOM 3121 C C . ASN B 1 151 ? 9.720 8.832 12.712 1.00 27.51 455 ASN B C 1
ATOM 3122 O O . ASN B 1 151 ? 9.688 9.373 13.817 1.00 29.56 455 ASN B O 1
ATOM 3127 N N . SER B 1 152 ? 10.745 8.095 12.301 1.00 24.34 456 SER B N 1
ATOM 3128 C CA . SER B 1 152 ? 11.794 7.670 13.224 1.00 26.38 456 SER B CA 1
ATOM 3129 C C . SER B 1 152 ? 12.487 8.815 13.953 1.00 27.57 456 SER B C 1
ATOM 3130 O O . SER B 1 152 ? 12.858 8.679 15.119 1.00 37.48 456 SER B O 1
ATOM 3133 N N . GLY B 1 153 ? 12.649 9.944 13.275 1.00 23.29 457 GLY B N 1
ATOM 3134 C CA . GLY B 1 153 ? 13.330 11.077 13.870 1.00 24.04 457 GLY B CA 1
ATOM 3135 C C . GLY B 1 153 ? 12.427 12.268 14.122 1.00 28.04 457 GLY B C 1
ATOM 3136 O O . GLY B 1 153 ? 12.905 13.357 14.433 1.00 31.20 457 GLY B O 1
ATOM 3137 N N . VAL B 1 154 ? 11.120 12.067 13.999 1.00 31.22 458 VAL B N 1
ATOM 3138 C CA . VAL B 1 154 ? 10.176 13.180 14.095 1.00 36.99 458 VAL B CA 1
ATOM 3139 C C . VAL B 1 154 ? 10.022 13.730 15.514 1.00 43.85 458 VAL B C 1
ATOM 3140 O O . VAL B 1 154 ? 9.801 14.927 15.695 1.00 45.34 458 VAL B O 1
ATOM 3144 N N . TYR B 1 155 ? 10.137 12.861 16.515 1.00 46.80 459 TYR B N 1
ATOM 3145 C CA . TYR B 1 155 ? 9.942 13.280 17.902 1.00 55.35 459 TYR B CA 1
ATOM 3146 C C . TYR B 1 155 ? 11.218 13.829 18.526 1.00 57.84 459 TYR B C 1
ATOM 3147 O O . TYR B 1 155 ? 11.168 14.566 19.509 1.00 59.29 459 TYR B O 1
ATOM 3156 N N . THR B 1 156 ? 12.361 13.471 17.951 1.00 60.58 460 THR B N 1
ATOM 3157 C CA . THR B 1 156 ? 13.632 14.022 18.402 1.00 63.60 460 THR B CA 1
ATOM 3158 C C . THR B 1 156 ? 13.893 15.367 17.724 1.00 66.86 460 THR B C 1
ATOM 3159 O O . THR B 1 156 ? 15.033 15.824 17.631 1.00 68.19 460 THR B O 1
ATOM 3163 N N . PHE B 1 157 ? 12.815 15.991 17.255 1.00 69.64 461 PHE B N 1
ATOM 3164 C CA . PHE B 1 157 ? 12.874 17.329 16.677 1.00 74.56 461 PHE B CA 1
ATOM 3165 C C . PHE B 1 157 ? 12.830 18.391 17.770 1.00 76.50 461 PHE B C 1
ATOM 3166 O O . PHE B 1 157 ? 13.666 18.402 18.673 1.00 76.53 461 PHE B O 1
ATOM 3174 N N . GLU B 1 166 ? 3.251 24.384 11.824 1.00 95.08 470 GLU B N 1
ATOM 3175 C CA . GLU B 1 166 ? 4.687 24.316 11.572 1.00 93.82 470 GLU B CA 1
ATOM 3176 C C . GLU B 1 166 ? 5.066 23.002 10.894 1.00 90.84 470 GLU B C 1
ATOM 3177 O O . GLU B 1 166 ? 4.198 22.201 10.538 1.00 90.73 470 GLU B O 1
ATOM 3183 N N . GLU B 1 167 ? 6.367 22.783 10.730 1.00 88.55 471 GLU B N 1
ATOM 3184 C CA . GLU B 1 167 ? 6.869 21.607 10.024 1.00 85.41 471 GLU B CA 1
ATOM 3185 C C . GLU B 1 167 ? 6.545 20.278 10.708 1.00 78.81 471 GLU B C 1
ATOM 3186 O O . GLU B 1 167 ? 6.241 19.292 10.036 1.00 77.30 471 GLU B O 1
ATOM 3192 N N . LYS B 1 168 ? 6.613 20.248 12.036 1.00 73.46 472 LYS B N 1
ATOM 3193 C CA . LYS B 1 168 ? 6.259 19.039 12.771 1.00 66.86 472 LYS B CA 1
ATOM 3194 C C . LYS B 1 168 ? 4.860 18.584 12.374 1.00 59.61 472 LYS B C 1
ATOM 3195 O O . LYS B 1 168 ? 4.639 17.412 12.068 1.00 53.76 472 LYS B O 1
ATOM 3201 N N . ASP B 1 169 ? 3.919 19.524 12.378 1.00 57.83 473 ASP B N 1
ATOM 3202 C CA A ASP B 1 169 ? 2.541 19.229 12.008 0.53 57.21 473 ASP B CA 1
ATOM 3203 C CA B ASP B 1 169 ? 2.539 19.231 12.008 0.47 57.21 473 ASP B CA 1
ATOM 3204 C C . ASP B 1 169 ? 2.451 18.774 10.555 1.00 55.04 473 ASP B C 1
ATOM 3205 O O . ASP B 1 169 ? 1.667 17.886 10.220 1.00 53.61 473 ASP B O 1
ATOM 3214 N N . HIS B 1 170 ? 3.260 19.388 9.697 1.00 52.40 474 HIS B N 1
ATOM 3215 C CA . HIS B 1 170 ? 3.296 19.023 8.287 1.00 51.00 474 HIS B CA 1
ATOM 3216 C C . HIS B 1 170 ? 3.676 17.556 8.116 1.00 45.03 474 HIS B C 1
ATOM 3217 O O . HIS B 1 170 ? 3.045 16.825 7.353 1.00 44.27 474 HIS B O 1
ATOM 3224 N N . ILE B 1 171 ? 4.714 17.132 8.829 1.00 40.26 475 ILE B N 1
ATOM 3225 C CA . ILE B 1 171 ? 5.157 15.744 8.774 1.00 40.91 475 ILE B CA 1
ATOM 3226 C C . ILE B 1 171 ? 4.055 14.801 9.245 1.00 36.95 475 ILE B C 1
ATOM 3227 O O . ILE B 1 171 ? 3.898 13.701 8.714 1.00 34.56 475 ILE B O 1
ATOM 3232 N N . HIS B 1 172 ? 3.285 15.242 10.234 1.00 35.67 476 HIS B N 1
ATOM 3233 C CA . HIS B 1 172 ? 2.206 14.421 10.776 1.00 35.12 476 HIS B CA 1
ATOM 3234 C C . HIS B 1 172 ? 1.005 14.354 9.838 1.00 33.17 476 HIS B C 1
ATOM 3235 O O . HIS B 1 172 ? 0.331 13.327 9.759 1.00 31.61 476 HIS B O 1
ATOM 3242 N N . ARG B 1 173 ? 0.740 15.448 9.131 1.00 32.26 477 ARG B N 1
ATOM 3243 C CA . ARG B 1 173 ? -0.305 15.450 8.115 1.00 35.68 477 ARG B CA 1
ATOM 3244 C C . ARG B 1 173 ? 0.039 14.446 7.024 1.00 32.75 477 ARG B C 1
ATOM 3245 O O . ARG B 1 173 ? -0.819 13.689 6.570 1.00 32.19 477 ARG B O 1
ATOM 3253 N N . VAL B 1 174 ? 1.303 14.443 6.613 1.00 30.85 478 VAL B N 1
ATOM 3254 C CA . VAL B 1 174 ? 1.775 13.522 5.587 1.00 31.20 478 VAL B CA 1
ATOM 3255 C C . VAL B 1 174 ? 1.659 12.077 6.065 1.00 29.07 478 VAL B C 1
ATOM 3256 O O . VAL B 1 174 ? 1.188 11.207 5.331 1.00 29.38 478 VAL B O 1
ATOM 3260 N N . LEU B 1 175 ? 2.090 11.828 7.298 1.00 27.51 479 LEU B N 1
ATOM 3261 C CA . LEU B 1 175 ? 1.993 10.494 7.882 1.00 25.18 479 LEU B CA 1
ATOM 3262 C C . LEU B 1 175 ? 0.539 10.027 7.930 1.00 25.53 479 LEU B C 1
ATOM 3263 O O . LEU B 1 175 ? 0.245 8.860 7.665 1.00 28.69 479 LEU B O 1
ATOM 3268 N N . ASP B 1 176 ? -0.367 10.941 8.265 1.00 25.70 480 ASP B N 1
ATOM 3269 C CA . ASP B 1 176 ? -1.794 10.623 8.271 1.00 27.39 480 ASP B CA 1
ATOM 3270 C C . ASP B 1 176 ? -2.252 10.231 6.864 1.00 27.30 480 ASP B C 1
ATOM 3271 O O . ASP B 1 176 ? -3.039 9.300 6.695 1.00 27.38 480 ASP B O 1
ATOM 3276 N N . LYS B 1 177 ? -1.749 10.941 5.857 1.00 27.96 481 LYS B N 1
ATOM 3277 C CA . LYS B 1 177 ? -2.060 10.629 4.464 1.00 31.06 481 LYS B CA 1
ATOM 3278 C C . LYS B 1 177 ? -1.623 9.211 4.106 1.00 26.86 481 LYS B C 1
ATOM 3279 O O . LYS B 1 177 ? -2.328 8.493 3.395 1.00 27.84 481 LYS B O 1
ATOM 3285 N N . ILE B 1 178 ? -0.452 8.810 4.592 1.00 26.09 482 ILE B N 1
ATOM 3286 C CA . ILE B 1 178 ? 0.048 7.469 4.313 1.00 25.79 482 ILE B CA 1
ATOM 3287 C C . ILE B 1 178 ? -0.825 6.416 4.991 1.00 26.41 482 ILE B C 1
ATOM 3288 O O . ILE B 1 178 ? -1.013 5.317 4.464 1.00 24.79 482 ILE B O 1
ATOM 3293 N N . THR B 1 179 ? -1.366 6.755 6.158 1.00 24.67 483 THR B N 1
ATOM 3294 C CA . THR B 1 179 ? -2.300 5.863 6.831 1.00 23.73 483 THR B CA 1
ATOM 3295 C C . THR B 1 179 ? -3.548 5.686 5.971 1.00 27.73 483 THR B C 1
ATOM 3296 O O . THR B 1 179 ? -3.994 4.563 5.739 1.00 28.41 483 THR B O 1
ATOM 3300 N N . ASP B 1 180 ? -4.104 6.800 5.501 1.00 29.25 484 ASP B N 1
ATOM 3301 C CA . ASP B 1 180 ? -5.257 6.764 4.605 1.00 29.95 484 ASP B CA 1
ATOM 3302 C C . ASP B 1 180 ? -4.951 5.891 3.390 1.00 29.17 484 ASP B C 1
ATOM 3303 O O . ASP B 1 180 ? -5.804 5.139 2.914 1.00 28.77 484 ASP B O 1
ATOM 3308 N N . THR B 1 181 ? -3.727 5.999 2.890 1.00 25.41 485 THR B N 1
ATOM 3309 C CA . THR B 1 181 ? -3.308 5.220 1.733 1.00 27.96 485 THR B CA 1
ATOM 3310 C C . THR B 1 181 ? -3.274 3.728 2.042 1.00 28.11 485 THR B C 1
ATOM 3311 O O . THR B 1 181 ? -3.750 2.911 1.249 1.00 30.19 485 THR B O 1
ATOM 3315 N N . LEU B 1 182 ? -2.715 3.373 3.195 1.00 27.13 486 LEU B N 1
ATOM 3316 C CA . LEU B 1 182 ? -2.658 1.974 3.605 1.00 27.84 486 LEU B CA 1
ATOM 3317 C C . LEU B 1 182 ? -4.058 1.382 3.723 1.00 28.89 486 LEU B C 1
ATOM 3318 O O . LEU B 1 182 ? -4.317 0.279 3.238 1.00 29.50 486 LEU B O 1
ATOM 3323 N N . ILE B 1 183 ? -4.959 2.120 4.364 1.00 27.01 487 ILE B N 1
ATOM 3324 C CA . ILE B 1 183 ? -6.344 1.678 4.487 1.00 27.70 487 ILE B CA 1
ATOM 3325 C C . ILE B 1 183 ? -6.983 1.526 3.110 1.00 30.77 487 ILE B C 1
ATOM 3326 O O . ILE B 1 183 ? -7.674 0.543 2.841 1.00 32.75 487 ILE B O 1
ATOM 3331 N N . HIS B 1 184 ? -6.748 2.505 2.243 1.00 30.71 488 HIS B N 1
ATOM 3332 C CA . HIS B 1 184 ? -7.261 2.470 0.879 1.00 33.79 488 HIS B CA 1
ATOM 3333 C C . HIS B 1 184 ? -6.826 1.196 0.162 1.00 34.78 488 HIS B C 1
ATOM 3334 O O . HIS B 1 184 ? -7.633 0.524 -0.482 1.00 35.57 488 HIS B O 1
ATOM 3341 N N . LEU B 1 185 ? -5.542 0.873 0.272 1.00 32.15 489 LEU B N 1
ATOM 3342 C CA . LEU B 1 185 ? -5.000 -0.328 -0.349 1.00 30.55 489 LEU B CA 1
ATOM 3343 C C . LEU B 1 185 ? -5.692 -1.586 0.168 1.00 28.72 489 LEU B C 1
ATOM 3344 O O . LEU B 1 185 ? -6.075 -2.458 -0.610 1.00 31.42 489 LEU B O 1
ATOM 3349 N N . MET B 1 186 ? -5.854 -1.672 1.482 1.00 28.97 490 MET B N 1
ATOM 3350 C CA . MET B 1 186 ? -6.441 -2.857 2.102 1.00 29.72 490 MET B CA 1
ATOM 3351 C C . MET B 1 186 ? -7.910 -3.041 1.723 1.00 30.91 490 MET B C 1
ATOM 3352 O O . MET B 1 186 ? -8.359 -4.159 1.467 1.00 31.91 490 MET B O 1
ATOM 3357 N N . ALA B 1 187 ? -8.653 -1.941 1.681 1.00 30.02 491 ALA B N 1
ATOM 3358 C CA . ALA B 1 187 ? -10.047 -1.985 1.256 1.00 34.51 491 ALA B CA 1
ATOM 3359 C C . ALA B 1 187 ? -10.138 -2.436 -0.200 1.00 35.98 491 ALA B C 1
ATOM 3360 O O . ALA B 1 187 ? -10.949 -3.294 -0.552 1.00 36.33 491 ALA B O 1
ATOM 3362 N N . LYS B 1 188 ? -9.291 -1.854 -1.039 1.00 34.68 492 LYS B N 1
ATOM 3363 C CA . LYS B 1 188 ? -9.259 -2.193 -2.455 1.00 40.08 492 LYS B CA 1
ATOM 3364 C C . LYS B 1 188 ? -8.927 -3.669 -2.654 1.00 40.45 492 LYS B C 1
ATOM 3365 O O . LYS B 1 188 ? -9.342 -4.278 -3.637 1.00 42.06 492 LYS B O 1
ATOM 3371 N N . ALA B 1 189 ? -8.185 -4.241 -1.709 1.00 40.13 493 ALA B N 1
ATOM 3372 C CA . ALA B 1 189 ? -7.802 -5.648 -1.783 1.00 39.85 493 ALA B CA 1
ATOM 3373 C C . ALA B 1 189 ? -8.875 -6.574 -1.203 1.00 39.03 493 ALA B C 1
ATOM 3374 O O . ALA B 1 189 ? -8.711 -7.793 -1.186 1.00 39.33 493 ALA B O 1
ATOM 3376 N N . GLY B 1 190 ? -9.966 -5.990 -0.718 1.00 39.81 494 GLY B N 1
ATOM 3377 C CA . GLY B 1 190 ? -11.109 -6.772 -0.279 1.00 39.73 494 GLY B CA 1
ATOM 3378 C C . GLY B 1 190 ? -11.181 -7.085 1.206 1.00 36.58 494 GLY B C 1
ATOM 3379 O O . GLY B 1 190 ? -12.066 -7.819 1.642 1.00 36.19 494 GLY B O 1
ATOM 3380 N N . LEU B 1 191 ? -10.257 -6.540 1.990 1.00 33.05 495 LEU B N 1
ATOM 3381 C CA . LEU B 1 191 ? -10.298 -6.743 3.437 1.00 28.97 495 LEU B CA 1
ATOM 3382 C C . LEU B 1 191 ? -11.535 -6.080 4.037 1.00 28.81 495 LEU B C 1
ATOM 3383 O O . LEU B 1 191 ? -11.911 -4.978 3.640 1.00 29.55 495 LEU B O 1
ATOM 3388 N N . THR B 1 192 ? -12.169 -6.753 4.992 1.00 25.49 496 THR B N 1
ATOM 3389 C CA . THR B 1 192 ? -13.314 -6.170 5.679 1.00 27.37 496 THR B CA 1
ATOM 3390 C C . THR B 1 192 ? -12.856 -5.004 6.548 1.00 26.88 496 THR B C 1
ATOM 3391 O O . THR B 1 192 ? -11.664 -4.837 6.800 1.00 25.62 496 THR B O 1
ATOM 3395 N N . LEU B 1 193 ? -13.810 -4.201 7.006 1.00 25.66 497 LEU B N 1
ATOM 3396 C CA . LEU B 1 193 ? -13.497 -3.047 7.835 1.00 25.46 497 LEU B CA 1
ATOM 3397 C C . LEU B 1 193 ? -12.640 -3.445 9.036 1.00 28.54 497 LEU B C 1
ATOM 3398 O O . LEU B 1 193 ? -11.623 -2.810 9.319 1.00 26.31 497 LEU B O 1
ATOM 3403 N N . GLN B 1 194 ? -13.042 -4.502 9.737 1.00 26.30 498 GLN B N 1
ATOM 3404 C CA A GLN B 1 194 ? -12.296 -4.972 10.900 0.53 25.78 498 GLN B CA 1
ATOM 3405 C CA B GLN B 1 194 ? -12.292 -4.960 10.901 0.47 25.89 498 GLN B CA 1
ATOM 3406 C C . GLN B 1 194 ? -10.904 -5.470 10.514 1.00 26.45 498 GLN B C 1
ATOM 3407 O O . GLN B 1 194 ? -9.916 -5.179 11.192 1.00 24.74 498 GLN B O 1
ATOM 3418 N N . GLN B 1 195 ? -10.827 -6.222 9.420 1.00 24.47 499 GLN B N 1
ATOM 3419 C CA . GLN B 1 195 ? -9.544 -6.723 8.940 1.00 24.18 499 GLN B CA 1
ATOM 3420 C C . GLN B 1 195 ? -8.604 -5.572 8.607 1.00 23.01 499 GLN B C 1
ATOM 3421 O O . GLN B 1 195 ? -7.390 -5.686 8.762 1.00 27.65 499 GLN B O 1
ATOM 3427 N N . GLN B 1 196 ? -9.174 -4.458 8.164 1.00 22.00 500 GLN B N 1
ATOM 3428 C CA . GLN B 1 196 ? -8.386 -3.289 7.799 1.00 25.17 500 GLN B CA 1
ATOM 3429 C C . GLN B 1 196 ? -7.627 -2.705 8.983 1.00 23.91 500 GLN B C 1
ATOM 3430 O O . GLN B 1 196 ? -6.425 -2.470 8.889 1.00 21.99 500 GLN B O 1
ATOM 3436 N N . HIS B 1 197 ? -8.313 -2.464 10.098 1.00 24.73 501 HIS B N 1
ATOM 3437 C CA . HIS B 1 197 ? -7.615 -1.910 11.254 1.00 25.15 501 HIS B CA 1
ATOM 3438 C C . HIS B 1 197 ? -6.693 -2.940 11.915 1.00 22.59 501 HIS B C 1
ATOM 3439 O O . HIS B 1 197 ? -5.640 -2.593 12.445 1.00 21.53 501 HIS B O 1
ATOM 3446 N N . GLN B 1 198 ? -7.071 -4.210 11.847 1.00 22.99 502 GLN B N 1
ATOM 3447 C CA . GLN B 1 198 ? -6.217 -5.272 12.369 1.00 23.26 502 GLN B CA 1
ATOM 3448 C C . GLN B 1 198 ? -4.902 -5.390 11.596 1.00 21.57 502 GLN B C 1
ATOM 3449 O O . GLN B 1 198 ? -3.833 -5.512 12.194 1.00 22.17 502 GLN B O 1
ATOM 3455 N N . ARG B 1 199 ? -4.979 -5.353 10.271 1.00 23.65 503 ARG B N 1
ATOM 3456 C CA . ARG B 1 199 ? -3.774 -5.441 9.451 1.00 20.79 503 ARG B CA 1
ATOM 3457 C C . ARG B 1 199 ? -2.915 -4.185 9.591 1.00 23.46 503 ARG B C 1
ATOM 3458 O O . ARG B 1 199 ? -1.688 -4.268 9.645 1.00 17.36 503 ARG B O 1
ATOM 3466 N N . LEU B 1 200 ? -3.563 -3.024 9.649 1.00 25.02 504 LEU B N 1
ATOM 3467 C CA . LEU B 1 200 ? -2.844 -1.768 9.836 1.00 22.90 504 LEU B CA 1
ATOM 3468 C C . LEU B 1 200 ? -1.959 -1.859 11.072 1.00 23.48 504 LEU B C 1
ATOM 3469 O O . LEU B 1 200 ? -0.786 -1.491 11.036 1.00 22.08 504 LEU B O 1
ATOM 3474 N N . ALA B 1 201 ? -2.531 -2.360 12.163 1.00 20.73 505 ALA B N 1
ATOM 3475 C CA . ALA B 1 201 ? -1.796 -2.505 13.413 1.00 19.00 505 ALA B CA 1
ATOM 3476 C C . ALA B 1 201 ? -0.658 -3.525 13.309 1.00 16.94 505 ALA B C 1
ATOM 3477 O O . ALA B 1 201 ? 0.442 -3.285 13.801 1.00 19.26 505 ALA B O 1
ATOM 3479 N N . GLN B 1 202 ? -0.918 -4.661 12.669 1.00 19.28 506 GLN B N 1
ATOM 3480 C CA . GLN B 1 202 ? 0.117 -5.678 12.498 1.00 23.39 506 GLN B CA 1
ATOM 3481 C C . GLN B 1 202 ? 1.319 -5.110 11.744 1.00 24.79 506 GLN B C 1
ATOM 3482 O O . GLN B 1 202 ? 2.468 -5.344 12.119 1.00 25.79 506 GLN B O 1
ATOM 3488 N N . LEU B 1 203 ? 1.049 -4.359 10.681 1.00 24.34 507 LEU B N 1
ATOM 3489 C CA . LEU B 1 203 ? 2.117 -3.778 9.874 1.00 22.60 507 LEU B CA 1
ATOM 3490 C C . LEU B 1 203 ? 2.935 -2.763 10.664 1.00 24.65 507 LEU B C 1
ATOM 3491 O O . LEU B 1 203 ? 4.165 -2.799 10.648 1.00 23.49 507 LEU B O 1
ATOM 3496 N N . LEU B 1 204 ? 2.250 -1.862 11.361 1.00 22.99 508 LEU B N 1
ATOM 3497 C CA . LEU B 1 204 ? 2.928 -0.815 12.123 1.00 17.94 508 LEU B CA 1
ATOM 3498 C C . LEU B 1 204 ? 3.740 -1.366 13.290 1.00 20.03 508 LEU B C 1
ATOM 3499 O O . LEU B 1 204 ? 4.809 -0.844 13.614 1.00 20.33 508 LEU B O 1
ATOM 3504 N N . LEU B 1 205 ? 3.241 -2.426 13.917 1.00 17.65 509 LEU B N 1
ATOM 3505 C CA . LEU B 1 205 ? 3.970 -3.063 15.008 1.00 19.69 509 LEU B CA 1
ATOM 3506 C C . LEU B 1 205 ? 5.296 -3.662 14.536 1.00 22.20 509 LEU B C 1
ATOM 3507 O O . LEU B 1 205 ? 6.241 -3.774 15.318 1.00 23.55 509 LEU B O 1
ATOM 3512 N N . ILE B 1 206 ? 5.362 -4.045 13.262 1.00 19.67 510 ILE B N 1
ATOM 3513 C CA . ILE B 1 206 ? 6.616 -4.518 12.669 1.00 21.20 510 ILE B CA 1
ATOM 3514 C C . ILE B 1 206 ? 7.701 -3.450 12.752 1.00 21.91 510 ILE B C 1
ATOM 3515 O O . ILE B 1 206 ? 8.878 -3.757 12.949 1.00 17.60 510 ILE B O 1
ATOM 3520 N N . LEU B 1 207 ? 7.296 -2.192 12.598 1.00 22.93 511 LEU B N 1
ATOM 3521 C CA . LEU B 1 207 ? 8.230 -1.072 12.641 1.00 25.05 511 LEU B CA 1
ATOM 3522 C C . LEU B 1 207 ? 8.965 -0.979 13.972 1.00 25.92 511 LEU B C 1
ATOM 3523 O O . LEU B 1 207 ? 10.092 -0.486 14.030 1.00 25.85 511 LEU B O 1
ATOM 3528 N N . SER B 1 208 ? 8.328 -1.439 15.045 1.00 20.14 512 SER B N 1
ATOM 3529 C CA A SER B 1 208 ? 8.975 -1.499 16.348 0.62 21.03 512 SER B CA 1
ATOM 3530 C CA B SER B 1 208 ? 8.989 -1.478 16.340 0.38 20.98 512 SER B CA 1
ATOM 3531 C C . SER B 1 208 ? 10.144 -2.474 16.308 1.00 19.71 512 SER B C 1
ATOM 3532 O O . SER B 1 208 ? 11.212 -2.213 16.864 1.00 17.33 512 SER B O 1
ATOM 3537 N N . HIS B 1 209 ? 9.929 -3.605 15.644 1.00 18.48 513 HIS B N 1
ATOM 3538 C CA A HIS B 1 209 ? 10.971 -4.613 15.500 0.62 18.21 513 HIS B CA 1
ATOM 3539 C CA B HIS B 1 209 ? 10.968 -4.618 15.498 0.38 18.58 513 HIS B CA 1
ATOM 3540 C C . HIS B 1 209 ? 12.077 -4.127 14.569 1.00 18.72 513 HIS B C 1
ATOM 3541 O O . HIS B 1 209 ? 13.253 -4.427 14.772 1.00 16.89 513 HIS B O 1
ATOM 3554 N N . ILE B 1 210 ? 11.697 -3.366 13.551 1.00 18.11 514 ILE B N 1
ATOM 3555 C CA . ILE B 1 210 ? 12.680 -2.812 12.629 1.00 18.74 514 ILE B CA 1
ATOM 3556 C C . ILE B 1 210 ? 13.555 -1.787 13.349 1.00 18.02 514 ILE B C 1
ATOM 3557 O O . ILE B 1 210 ? 14.768 -1.756 13.159 1.00 18.26 514 ILE B O 1
ATOM 3562 N N . ARG B 1 211 ? 12.942 -0.964 14.195 1.00 16.78 515 ARG B N 1
ATOM 3563 C CA . ARG B 1 211 ? 13.703 -0.024 15.011 1.00 14.37 515 ARG B CA 1
ATOM 3564 C C . ARG B 1 211 ? 14.707 -0.771 15.883 1.00 17.47 515 ARG B C 1
ATOM 3565 O O . ARG B 1 211 ? 15.872 -0.382 15.986 1.00 18.76 515 ARG B O 1
ATOM 3573 N N . HIS B 1 212 ? 14.242 -1.842 16.521 1.00 17.34 516 HIS B N 1
ATOM 3574 C CA . HIS B 1 212 ? 15.091 -2.643 17.396 1.00 18.24 516 HIS B CA 1
ATOM 3575 C C . HIS B 1 212 ? 16.308 -3.185 16.647 1.00 16.43 516 HIS B C 1
ATOM 3576 O O . HIS B 1 212 ? 17.435 -3.094 17.132 1.00 19.62 516 HIS B O 1
ATOM 3583 N N . MET B 1 213 ? 16.074 -3.752 15.467 1.00 18.14 517 MET B N 1
ATOM 3584 C CA . MET B 1 213 ? 17.157 -4.315 14.665 1.00 19.48 517 MET B CA 1
ATOM 3585 C C . MET B 1 213 ? 18.147 -3.244 14.227 1.00 19.85 517 MET B C 1
ATOM 3586 O O . MET B 1 213 ? 19.354 -3.480 14.199 1.00 21.24 517 MET B O 1
ATOM 3591 N N . SER B 1 214 ? 17.633 -2.068 13.885 1.00 18.76 518 SER B N 1
ATOM 3592 C CA . SER B 1 214 ? 18.496 -0.954 13.510 1.00 21.55 518 SER B CA 1
ATOM 3593 C C . SER B 1 214 ? 19.416 -0.546 14.657 1.00 18.01 518 SER B C 1
ATOM 3594 O O . SER B 1 214 ? 20.610 -0.326 14.454 1.00 18.26 518 SER B O 1
ATOM 3597 N N . ASN B 1 215 ? 18.868 -0.448 15.865 1.00 18.66 519 ASN B N 1
ATOM 3598 C CA . ASN B 1 215 ? 19.684 -0.087 17.019 1.00 19.38 519 ASN B CA 1
ATOM 3599 C C . ASN B 1 215 ? 20.746 -1.136 17.321 1.00 19.28 519 ASN B C 1
ATOM 3600 O O . ASN B 1 215 ? 21.885 -0.801 17.644 1.00 20.83 519 ASN B O 1
ATOM 3605 N N . LYS B 1 216 ? 20.373 -2.406 17.210 1.00 19.30 520 LYS B N 1
ATOM 3606 C CA . LYS B 1 216 ? 21.324 -3.494 17.416 1.00 23.11 520 LYS B CA 1
ATOM 3607 C C . LYS B 1 216 ? 22.389 -3.508 16.322 1.00 23.85 520 LYS B C 1
ATOM 3608 O O . LYS B 1 216 ? 23.570 -3.725 16.596 1.00 21.32 520 LYS B O 1
ATOM 3614 N N . GLY B 1 217 ? 21.963 -3.274 15.084 1.00 22.54 521 GLY B N 1
ATOM 3615 C CA . GLY B 1 217 ? 22.881 -3.210 13.961 1.00 20.11 521 GLY B CA 1
ATOM 3616 C C . GLY B 1 217 ? 23.833 -2.035 14.075 1.00 24.05 521 GLY B C 1
ATOM 3617 O O . GLY B 1 217 ? 25.011 -2.138 13.727 1.00 23.34 521 GLY B O 1
ATOM 3618 N N . MET B 1 218 ? 23.325 -0.911 14.570 1.00 23.61 522 MET B N 1
ATOM 3619 C CA . MET B 1 218 ? 24.146 0.285 14.727 1.00 23.81 522 MET B CA 1
ATOM 3620 C C . MET B 1 218 ? 25.268 0.035 15.733 1.00 21.73 522 MET B C 1
ATOM 3621 O O . MET B 1 218 ? 26.421 0.413 15.504 1.00 22.89 522 MET B O 1
ATOM 3626 N N . GLU B 1 219 ? 24.925 -0.601 16.852 1.00 24.09 523 GLU B N 1
ATOM 3627 C CA A GLU B 1 219 ? 25.908 -0.961 17.869 0.43 25.19 523 GLU B CA 1
ATOM 3628 C CA B GLU B 1 219 ? 25.920 -0.942 17.859 0.57 24.77 523 GLU B CA 1
ATOM 3629 C C . GLU B 1 219 ? 26.967 -1.894 17.292 1.00 24.28 523 GLU B C 1
ATOM 3630 O O . GLU B 1 219 ? 28.161 -1.738 17.554 1.00 23.84 523 GLU B O 1
ATOM 3641 N N . HIS B 1 220 ? 26.519 -2.876 16.514 1.00 18.98 524 HIS B N 1
ATOM 3642 C CA . HIS B 1 220 ? 27.431 -3.847 15.916 1.00 19.73 524 HIS B CA 1
ATOM 3643 C C . HIS B 1 220 ? 28.382 -3.198 14.911 1.00 20.15 524 HIS B C 1
ATOM 3644 O O . HIS B 1 220 ? 29.593 -3.418 14.949 1.00 20.54 524 HIS B O 1
ATOM 3651 N N . LEU B 1 221 ? 27.825 -2.405 14.005 1.00 19.22 525 LEU B N 1
ATOM 3652 C CA . LEU B 1 221 ? 28.626 -1.695 13.016 1.00 20.47 525 LEU B CA 1
ATOM 3653 C C . LEU B 1 221 ? 29.669 -0.814 13.707 1.00 22.68 525 LEU B C 1
ATOM 3654 O O . LEU B 1 221 ? 30.846 -0.806 13.335 1.00 18.83 525 LEU B O 1
ATOM 3659 N N . TYR B 1 222 ? 29.230 -0.069 14.715 1.00 20.27 526 TYR B N 1
ATOM 3660 C CA . TYR B 1 222 ? 30.122 0.791 15.487 1.00 20.41 526 TYR B CA 1
ATOM 3661 C C . TYR B 1 222 ? 31.227 -0.047 16.121 1.00 25.02 526 TYR B C 1
ATOM 3662 O O . TYR B 1 222 ? 32.395 0.358 16.152 1.00 26.06 526 TYR B O 1
ATOM 3671 N N . SER B 1 223 ? 30.848 -1.218 16.623 1.00 25.15 527 SER B N 1
ATOM 3672 C CA . SER B 1 223 ? 31.799 -2.150 17.218 1.00 28.86 527 SER B CA 1
ATOM 3673 C C . SER B 1 223 ? 32.890 -2.577 16.227 1.00 29.86 527 SER B C 1
ATOM 3674 O O . SER B 1 223 ? 34.080 -2.570 16.553 1.00 32.54 527 SER B O 1
ATOM 3677 N N . MET B 1 224 ? 32.478 -2.953 15.020 1.00 26.97 528 MET B N 1
ATOM 3678 C CA . MET B 1 224 ? 33.422 -3.350 13.983 1.00 24.29 528 MET B CA 1
ATOM 3679 C C . MET B 1 224 ? 34.356 -2.196 13.635 1.00 27.69 528 MET B C 1
ATOM 3680 O O . MET B 1 224 ? 35.561 -2.386 13.458 1.00 27.03 528 MET B O 1
ATOM 3685 N N . LYS B 1 225 ? 33.790 -0.999 13.533 1.00 27.14 529 LYS B N 1
ATOM 3686 C CA . LYS B 1 225 ? 34.571 0.198 13.253 1.00 27.94 529 LYS B CA 1
ATOM 3687 C C . LYS B 1 225 ? 35.645 0.413 14.314 1.00 28.60 529 LYS B C 1
ATOM 3688 O O . LYS B 1 225 ? 36.804 0.673 13.996 1.00 25.28 529 LYS B O 1
ATOM 3694 N N . CYS B 1 226 ? 35.255 0.294 15.579 1.00 29.09 530 CYS B N 1
ATOM 3695 C CA . CYS B 1 226 ? 36.163 0.580 16.687 1.00 29.65 530 CYS B CA 1
ATOM 3696 C C . CYS B 1 226 ? 37.208 -0.507 16.910 1.00 28.17 530 CYS B C 1
ATOM 3697 O O . CYS B 1 226 ? 38.093 -0.363 17.757 1.00 28.51 530 CYS B O 1
ATOM 3700 N N . LYS B 1 227 ? 37.105 -1.592 16.151 1.00 27.98 531 LYS B N 1
ATOM 3701 C CA . LYS B 1 227 ? 38.118 -2.640 16.200 1.00 33.08 531 LYS B CA 1
ATOM 3702 C C . LYS B 1 227 ? 38.920 -2.670 14.904 1.00 31.60 531 LYS B C 1
ATOM 3703 O O . LYS B 1 227 ? 39.656 -3.620 14.639 1.00 32.01 531 LYS B O 1
ATOM 3709 N N . ASN B 1 228 ? 38.774 -1.617 14.105 1.00 31.49 532 ASN B N 1
ATOM 3710 C CA . ASN B 1 228 ? 39.474 -1.509 12.826 1.00 31.12 532 ASN B CA 1
ATOM 3711 C C . ASN B 1 228 ? 39.305 -2.741 11.943 1.00 31.66 532 ASN B C 1
ATOM 3712 O O . ASN B 1 228 ? 40.227 -3.127 11.224 1.00 30.69 532 ASN B O 1
ATOM 3717 N N . VAL B 1 229 ? 38.128 -3.356 11.998 1.00 29.14 533 VAL B N 1
ATOM 3718 C CA . VAL B 1 229 ? 37.846 -4.528 11.175 1.00 29.15 533 VAL B CA 1
ATOM 3719 C C . VAL B 1 229 ? 37.676 -4.130 9.715 1.00 30.88 533 VAL B C 1
ATOM 3720 O O . VAL B 1 229 ? 38.199 -4.783 8.813 1.00 29.81 533 VAL B O 1
ATOM 3724 N N . VAL B 1 230 ? 36.945 -3.046 9.489 1.00 32.53 534 VAL B N 1
ATOM 3725 C CA . VAL B 1 230 ? 36.654 -2.596 8.136 1.00 35.60 534 VAL B CA 1
ATOM 3726 C C . VAL B 1 230 ? 36.692 -1.076 8.057 1.00 33.57 534 VAL B C 1
ATOM 3727 O O . VAL B 1 230 ? 36.254 -0.391 8.980 1.00 31.22 534 VAL B O 1
ATOM 3731 N N . PRO B 1 231 ? 37.241 -0.541 6.959 1.00 38.10 535 PRO B N 1
ATOM 3732 C CA . PRO B 1 231 ? 37.164 0.903 6.736 1.00 40.39 535 PRO B CA 1
ATOM 3733 C C . PRO B 1 231 ? 35.794 1.272 6.176 1.00 39.69 535 PRO B C 1
ATOM 3734 O O . PRO B 1 231 ? 35.367 0.709 5.168 1.00 44.12 535 PRO B O 1
ATOM 3738 N N . LEU B 1 232 ? 35.103 2.191 6.837 1.00 36.03 536 LEU B N 1
ATOM 3739 C CA . LEU B 1 232 ? 33.808 2.647 6.355 1.00 29.04 536 LEU B CA 1
ATOM 3740 C C . LEU B 1 232 ? 33.998 3.887 5.490 1.00 31.41 536 LEU B C 1
ATOM 3741 O O . LEU B 1 232 ? 34.904 4.686 5.734 1.00 30.13 536 LEU B O 1
ATOM 3746 N N . SER B 1 233 ? 33.154 4.042 4.476 1.00 32.85 537 SER B N 1
ATOM 3747 C CA . SER B 1 233 ? 33.191 5.242 3.646 1.00 32.60 537 SER B CA 1
ATOM 3748 C C . SER B 1 233 ? 32.927 6.466 4.515 1.00 32.81 537 SER B C 1
ATOM 3749 O O . SER B 1 233 ? 32.346 6.353 5.592 1.00 31.05 537 SER B O 1
ATOM 3752 N N . ASP B 1 234 ? 33.360 7.635 4.052 1.00 36.65 538 ASP B N 1
ATOM 3753 C CA . ASP B 1 234 ? 33.152 8.866 4.808 1.00 34.68 538 ASP B CA 1
ATOM 3754 C C . ASP B 1 234 ? 31.670 9.100 5.096 1.00 32.84 538 ASP B C 1
ATOM 3755 O O . ASP B 1 234 ? 31.303 9.541 6.187 1.00 30.02 538 ASP B O 1
ATOM 3760 N N . LEU B 1 235 ? 30.820 8.793 4.120 1.00 27.86 539 LEU B N 1
ATOM 3761 C CA . LEU B 1 235 ? 29.382 8.967 4.291 1.00 26.33 539 LEU B CA 1
ATOM 3762 C C . LEU B 1 235 ? 28.847 8.043 5.379 1.00 28.71 539 LEU B C 1
ATOM 3763 O O . LEU B 1 235 ? 28.111 8.469 6.270 1.00 28.34 539 LEU B O 1
ATOM 3768 N N . LEU B 1 236 ? 29.223 6.772 5.299 1.00 26.48 540 LEU B N 1
ATOM 3769 C CA . LEU B 1 236 ? 28.766 5.780 6.258 1.00 28.58 540 LEU B CA 1
ATOM 3770 C C . LEU B 1 236 ? 29.272 6.121 7.659 1.00 29.34 540 LEU B C 1
ATOM 3771 O O . LEU B 1 236 ? 28.565 5.918 8.645 1.00 31.35 540 LEU B O 1
ATOM 3776 N N . LEU B 1 237 ? 30.490 6.654 7.739 1.00 28.61 541 LEU B N 1
ATOM 3777 C CA . LEU B 1 237 ? 31.067 7.069 9.013 1.00 30.61 541 LEU B CA 1
ATOM 3778 C C . LEU B 1 237 ? 30.237 8.180 9.636 1.00 33.72 541 LEU B C 1
ATOM 3779 O O . LEU B 1 237 ? 30.020 8.197 10.848 1.00 31.59 541 LEU B O 1
ATOM 3784 N N . GLU B 1 238 ? 29.779 9.113 8.805 1.00 34.42 542 GLU B N 1
ATOM 3785 C CA . GLU B 1 238 ? 28.988 10.239 9.299 1.00 33.59 542 GLU B CA 1
ATOM 3786 C C . GLU B 1 238 ? 27.562 9.832 9.678 1.00 31.62 542 GLU B C 1
ATOM 3787 O O . GLU B 1 238 ? 27.009 10.341 10.658 1.00 31.16 542 GLU B O 1
ATOM 3793 N N . MET B 1 239 ? 26.966 8.929 8.899 1.00 30.35 543 MET B N 1
ATOM 3794 C CA . MET B 1 239 ? 25.649 8.382 9.229 1.00 27.00 543 MET B CA 1
ATOM 3795 C C . MET B 1 239 ? 25.699 7.626 10.554 1.00 33.71 543 MET B C 1
ATOM 3796 O O . MET B 1 239 ? 24.792 7.730 11.384 1.00 32.99 543 MET B O 1
ATOM 3801 N N . LEU B 1 240 ? 26.767 6.856 10.738 1.00 34.91 544 LEU B N 1
ATOM 3802 C CA . LEU B 1 240 ? 26.977 6.097 11.963 1.00 33.83 544 LEU B CA 1
ATOM 3803 C C . LEU B 1 240 ? 27.233 7.039 13.134 1.00 35.53 544 LEU B C 1
ATOM 3804 O O . LEU B 1 240 ? 26.737 6.822 14.239 1.00 33.91 544 LEU B O 1
ATOM 3809 N N . ASP B 1 241 ? 28.000 8.094 12.873 1.00 39.03 545 ASP B N 1
ATOM 3810 C CA . ASP B 1 241 ? 28.372 9.072 13.890 1.00 43.26 545 ASP B CA 1
ATOM 3811 C C . ASP B 1 241 ? 27.157 9.794 14.466 1.00 43.26 545 ASP B C 1
ATOM 3812 O O . ASP B 1 241 ? 27.136 10.158 15.644 1.00 40.65 545 ASP B O 1
ATOM 3817 N N . ALA B 1 242 ? 26.148 10.004 13.627 1.00 40.36 546 ALA B N 1
ATOM 3818 C CA . ALA B 1 242 ? 24.943 10.716 14.037 1.00 41.28 546 ALA B CA 1
ATOM 3819 C C . ALA B 1 242 ? 24.225 10.010 15.184 1.00 38.47 546 ALA B C 1
ATOM 3820 O O . ALA B 1 242 ? 23.367 10.598 15.845 1.00 37.38 546 ALA B O 1
ATOM 3822 N N . HIS B 1 243 ? 24.580 8.751 15.419 1.00 35.28 547 HIS B N 1
ATOM 3823 C CA . HIS B 1 243 ? 23.932 7.958 16.458 1.00 35.72 547 HIS B CA 1
ATOM 3824 C C . HIS B 1 243 ? 24.731 7.910 17.757 1.00 44.15 547 HIS B C 1
ATOM 3825 O O . HIS B 1 243 ? 24.485 7.062 18.614 1.00 47.43 547 HIS B O 1
ATOM 3832 N N . ARG B 1 244 ? 25.680 8.828 17.900 1.00 47.31 548 ARG B N 1
ATOM 3833 C CA . ARG B 1 244 ? 26.464 8.929 19.127 1.00 53.60 548 ARG B CA 1
ATOM 3834 C C . ARG B 1 244 ? 26.910 10.367 19.376 1.00 57.05 548 ARG B C 1
ATOM 3835 O O . ARG B 1 244 ? 26.282 11.314 18.898 1.00 57.11 548 ARG B O 1
ATOM 3837 N N . HIS C 2 1 ? 15.890 -21.167 39.144 1.00 79.08 687 HIS C N 1
ATOM 3838 C CA . HIS C 2 1 ? 16.873 -20.520 38.281 1.00 75.12 687 HIS C CA 1
ATOM 3839 C C . HIS C 2 1 ? 16.779 -18.997 38.337 1.00 66.22 687 HIS C C 1
ATOM 3840 O O . HIS C 2 1 ? 17.110 -18.386 39.353 1.00 66.81 687 HIS C O 1
ATOM 3847 N N . LYS C 2 2 ? 16.333 -18.390 37.242 1.00 57.20 688 LYS C N 1
ATOM 3848 C CA . LYS C 2 2 ? 16.201 -16.940 37.173 1.00 49.60 688 LYS C CA 1
ATOM 3849 C C . LYS C 2 2 ? 15.247 -16.420 38.241 1.00 46.30 688 LYS C C 1
ATOM 3850 O O . LYS C 2 2 ? 14.266 -17.079 38.583 1.00 45.98 688 LYS C O 1
ATOM 3856 N N . ILE C 2 3 ? 15.540 -15.232 38.761 1.00 41.13 689 ILE C N 1
ATOM 3857 C CA . ILE C 2 3 ? 14.653 -14.578 39.712 1.00 40.46 689 ILE C CA 1
ATOM 3858 C C . ILE C 2 3 ? 13.298 -14.343 39.058 1.00 37.99 689 ILE C C 1
ATOM 3859 O O . ILE C 2 3 ? 12.253 -14.491 39.691 1.00 37.24 689 ILE C O 1
ATOM 3864 N N . LEU C 2 4 ? 13.333 -13.982 37.779 1.00 34.01 690 LEU C N 1
ATOM 3865 C CA . LEU C 2 4 ? 12.123 -13.731 37.006 1.00 36.29 690 LEU C CA 1
ATOM 3866 C C . LEU C 2 4 ? 11.228 -14.964 36.987 1.00 35.31 690 LEU C C 1
ATOM 3867 O O . LEU C 2 4 ? 10.013 -14.857 37.143 1.00 34.54 690 LEU C O 1
ATOM 3872 N N . HIS C 2 5 ? 11.834 -16.133 36.797 1.00 36.06 691 HIS C N 1
ATOM 3873 C CA . HIS C 2 5 ? 11.105 -17.394 36.868 1.00 40.97 691 HIS C CA 1
ATOM 3874 C C . HIS C 2 5 ? 10.344 -17.497 38.182 1.00 43.49 691 HIS C C 1
ATOM 3875 O O . HIS C 2 5 ? 9.151 -17.805 38.203 1.00 45.88 691 HIS C O 1
ATOM 3882 N N . ARG C 2 6 ? 11.052 -17.245 39.278 1.00 38.26 692 ARG C N 1
ATOM 3883 C CA . ARG C 2 6 ? 10.483 -17.370 40.613 1.00 42.25 692 ARG C CA 1
ATOM 3884 C C . ARG C 2 6 ? 9.363 -16.357 40.837 1.00 40.59 692 ARG C C 1
ATOM 3885 O O . ARG C 2 6 ? 8.346 -16.672 41.452 1.00 46.40 692 ARG C O 1
ATOM 3893 N N . LEU C 2 7 ? 9.552 -15.141 40.335 1.00 35.58 693 LEU C N 1
ATOM 3894 C CA . LEU C 2 7 ? 8.550 -14.093 40.498 1.00 35.98 693 LEU C CA 1
ATOM 3895 C C . LEU C 2 7 ? 7.262 -14.437 39.756 1.00 35.43 693 LEU C C 1
ATOM 3896 O O . LEU C 2 7 ? 6.164 -14.230 40.272 1.00 37.42 693 LEU C O 1
ATOM 3901 N N . LEU C 2 8 ? 7.402 -14.969 38.546 1.00 33.57 694 LEU C N 1
ATOM 3902 C CA . LEU C 2 8 ? 6.246 -15.318 37.727 1.00 34.11 694 LEU C CA 1
ATOM 3903 C C . LEU C 2 8 ? 5.398 -16.406 38.379 1.00 37.43 694 LEU C C 1
ATOM 3904 O O . LEU C 2 8 ? 4.172 -16.311 38.417 1.00 44.71 694 LEU C O 1
ATOM 3909 N N . GLN C 2 9 ? 6.057 -17.435 38.898 1.00 40.78 695 GLN C N 1
ATOM 3910 C CA . GLN C 2 9 ? 5.358 -18.519 39.581 1.00 47.80 695 GLN C CA 1
ATOM 3911 C C . GLN C 2 9 ? 4.695 -18.040 40.873 1.00 49.83 695 GLN C C 1
ATOM 3912 O O . GLN C 2 9 ? 3.662 -18.569 41.283 1.00 52.01 695 GLN C O 1
ATOM 3918 N N . ASP C 2 10 ? 5.293 -17.035 41.505 1.00 48.21 696 ASP C N 1
ATOM 3919 C CA . ASP C 2 10 ? 4.794 -16.524 42.780 1.00 51.12 696 ASP C CA 1
ATOM 3920 C C . ASP C 2 10 ? 3.920 -15.279 42.627 1.00 49.78 696 ASP C C 1
ATOM 3921 O O . ASP C 2 10 ? 3.557 -14.649 43.620 1.00 53.50 696 ASP C O 1
ATOM 3926 N N . SER C 2 11 ? 3.582 -14.928 41.389 1.00 45.90 697 SER C N 1
ATOM 3927 C CA . SER C 2 11 ? 2.793 -13.728 41.118 1.00 46.85 697 SER C CA 1
ATOM 3928 C C . SER C 2 11 ? 1.482 -13.721 41.900 1.00 52.00 697 SER C C 1
ATOM 3929 O O . SER C 2 11 ? 0.880 -14.772 42.131 1.00 53.60 697 SER C O 1
ATOM 3932 N N . SER C 2 12 ? 1.042 -12.533 42.304 1.00 53.47 698 SER C N 1
ATOM 3933 C CA . SER C 2 12 ? -0.198 -12.394 43.062 1.00 61.79 698 SER C CA 1
ATOM 3934 C C . SER C 2 12 ? -1.170 -11.436 42.379 1.00 63.62 698 SER C C 1
ATOM 3935 O O . SER C 2 12 ? -2.195 -11.063 42.954 1.00 66.58 698 SER C O 1
ATOM 3938 N N . LYS D 2 2 ? 29.075 18.547 6.073 1.00 57.16 688 LYS D N 1
ATOM 3939 C CA . LYS D 2 2 ? 28.639 17.154 6.125 1.00 55.88 688 LYS D CA 1
ATOM 3940 C C . LYS D 2 2 ? 28.224 16.634 4.752 1.00 50.37 688 LYS D C 1
ATOM 3941 O O . LYS D 2 2 ? 27.495 17.299 4.016 1.00 50.00 688 LYS D O 1
ATOM 3947 N N . ILE D 2 3 ? 28.698 15.437 4.421 1.00 43.20 689 ILE D N 1
ATOM 3948 C CA . ILE D 2 3 ? 28.456 14.837 3.113 1.00 37.79 689 ILE D CA 1
ATOM 3949 C C . ILE D 2 3 ? 26.974 14.690 2.792 1.00 33.93 689 ILE D C 1
ATOM 3950 O O . ILE D 2 3 ? 26.543 14.979 1.675 1.00 33.52 689 ILE D O 1
ATOM 3955 N N . LEU D 2 4 ? 26.200 14.228 3.769 1.00 26.26 690 LEU D N 1
ATOM 3956 C CA . LEU D 2 4 ? 24.766 14.041 3.579 1.00 28.57 690 LEU D CA 1
ATOM 3957 C C . LEU D 2 4 ? 24.095 15.354 3.212 1.00 27.35 690 LEU D C 1
ATOM 3958 O O . LEU D 2 4 ? 23.232 15.401 2.335 1.00 26.3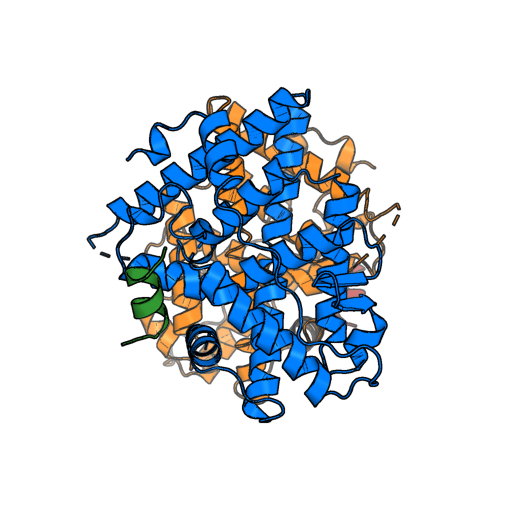9 690 LEU D O 1
ATOM 3963 N N . HIS D 2 5 ? 24.496 16.422 3.894 1.00 29.07 691 HIS D N 1
ATOM 3964 C CA . HIS D 2 5 ? 23.944 17.746 3.638 1.00 30.31 691 HIS D CA 1
ATOM 3965 C C . HIS D 2 5 ? 24.195 18.178 2.196 1.00 31.45 691 HIS D C 1
ATOM 3966 O O . HIS D 2 5 ? 23.312 18.734 1.554 1.00 34.10 691 HIS D O 1
ATOM 3973 N N . ARG D 2 6 ? 25.402 17.925 1.695 1.00 31.86 692 ARG D N 1
ATOM 3974 C CA . ARG D 2 6 ? 25.748 18.259 0.313 1.00 34.77 692 ARG D CA 1
ATOM 3975 C C . ARG D 2 6 ? 24.951 17.425 -0.692 1.00 34.79 692 ARG D C 1
ATOM 3976 O O . ARG D 2 6 ? 24.469 17.943 -1.701 1.00 33.17 692 ARG D O 1
ATOM 3984 N N . LEU D 2 7 ? 24.816 16.132 -0.410 1.00 34.08 693 LEU D N 1
ATOM 3985 C CA . LEU D 2 7 ? 24.156 15.208 -1.330 1.00 32.52 693 LEU D CA 1
ATOM 3986 C C . LEU D 2 7 ? 22.663 15.491 -1.496 1.00 31.70 693 LEU D C 1
ATOM 3987 O O . LEU D 2 7 ? 22.091 15.222 -2.549 1.00 34.69 693 LEU D O 1
ATOM 3992 N N . LEU D 2 8 ? 22.034 16.025 -0.454 1.00 30.41 694 LEU D N 1
ATOM 3993 C CA . LEU D 2 8 ? 20.603 16.324 -0.494 1.00 32.30 694 LEU D CA 1
ATOM 3994 C C . LEU D 2 8 ? 20.283 17.519 -1.397 1.00 41.45 694 LEU D C 1
ATOM 3995 O O . LEU D 2 8 ? 19.118 17.876 -1.581 1.00 43.82 694 LEU D O 1
ATOM 4000 N N . GLN D 2 9 ? 21.323 18.129 -1.961 1.00 47.51 695 GLN D N 1
ATOM 4001 C CA . GLN D 2 9 ? 21.161 19.281 -2.846 1.00 47.69 695 GLN D CA 1
ATOM 4002 C C . GLN D 2 9 ? 21.479 18.931 -4.298 1.00 52.62 695 GLN D C 1
ATOM 4003 O O . GLN D 2 9 ? 20.750 19.323 -5.209 1.00 54.30 695 GLN D O 1
ATOM 4009 N N . ASP D 2 10 ? 22.562 18.189 -4.507 1.00 58.10 696 ASP D N 1
ATOM 4010 C CA . ASP D 2 10 ? 22.989 17.824 -5.855 1.00 67.78 696 ASP D CA 1
ATOM 4011 C C . ASP D 2 10 ? 21.982 16.898 -6.536 1.00 69.76 696 ASP D C 1
ATOM 4012 O O . ASP D 2 10 ? 21.228 17.319 -7.417 1.00 71.17 696 ASP D O 1
#

GO terms:
  GO:0045429 positive regulation of nitric oxide biosynthetic process (P, IDA)
  GO:0051000 positive regulation of nitric-oxide synthase activity (P, IDA)
  GO:0005634 nucleus (C, IDA)
  GO:0004879 nuclear receptor activity (F, IC)
  GO:0043401 steroid hormone receptor signaling pathway (P, IC)
  GO:0004879 nuclear receptor activity (F, IMP)
  GO:0043401 steroid hormone receptor signaling pathway (P, IMP)
  GO:0005515 protein binding (F, IPI)
  GO:0042802 identical protein binding (F, IPI)
  GO:0004879 nuclear receptor activity (F, IDA)
  GO:0030520 estrogen receptor signaling pathway (P, IDA)
  GO:0000785 chromatin (C, IDA)
  GO:0071392 cellular response to estradiol stimulus (P, IDA)
  GO:1990837 sequence-specific double-stranded DNA binding (F, IDA)
  GO:0001222 transcription corepressor binding (F, IPI)
  GO:0045944 positive regulation of transcription by RNA polymerase II (P, IDA)
  GO:0051117 ATPase binding (F, IDA)
  GO:0004879 nuclear receptor activity (F, IGI)
  GO:0000978 RNA polymerase II cis-regulatory region sequence-specific DNA binding (F, IDA)
  GO:0001228 DNA-binding transcription activator activity, RNA polymerase II-specific (F, IDA)

Sequence (495 aa):
SLALSLTADQMVSALLDDAEPPILYSEYDPTRPFSEASMMGLLTNLADRELVHMIWAKRRVPGFVDLTLHDQVHLLECAWLEILMIGLVWRSMEHPGKLLFAPNLLLDRNQGKCVEGMVEIFDMLLATSSRFRMMNLQGEEFVCLKSIILLNSGVYTFKSLEEKDHIHRVLDKITDTLIHLMAKAGLTLQQQHQRLAQLLLILSHHIRHMSNKGMEHLYSMKCKNVVPLSDLLLEMLDAHRSLALSLTADQMVSALLDAEPPILYSEEYDPTRPFSEASMMGLLTNLADRRELVHMINWAKRVPGFVDLTLHHDQVHLLECAWLEILMIGLVWRSMEHPGKLLFAPNLLLDRNQGKCVEGMVEIFDMLLATSSRFRMMNLQGEEFVCLKSSIILLNSGVYTFEEKDDHIHRVLDKITDTLIHLMAKAGLTLQQQQHQRLAQLLLILSSHHIRHMSNKGMEEHLYSMKCKNVVPLSDLLLEMLDAHRHKILHRLLQDSSKILHRLLQD

Organism: Homo sapiens (NCBI:txid9606)

Secondary structure (DSSP, 8-state):
-HHHH--HHHHHHHHHHHPPP-PPP---TTS---HHHHHHHHHHHHHHHHHHH--GGGSTTGGGS-HHHHHHHHHHHHHHHHHHHHHHHHTTSTTEEEEETTEEEEGGGGGGSTTTHHHHHHHHHHHHHHHHHT--HHHHHHHHHHHHHHTTTT----HHHHHHHHHHHHHHHHHHHHHHHHTT--HHHHHHHHHHHHHHHHHHHHHHHHHHHHHHHHHHTTSS---HHHHHHHHTT-/-TTTT--HHHHHHHHHHTPPPPPPP---TTS---HHHHHHHHHHHHHHHHHHHHHHHTTSTTGGGS-HHHHHHHHHHHHHHHHHHHHHHHTTTSTTEEEEETTEEEEHHHHTTSTTHHHHHHHHHHHHHHHHHHT--HHHHHHHHHHHHHHTTTTT--HHHHHHHHHHHHHHHHHHHHHHTT--HHHHHHHHHHHHHHHHHHHHHHHHHHHHHHHHHHTTSSPPPHHHHHHHHTT-/--HHHHHHHT--/-HHHHHTT-

Foldseek 3Di:
DVLLVADLVRLLVLLVVLDFDFDAWPDDVVDDDAQLRVCARLQVLLVVVLVSVLSQCSNRLSVVDDPVVLVQLCLQQSQLLLLLVQLVVCLPVQQWTCSGPHDIGGLVVLVSHPPRSVLVVLSNVLSPLCNVLVPDPSNSSLLSSLSSLPRCLVVDVPVVSSVSSVSSNVSSLVSQLVVCVVVVDDPVRSVVVSVSSVVSSVSSSVSSVSVLVVVVVCVVVPSYDHDPVVVVSSVSVD/DVLLVAALVRLLVLLVVLDFDFDAWPDDPVDDDALLVVLQRLQVLLVVVLVSVLSSQCSNPLLVVDDPVVLVQLCLQQSQLLLLLVQLVVCLVPQQWTCSGVVDIDGLVSLVNHPPRSVLVVLSNVLSPVCNVLVPDPSNSSLLSSLSSLPRCLVVDVSSVSSVSSNVSSLVSQLVVCVVVPQDPVSSVVVSVSSVVSSVSSSVSSVVVLVSSVVCVVVVSYDHDPVVVVSSVSVD/DDPVVVCVVVPD/DVVVVVVVD

Radius of gyration: 22.34 Å; Cα contacts (8 Å, |Δi|>4): 625; chains: 4; bounding box: 57×51×61 Å

InterPro domains:
  IPR000536 Nuclear hormone receptor, ligand-binding domain [PF00104] (337-530)
  IPR000536 Nuclear hormone receptor, ligand-binding domain [PS51843] (311-547)
  IPR000536 Nuclear hormone receptor, ligand-binding domain [SM00430] (348-518)
  IPR001292 Estrogen receptor [PIRSF500101] (1-591)
  IPR001292 Estrogen receptor [PR00543] (6-24)
  IPR001292 Estrogen receptor [PR00543] (26-43)
  IPR001292 Estrogen receptor [PR00543] (45-62)
  IPR001292 Estrogen receptor [PR00543] (70-85)
  IPR001292 Estrogen receptor [PR00543] (97-111)
  IPR001292 Estrogen receptor [PR00543] (115-131)
  IPR001292 Estrogen receptor [PR00543] (132-151)
  IPR001292 Estrogen receptor [PR00543] (153-172)
  IPR001628 Zinc finger, nuclear hormone receptor-type [PF00105] (184-252)
  IPR001628 Zinc finger, nuclear hormone receptor-type [PR00047] (185-201)
  IPR001628 Zinc finger, nuclear hormone receptor-type [PR00047] (201-216)
  IPR001628 Zinc finger, nuclear hormone receptor-type [PR00047] (234-242)
  IPR001628 Zinc finger, nuclear hormone receptor-type [PR00047] (242-250)
  IPR001628 Zinc finger, nuclear hormone receptor-type [PS00031] (185-211)
  IPR001628 Zinc finger, nuclear hormone receptor-type [PS51030] (182-257)
  IPR001628 Zinc finger, nuclear hormone receptor-type [SM00399] (182-253)

CATH classification: 1.10.565.10